Protein AF-A0A7J7VV91-F1 (afdb_monomer)

Mean predicted aligned error: 17.24 Å

Nearest PDB structures (foldseek):
  7aaz-assembly1_A  TM=9.131E-01  e=9.593E-48  Homo sapiens
  9bhj-assembly1_A  TM=9.329E-01  e=1.240E-46  Homo sapiens
  9bhk-assembly1_A  TM=9.293E-01  e=1.078E-43  Homo sapiens
  7dhl-assembly1_A  TM=9.199E-01  e=5.207E-30  Homo sapiens
  5flf-assembly4_D  TM=9.251E-01  e=6.731E-29  Homo sapiens

InterPro domains:
  IPR000719 Protein kinase domain [PS50011] (7-278)
  IPR001245 Serine-threonine/tyrosine-protein kinase, catalytic domain [PF07714] (7-273)
  IPR001245 Serine-threonine/tyrosine-protein kinase, catalytic domain [PR00109] (91-104)
  IPR001245 Serine-threonine/tyrosine-protein kinase, catalytic domain [PR00109] (133-151)
  IPR001245 Serine-threonine/tyrosine-protein kinase, catalytic domain [PR00109] (182-192)
  IPR001245 Serine-threonine/tyrosine-protein kinase, catalytic domain [PR00109] (201-223)
  IPR001245 Serine-threonine/tyrosine-protein kinase, catalytic domain [PR00109] (245-267)
  IPR008266 Tyrosine-protein kinase, active site [PS00109] (139-151)
  IPR011009 Protein kinase-like domain superfamily [SSF56112] (7-290)
  IPR017441 Protein kinase, ATP binding site [PS00107] (13-39)
  IPR020635 Tyrosine-protein kinase, catalytic domain [SM00219] (7-274)
  IPR050122 Receptor Tyrosine Kinase [PTHR24416] (12-280)

Structure (mmCIF, N/CA/C/O backbone):
data_AF-A0A7J7VV91-F1
#
_entry.id   AF-A0A7J7VV91-F1
#
loop_
_atom_site.group_PDB
_atom_site.id
_atom_site.type_symbol
_atom_site.label_atom_id
_atom_site.label_alt_id
_atom_site.label_comp_id
_atom_site.label_asym_id
_atom_site.label_entity_id
_atom_site.label_seq_id
_atom_site.pdbx_PDB_ins_code
_atom_site.Cartn_x
_atom_site.Cartn_y
_atom_site.Cartn_z
_atom_site.occupancy
_atom_site.B_iso_or_equiv
_atom_site.auth_seq_id
_atom_site.auth_comp_id
_atom_site.auth_asym_id
_atom_site.auth_atom_id
_atom_site.pdbx_PDB_model_num
ATOM 1 N N . MET A 1 1 ? -17.999 10.765 14.235 1.00 89.25 1 MET A N 1
ATOM 2 C CA . MET A 1 1 ? -17.481 10.542 15.598 1.00 89.25 1 MET A CA 1
ATOM 3 C C . MET A 1 1 ? -18.195 9.342 16.170 1.00 89.25 1 MET A C 1
ATOM 5 O O . MET A 1 1 ? -19.404 9.260 15.996 1.00 89.25 1 MET A O 1
ATOM 9 N N . ILE A 1 2 ? -17.455 8.427 16.784 1.00 91.44 2 ILE A N 1
ATOM 10 C CA . ILE A 1 2 ? -17.979 7.270 17.514 1.00 91.44 2 ILE A CA 1
ATOM 11 C C . ILE A 1 2 ? -17.861 7.574 19.009 1.00 91.44 2 ILE A C 1
ATOM 13 O O . ILE A 1 2 ? -16.840 8.102 19.458 1.00 91.44 2 ILE A O 1
ATOM 17 N N . ASP A 1 3 ? -18.918 7.272 19.762 1.00 92.25 3 ASP A N 1
ATOM 18 C CA . ASP A 1 3 ? -18.943 7.432 21.214 1.00 92.25 3 ASP A CA 1
ATOM 19 C C . ASP A 1 3 ? -17.988 6.426 21.875 1.00 92.25 3 ASP A C 1
ATOM 21 O O . ASP A 1 3 ? -17.979 5.238 21.544 1.00 92.25 3 ASP A O 1
ATOM 25 N N . ARG A 1 4 ? -17.178 6.905 22.823 1.00 93.62 4 ARG A N 1
ATOM 26 C CA . ARG A 1 4 ? -16.186 6.102 23.543 1.00 93.62 4 ARG A CA 1
ATOM 27 C C . ARG A 1 4 ? -16.799 4.932 24.315 1.00 93.62 4 ARG A C 1
ATOM 29 O O . ARG A 1 4 ? -16.137 3.905 24.454 1.00 93.62 4 ARG A O 1
ATOM 36 N N . SER A 1 5 ? -18.036 5.073 24.787 1.00 92.94 5 SER A N 1
ATOM 37 C CA . SER A 1 5 ? -18.776 4.029 25.509 1.00 92.94 5 SER A CA 1
ATOM 38 C C . SER A 1 5 ? -19.170 2.836 24.631 1.00 92.94 5 SER A C 1
ATOM 40 O O . SER A 1 5 ? -19.377 1.743 25.153 1.00 92.94 5 SER A O 1
ATOM 42 N N . LEU A 1 6 ? -19.225 3.016 23.306 1.00 94.88 6 LEU A N 1
ATOM 43 C CA . LEU A 1 6 ? -19.535 1.948 22.351 1.00 94.88 6 LEU A CA 1
ATOM 44 C C . LEU A 1 6 ? -18.303 1.127 21.951 1.00 94.88 6 LEU A C 1
ATOM 46 O O . LEU A 1 6 ? -18.460 0.089 21.318 1.00 94.88 6 LEU A O 1
ATOM 50 N N . LEU A 1 7 ? -17.090 1.574 22.293 1.00 96.06 7 LEU A N 1
ATOM 51 C CA . LEU A 1 7 ? -15.840 0.923 21.905 1.00 96.06 7 LEU A CA 1
ATOM 52 C C . LEU A 1 7 ? -15.187 0.226 23.102 1.00 96.06 7 LEU A C 1
ATOM 54 O O . LEU A 1 7 ? -14.799 0.871 24.074 1.00 96.06 7 LEU A O 1
ATOM 58 N N . THR A 1 8 ? -14.978 -1.082 23.002 1.00 95.44 8 THR A N 1
ATOM 59 C CA . THR A 1 8 ? -14.132 -1.844 23.928 1.00 95.44 8 THR A CA 1
ATOM 60 C C . THR A 1 8 ? -12.815 -2.188 23.242 1.00 95.44 8 THR A C 1
ATOM 62 O O . THR A 1 8 ? -12.810 -2.649 22.103 1.00 95.44 8 THR A O 1
ATOM 65 N N . LEU A 1 9 ? -11.697 -1.942 23.926 1.00 94.81 9 LEU A N 1
ATOM 66 C CA . LEU A 1 9 ? -10.347 -2.220 23.432 1.00 94.81 9 LEU A CA 1
ATOM 67 C C . LEU A 1 9 ? -9.888 -3.596 23.933 1.00 94.81 9 LEU A C 1
ATOM 69 O O . LEU A 1 9 ? -10.154 -3.960 25.078 1.00 94.81 9 LEU A O 1
ATOM 73 N N . GLY A 1 10 ? -9.224 -4.352 23.065 1.00 93.75 10 GLY A N 1
ATOM 74 C CA . GLY A 1 10 ? -8.684 -5.681 23.331 1.00 93.75 10 GLY A CA 1
ATOM 75 C C . GLY A 1 10 ? -7.156 -5.712 23.271 1.00 93.75 10 GLY A C 1
ATOM 76 O O . GLY A 1 10 ? -6.477 -4.747 23.610 1.00 93.75 10 GLY A O 1
ATOM 77 N N . LYS A 1 11 ? -6.607 -6.852 22.839 1.00 93.25 11 LYS A N 1
ATOM 78 C CA . LYS A 1 11 ? -5.157 -7.062 22.701 1.00 93.25 11 LYS A CA 1
ATOM 79 C C . LYS A 1 11 ? -4.529 -6.167 21.627 1.00 93.25 11 LYS A C 1
ATOM 81 O O . LYS A 1 11 ? -5.179 -5.816 20.643 1.00 93.25 11 LYS A O 1
ATOM 86 N N . ILE A 1 12 ? -3.234 -5.889 21.760 1.00 92.00 12 ILE A N 1
ATOM 87 C CA . ILE A 1 12 ? -2.428 -5.304 20.680 1.00 92.00 12 ILE A CA 1
ATOM 88 C C . ILE A 1 12 ? -2.311 -6.334 19.541 1.00 92.00 12 ILE A C 1
ATOM 90 O O . ILE A 1 12 ? -2.068 -7.516 19.781 1.00 92.00 12 ILE A O 1
ATOM 94 N N . LEU A 1 13 ? -2.533 -5.882 18.306 1.00 88.00 13 LEU A N 1
ATOM 95 C CA . LEU A 1 13 ? -2.387 -6.655 17.066 1.00 88.00 13 LEU A CA 1
ATOM 96 C C . LEU A 1 13 ? -1.038 -6.395 16.391 1.00 88.00 13 LEU A C 1
ATOM 98 O O . LEU A 1 13 ? -0.493 -7.285 15.748 1.00 88.00 13 LEU A O 1
ATOM 102 N N . GLY A 1 14 ? -0.506 -5.182 16.537 1.00 83.12 14 GLY A N 1
ATOM 103 C CA . GLY A 1 14 ? 0.790 -4.799 15.996 1.00 83.12 14 GLY A CA 1
ATOM 104 C C . GLY A 1 14 ? 1.228 -3.424 16.480 1.00 83.12 14 GLY A C 1
ATOM 105 O O . GLY A 1 14 ? 0.418 -2.608 16.923 1.00 83.12 14 GLY A O 1
ATOM 106 N N . GLU A 1 15 ? 2.523 -3.160 16.378 1.00 81.19 15 GLU A N 1
ATOM 107 C CA . GLU A 1 15 ? 3.142 -1.911 16.802 1.00 81.19 15 GLU A CA 1
ATOM 108 C C . GLU A 1 15 ? 3.929 -1.281 15.654 1.00 81.19 15 GLU A C 1
ATOM 110 O O . GLU A 1 15 ? 4.833 -1.900 15.098 1.00 81.19 15 GLU A O 1
ATOM 115 N N . GLY A 1 16 ? 3.607 -0.033 15.320 1.00 66.62 16 GLY A N 1
ATOM 116 C CA . GLY A 1 16 ? 4.271 0.736 14.272 1.00 66.62 16 GLY A CA 1
ATOM 117 C C . GLY A 1 16 ? 5.062 1.927 14.813 1.00 66.62 16 GLY A C 1
ATOM 118 O O . GLY A 1 16 ? 5.210 2.121 16.024 1.00 66.62 16 GLY A O 1
ATOM 119 N N . GLU A 1 17 ? 5.552 2.745 13.882 1.00 62.66 17 GLU A N 1
ATOM 120 C CA . GLU A 1 17 ? 6.233 4.018 14.164 1.00 62.66 17 GLU A CA 1
ATOM 121 C C . GLU A 1 17 ? 5.240 5.098 14.631 1.00 62.66 17 GLU A C 1
ATOM 123 O O . GLU A 1 17 ? 5.533 5.858 15.548 1.00 62.66 17 GLU A O 1
ATOM 128 N N . PHE A 1 18 ? 4.031 5.104 14.061 1.00 61.88 18 PHE A N 1
ATOM 129 C CA . PHE A 1 18 ? 2.988 6.108 14.315 1.00 61.88 18 PHE A CA 1
ATOM 130 C C . PHE A 1 18 ? 2.052 5.778 15.492 1.00 61.88 18 PHE A C 1
ATOM 132 O O . PHE A 1 18 ? 1.183 6.578 15.835 1.00 61.88 18 PHE A O 1
ATOM 139 N N . GLY A 1 19 ? 2.177 4.593 16.094 1.00 78.44 19 GLY A N 1
ATOM 140 C CA . GLY A 1 19 ? 1.213 4.114 17.080 1.00 78.44 19 GLY A CA 1
ATOM 141 C C . GLY A 1 19 ? 1.215 2.599 17.265 1.00 78.44 19 GLY A C 1
ATOM 142 O O . GLY A 1 19 ? 2.077 1.896 16.739 1.00 78.44 19 GLY A O 1
ATOM 143 N N . SER A 1 20 ? 0.215 2.107 17.986 1.00 87.62 20 SER A N 1
ATOM 144 C CA . SER A 1 20 ? -0.110 0.685 18.100 1.00 87.62 20 SER A CA 1
ATOM 145 C C . SER A 1 20 ? -1.492 0.443 17.486 1.00 87.62 20 SER A C 1
ATOM 147 O O . SER A 1 20 ? -2.368 1.307 17.528 1.00 87.62 20 SER A O 1
ATOM 149 N N . VAL A 1 21 ? -1.684 -0.721 16.871 1.00 91.06 21 VAL A N 1
ATOM 150 C CA . VAL A 1 21 ? -2.982 -1.178 16.367 1.00 91.06 21 VAL A CA 1
ATOM 151 C C . VAL A 1 21 ? -3.490 -2.234 17.331 1.00 91.06 21 VAL A C 1
ATOM 153 O O . VAL A 1 21 ? -2.793 -3.208 17.608 1.00 91.06 21 VAL A O 1
ATOM 156 N N . MET A 1 22 ? -4.698 -2.047 17.847 1.00 93.69 22 MET A N 1
ATOM 157 C CA . MET A 1 22 ? -5.338 -2.951 18.797 1.00 93.69 22 MET A CA 1
ATOM 158 C C . MET A 1 22 ? -6.581 -3.596 18.196 1.00 93.69 22 MET A C 1
ATOM 160 O O . MET A 1 22 ? -7.224 -3.054 17.298 1.00 93.69 22 MET A O 1
ATOM 164 N N . GLU A 1 23 ? -6.928 -4.764 18.716 1.00 95.25 23 GLU A N 1
ATOM 165 C CA . GLU A 1 23 ? -8.236 -5.365 18.526 1.00 95.25 23 GLU A CA 1
ATOM 166 C C . GLU A 1 23 ? -9.280 -4.507 19.247 1.00 95.25 23 GLU A C 1
ATOM 168 O O . GLU A 1 23 ? -9.019 -3.981 20.329 1.00 95.25 23 GLU A O 1
ATOM 173 N N . GLY A 1 24 ? -10.466 -4.371 18.667 1.00 96.06 24 GLY A N 1
AT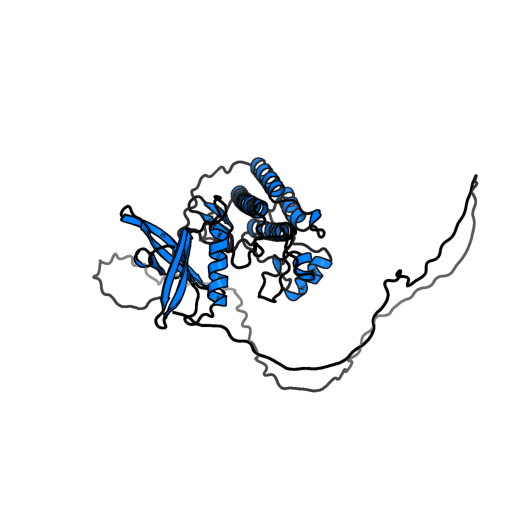OM 174 C CA . GLY A 1 24 ? -11.587 -3.704 19.308 1.00 96.06 24 GLY A CA 1
ATOM 175 C C . GLY A 1 24 ? -12.911 -4.402 19.034 1.00 96.06 24 GLY A C 1
ATOM 176 O O . GLY A 1 24 ? -13.056 -5.185 18.095 1.00 96.06 24 GLY A O 1
ATOM 177 N N . SER A 1 25 ? -13.885 -4.082 19.871 1.00 96.56 25 SER A N 1
ATOM 178 C CA . SER A 1 25 ? -15.278 -4.505 19.781 1.00 96.56 25 SER A CA 1
ATOM 179 C C . SER A 1 25 ? -16.131 -3.239 19.815 1.00 96.56 25 SER A C 1
ATOM 181 O O . SER A 1 25 ? -16.059 -2.459 20.765 1.00 96.56 25 SER A O 1
ATOM 183 N N . LEU A 1 26 ? -16.867 -2.996 18.732 1.00 96.31 26 LEU A N 1
ATOM 184 C CA . LEU A 1 26 ? -17.737 -1.841 18.553 1.00 96.31 26 LEU A CA 1
ATOM 185 C C . LEU A 1 26 ? -19.193 -2.288 18.704 1.00 96.31 26 LEU A C 1
ATOM 187 O O . LEU A 1 26 ? -19.670 -3.133 17.951 1.00 96.31 26 LEU A O 1
ATOM 191 N N . SER A 1 27 ? -19.897 -1.744 19.690 1.00 94.75 27 SER A N 1
ATOM 192 C CA . SER A 1 27 ? -21.316 -2.016 19.929 1.00 94.75 27 SER A CA 1
ATOM 193 C C . SER A 1 27 ? -22.188 -1.307 18.892 1.00 94.75 27 SER A C 1
ATOM 195 O O . SER A 1 27 ? -22.100 -0.086 18.734 1.00 94.75 27 SER A O 1
ATOM 197 N N . GLN A 1 28 ? -23.048 -2.060 18.208 1.00 89.31 28 GLN A N 1
ATOM 198 C CA . GLN A 1 28 ? -24.013 -1.530 17.245 1.00 89.31 28 GLN A CA 1
ATOM 199 C C . GLN A 1 28 ? -25.383 -1.250 17.894 1.00 89.31 28 GLN A C 1
ATOM 201 O O . GLN A 1 28 ? -25.683 -1.689 19.005 1.00 89.31 28 GLN A O 1
ATOM 206 N N . GLN A 1 29 ? -26.233 -0.485 17.198 1.00 83.75 29 GLN A N 1
ATOM 207 C CA . GLN A 1 29 ? -27.543 -0.047 17.713 1.00 83.75 29 GLN A CA 1
ATOM 208 C C . GLN A 1 29 ? -28.565 -1.185 17.866 1.00 83.75 29 GLN A C 1
ATOM 210 O O . GLN A 1 29 ? -29.523 -1.045 18.622 1.00 83.75 29 GLN A O 1
ATOM 215 N N . ASP A 1 30 ? -28.369 -2.301 17.164 1.00 88.00 30 ASP A N 1
ATOM 216 C CA . ASP A 1 30 ? -29.195 -3.509 17.254 1.00 88.00 30 ASP A CA 1
ATOM 217 C C . ASP A 1 30 ? -28.792 -4.437 18.420 1.00 88.00 30 ASP A C 1
ATOM 219 O O . ASP A 1 30 ? -29.414 -5.479 18.628 1.00 88.00 30 ASP A O 1
ATOM 223 N N . GLY A 1 31 ? -27.769 -4.058 19.195 1.00 85.38 31 GLY A N 1
ATOM 224 C CA . GLY A 1 31 ? -27.211 -4.857 20.286 1.00 85.38 31 GLY A CA 1
ATOM 225 C C . GLY A 1 31 ? -26.182 -5.900 19.842 1.00 85.38 31 GLY A C 1
ATOM 226 O O . GLY A 1 31 ? -25.656 -6.618 20.693 1.00 85.38 31 GLY A O 1
ATOM 227 N N . SER A 1 32 ? -25.867 -5.989 18.546 1.00 91.56 32 SER A N 1
ATOM 228 C CA . SER A 1 32 ? -24.730 -6.772 18.062 1.00 91.56 32 SER A CA 1
ATOM 229 C C . SER A 1 32 ? -23.401 -6.064 18.358 1.00 91.56 32 SER A C 1
ATOM 231 O O . SER A 1 32 ? -23.358 -4.889 18.738 1.00 91.56 32 SER A O 1
ATOM 233 N N . SER A 1 33 ? -22.289 -6.784 18.195 1.00 91.44 33 SER A N 1
ATOM 234 C CA . SER A 1 33 ? -20.954 -6.193 18.264 1.00 91.44 33 SER A CA 1
ATOM 235 C C . SER A 1 33 ? -20.126 -6.578 17.048 1.00 91.44 33 SER A C 1
ATOM 237 O O . SER A 1 33 ? -20.037 -7.750 16.682 1.00 91.44 33 SER A O 1
ATOM 239 N N . GLU A 1 34 ? -19.504 -5.573 16.446 1.00 94.31 34 GLU A N 1
ATOM 240 C CA . GLU A 1 34 ? -18.598 -5.710 15.319 1.00 94.31 34 GLU A CA 1
ATOM 241 C C . GLU A 1 34 ? -17.148 -5.724 15.804 1.00 94.31 34 GLU A C 1
ATOM 243 O O . GLU A 1 34 ? -16.731 -4.896 16.620 1.00 94.31 34 GLU A O 1
ATOM 248 N N . LYS A 1 35 ? -16.356 -6.662 15.284 1.00 95.31 35 LYS A N 1
ATOM 249 C CA . LYS A 1 35 ? -14.921 -6.717 15.550 1.00 95.31 35 LYS A CA 1
ATOM 250 C C . LYS A 1 35 ? -14.195 -5.715 14.650 1.00 95.31 35 LYS A C 1
ATOM 252 O O . LYS A 1 35 ? -14.314 -5.770 13.430 1.00 95.31 35 LYS A O 1
ATOM 257 N N . VAL A 1 36 ? -13.420 -4.824 15.260 1.00 96.19 36 VAL A N 1
ATOM 258 C CA . VAL A 1 36 ? -12.734 -3.707 14.593 1.00 96.19 36 VAL A CA 1
ATOM 259 C C . VAL A 1 36 ? -11.233 -3.717 14.887 1.00 96.19 36 VAL A C 1
ATOM 261 O O . VAL A 1 36 ? -10.770 -4.352 15.836 1.00 96.19 36 VAL A O 1
ATOM 264 N N . ALA A 1 37 ? -10.463 -3.008 14.068 1.00 95.38 37 ALA A N 1
ATOM 265 C CA . ALA A 1 37 ? -9.087 -2.630 14.366 1.00 95.38 37 ALA A CA 1
ATOM 266 C C . ALA A 1 37 ? -9.057 -1.162 14.820 1.00 95.38 37 ALA A C 1
ATOM 268 O O . ALA A 1 37 ? -9.711 -0.307 14.222 1.00 95.38 37 ALA A O 1
ATOM 269 N N . VAL A 1 38 ? -8.303 -0.862 15.875 1.00 94.56 38 VAL A N 1
ATOM 270 C CA . VAL A 1 38 ? -8.209 0.479 16.464 1.00 94.56 38 VAL A CA 1
ATOM 271 C C . VAL A 1 38 ? -6.756 0.941 16.418 1.00 94.56 38 VAL A C 1
ATOM 273 O O . VAL A 1 38 ? -5.922 0.432 17.164 1.00 94.56 38 VAL A O 1
ATOM 276 N N . LYS A 1 39 ? -6.436 1.901 15.542 1.00 91.75 39 LYS A N 1
ATOM 277 C CA . LYS A 1 39 ? -5.128 2.577 15.522 1.00 91.75 39 LYS A CA 1
ATOM 278 C C . LYS A 1 39 ? -5.130 3.614 16.646 1.00 91.75 39 LYS A C 1
ATOM 280 O O . LYS A 1 39 ? -6.036 4.451 16.707 1.00 91.75 39 LYS A O 1
ATOM 285 N N . THR A 1 40 ? -4.133 3.569 17.523 1.00 89.50 40 THR A N 1
ATOM 286 C CA . THR A 1 40 ? -3.952 4.503 18.643 1.00 89.50 40 THR A CA 1
ATOM 287 C C . THR A 1 40 ? -2.523 5.020 18.676 1.00 89.50 40 THR A C 1
ATOM 289 O O . THR A 1 40 ? -1.582 4.289 18.375 1.00 89.50 40 THR A O 1
ATOM 292 N N . MET A 1 41 ? -2.332 6.273 19.073 1.00 83.56 41 MET A N 1
ATOM 293 C CA . MET A 1 41 ? -0.996 6.854 19.219 1.00 83.56 41 MET A CA 1
ATOM 294 C C . MET A 1 41 ? -0.275 6.286 20.467 1.00 83.56 41 MET A C 1
ATOM 296 O O . MET A 1 41 ? -0.926 5.841 21.410 1.00 83.56 41 MET A O 1
ATOM 300 N N . LYS A 1 42 ? 1.068 6.283 20.475 1.00 71.31 42 LYS A N 1
ATOM 301 C CA . LYS A 1 42 ? 1.899 5.514 21.437 1.00 71.31 42 LYS A CA 1
ATOM 302 C C . LYS A 1 42 ? 2.271 6.192 22.766 1.00 71.31 42 LYS A C 1
ATOM 304 O O . LYS A 1 42 ? 2.737 5.509 23.671 1.00 71.31 42 LYS A O 1
ATOM 309 N N . LEU A 1 43 ? 2.145 7.513 22.872 1.00 68.75 43 LEU A N 1
ATOM 310 C CA . LEU A 1 43 ? 2.578 8.301 24.038 1.00 68.75 43 LEU A CA 1
ATOM 311 C C . LEU A 1 43 ? 1.372 8.851 24.827 1.00 68.75 43 LEU A C 1
ATOM 313 O O . LEU A 1 43 ? 0.228 8.728 24.404 1.00 68.75 43 LEU A O 1
ATOM 317 N N . ASP A 1 44 ? 1.620 9.482 25.975 1.00 66.50 44 ASP A N 1
ATOM 318 C CA . ASP A 1 44 ? 0.581 10.208 26.732 1.00 66.50 44 ASP A CA 1
ATOM 319 C C . ASP A 1 44 ? 0.610 11.731 26.500 1.00 66.50 44 ASP A C 1
ATOM 321 O O . ASP A 1 44 ? -0.389 12.420 26.721 1.00 66.50 44 ASP A O 1
ATOM 325 N N . ASN A 1 45 ? 1.743 12.249 26.012 1.00 67.88 45 ASN A N 1
ATOM 326 C CA . ASN A 1 45 ? 2.010 13.671 25.804 1.00 67.88 45 ASN A CA 1
ATOM 327 C C . ASN A 1 45 ? 2.252 13.954 24.315 1.00 67.88 45 ASN A C 1
ATOM 329 O O . ASN A 1 45 ? 3.394 13.931 23.860 1.00 67.88 45 ASN A O 1
ATOM 333 N N . PHE A 1 46 ? 1.185 14.232 23.567 1.00 73.75 46 PHE A N 1
ATOM 334 C CA . PHE A 1 46 ? 1.275 14.660 22.169 1.00 73.75 46 PHE A CA 1
ATOM 335 C C . PHE A 1 46 ? 1.244 16.178 22.048 1.00 73.75 46 PHE A C 1
ATOM 337 O O . PHE A 1 46 ? 0.489 16.859 22.745 1.00 73.75 46 PHE A O 1
ATOM 344 N N . SER A 1 47 ? 2.000 16.711 21.094 1.00 80.38 47 SER A N 1
ATOM 345 C CA . SER A 1 47 ? 1.736 18.043 20.569 1.00 80.38 47 SER A CA 1
ATOM 346 C C . SER A 1 47 ? 0.430 18.048 19.769 1.00 80.38 47 SER A C 1
ATOM 348 O O . SER A 1 47 ? 0.040 17.054 19.152 1.00 80.38 47 SER A O 1
ATOM 350 N N . GLN A 1 48 ? -0.224 19.209 19.709 1.00 81.12 48 GLN A N 1
ATOM 351 C CA . GLN A 1 48 ? -1.417 19.399 18.880 1.00 81.12 48 GLN A CA 1
ATOM 352 C C . GLN A 1 48 ? -1.167 19.019 17.406 1.00 81.12 48 GLN A C 1
ATOM 354 O O . GLN A 1 48 ? -2.053 18.473 16.758 1.00 81.12 48 GLN A O 1
ATOM 359 N N . ARG A 1 49 ? 0.057 19.232 16.899 1.00 81.56 49 ARG A N 1
ATOM 360 C CA . ARG A 1 49 ? 0.440 18.891 15.520 1.00 81.56 49 ARG A CA 1
ATOM 361 C C . ARG A 1 49 ? 0.433 17.388 15.256 1.00 81.56 49 ARG A C 1
ATOM 363 O O . ARG A 1 49 ? -0.028 16.978 14.203 1.00 81.56 49 ARG A O 1
ATOM 370 N N . GLU A 1 50 ? 0.900 16.569 16.197 1.00 81.38 50 GLU A N 1
ATOM 371 C CA . GLU A 1 50 ? 0.885 15.105 16.040 1.00 81.38 50 GLU A CA 1
ATOM 372 C C . GLU A 1 50 ? -0.551 14.561 16.053 1.00 81.38 50 GLU A C 1
ATOM 374 O O . GLU A 1 50 ? -0.879 13.662 15.282 1.00 81.38 50 GLU A O 1
ATOM 379 N N . ILE A 1 51 ? -1.432 15.150 16.872 1.00 84.19 51 ILE A N 1
ATOM 380 C CA . ILE A 1 51 ? -2.872 14.843 16.878 1.00 84.19 51 ILE A CA 1
ATOM 381 C C . ILE A 1 51 ? -3.521 15.252 15.546 1.00 84.19 51 ILE A C 1
ATOM 383 O O . ILE A 1 51 ? -4.302 14.486 14.983 1.00 84.19 51 ILE A O 1
ATOM 387 N N . GLU A 1 52 ? -3.195 16.435 15.019 1.00 84.50 52 GLU A N 1
ATOM 388 C CA . GLU A 1 52 ? -3.681 16.917 13.720 1.00 84.50 52 GLU A CA 1
ATOM 389 C C . GLU A 1 52 ? -3.183 16.048 12.555 1.00 84.50 52 GLU A C 1
ATOM 391 O O . GLU A 1 52 ? -3.975 15.705 11.680 1.00 84.50 52 GLU A O 1
ATOM 396 N N . GLU A 1 53 ? -1.910 15.640 12.550 1.00 81.00 53 GLU A N 1
ATOM 397 C CA . GLU A 1 53 ? -1.337 14.737 11.543 1.00 81.00 53 GLU A CA 1
ATOM 398 C C . GLU A 1 53 ? -1.999 13.347 11.592 1.00 81.00 53 GLU A C 1
ATOM 400 O O . GLU A 1 53 ? -2.419 12.835 10.552 1.00 81.00 53 GLU A O 1
ATOM 405 N N . PHE A 1 54 ? -2.204 12.785 12.787 1.00 84.38 54 PHE A N 1
ATOM 406 C CA . PHE A 1 54 ? -2.895 11.506 12.989 1.00 84.38 54 PHE A CA 1
ATOM 407 C C . PHE A 1 54 ? -4.375 11.551 12.565 1.00 84.38 54 PHE A C 1
ATOM 409 O O . PHE A 1 54 ? -4.874 10.648 11.893 1.00 84.38 54 PHE A O 1
ATOM 416 N N . LEU A 1 55 ? -5.092 12.630 12.894 1.00 87.25 55 LEU A N 1
ATOM 417 C CA . LEU A 1 55 ? -6.473 12.832 12.444 1.00 87.25 55 LEU A CA 1
ATOM 418 C C . LEU A 1 55 ? -6.569 13.158 10.946 1.00 87.25 55 LEU A C 1
ATOM 420 O O . LEU A 1 55 ? -7.604 12.886 10.335 1.00 87.25 55 LEU A O 1
ATOM 424 N N . SER A 1 56 ? -5.508 13.695 10.334 1.00 82.31 56 SER A N 1
ATOM 425 C CA . SER A 1 56 ? -5.434 13.944 8.889 1.00 82.31 56 SER A CA 1
ATOM 426 C C . SER A 1 56 ? -5.488 12.645 8.080 1.00 82.31 56 SER A C 1
ATOM 428 O O . SER A 1 56 ? -6.162 12.605 7.049 1.00 82.31 56 SER A O 1
ATOM 430 N N . GLU A 1 57 ? -4.858 11.569 8.569 1.00 81.50 57 GLU A N 1
ATOM 431 C CA . GLU A 1 57 ? -4.958 10.225 7.982 1.00 81.50 57 GLU A CA 1
ATOM 432 C C . GLU A 1 57 ? -6.426 9.769 7.914 1.00 81.50 57 GLU A C 1
ATOM 434 O O . GLU A 1 57 ? -6.949 9.493 6.833 1.00 81.50 57 GLU A O 1
ATOM 439 N N . ALA A 1 58 ? -7.136 9.798 9.046 1.00 86.62 58 ALA A N 1
ATOM 440 C CA . ALA A 1 58 ? -8.552 9.435 9.099 1.00 86.62 58 ALA A CA 1
ATOM 441 C C . ALA A 1 58 ? -9.430 10.364 8.239 1.00 86.62 58 ALA A C 1
ATOM 443 O O . ALA A 1 58 ? -10.335 9.903 7.543 1.00 86.62 58 ALA A O 1
ATOM 444 N N . ALA A 1 59 ? -9.155 11.671 8.233 1.00 85.94 59 ALA A N 1
ATOM 445 C CA . ALA A 1 59 ? -9.876 12.627 7.397 1.00 85.94 59 ALA A CA 1
ATOM 446 C C . ALA A 1 59 ? -9.721 12.330 5.894 1.00 85.94 59 ALA A C 1
ATOM 448 O O . ALA A 1 59 ? -10.695 12.473 5.155 1.00 85.94 59 ALA A O 1
ATOM 449 N N . CYS A 1 60 ? -8.549 11.863 5.445 1.00 82.00 60 CYS A N 1
ATOM 450 C CA . CYS A 1 60 ? -8.344 11.425 4.061 1.00 82.00 60 CYS A CA 1
ATOM 451 C C . CYS A 1 60 ? -9.207 10.208 3.695 1.00 82.00 60 CYS A C 1
ATOM 453 O O . CYS A 1 60 ? -9.727 10.142 2.584 1.00 82.00 60 CYS A O 1
ATOM 455 N N . MET A 1 61 ? -9.393 9.279 4.636 1.00 85.56 61 MET A N 1
ATOM 456 C CA . MET A 1 61 ? -10.136 8.030 4.429 1.00 85.56 61 MET A CA 1
ATOM 457 C C . MET A 1 61 ? -11.658 8.185 4.431 1.00 85.56 61 MET A C 1
ATOM 459 O O . MET A 1 61 ? -12.368 7.295 3.964 1.00 85.56 61 MET A O 1
ATOM 463 N N . LYS A 1 62 ? -12.173 9.287 4.986 1.00 85.00 62 LYS A N 1
ATOM 464 C CA . LYS A 1 62 ? -13.602 9.489 5.268 1.00 85.00 62 LYS A CA 1
ATOM 465 C C . LYS A 1 62 ? -14.514 9.273 4.052 1.00 85.00 62 LYS A C 1
ATOM 467 O O . LYS A 1 62 ? -15.603 8.728 4.201 1.00 85.00 62 LYS A O 1
ATOM 472 N N . ASP A 1 63 ? -14.067 9.698 2.872 1.00 86.31 63 ASP A N 1
ATOM 473 C CA . ASP A 1 63 ? -14.860 9.660 1.637 1.00 86.31 63 ASP A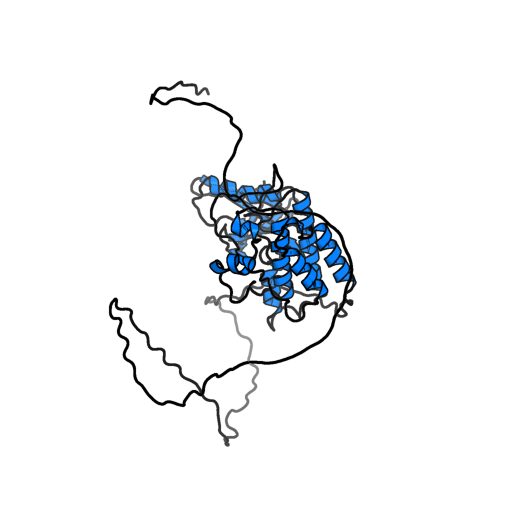 CA 1
ATOM 474 C C . ASP A 1 63 ? -14.483 8.469 0.724 1.00 86.31 63 ASP A C 1
ATOM 476 O O . ASP A 1 63 ? -14.870 8.441 -0.453 1.00 86.31 63 ASP A O 1
ATOM 480 N N . PHE A 1 64 ? -13.702 7.502 1.229 1.00 93.25 64 PHE A N 1
ATOM 481 C CA . PHE A 1 64 ? -13.332 6.286 0.504 1.00 93.25 64 PHE A CA 1
ATOM 482 C C . PHE A 1 64 ? -14.425 5.219 0.614 1.00 93.25 64 PHE A C 1
ATOM 484 O O . PHE A 1 64 ? -14.877 4.846 1.692 1.00 93.25 64 PHE A O 1
ATOM 491 N N . SER A 1 65 ? -14.836 4.713 -0.543 1.00 94.56 65 SER A N 1
ATOM 492 C CA . SER A 1 65 ? -15.843 3.672 -0.715 1.00 94.56 65 SER A CA 1
ATOM 493 C C . SER A 1 65 ? -15.481 2.874 -1.965 1.00 94.56 65 SER A C 1
ATOM 495 O O . SER A 1 65 ? -15.775 3.285 -3.090 1.00 94.56 65 SER A O 1
ATOM 497 N N . HIS A 1 66 ? -14.725 1.798 -1.750 1.00 96.81 66 HIS A N 1
ATOM 498 C CA . HIS A 1 66 ? -14.248 0.863 -2.767 1.00 96.81 66 HIS A CA 1
ATOM 499 C C . HIS A 1 66 ? -13.853 -0.459 -2.079 1.00 96.81 66 HIS A C 1
ATOM 501 O O . HIS A 1 66 ? -13.241 -0.395 -1.013 1.00 96.81 66 HIS A O 1
ATOM 507 N N . PRO A 1 67 ? -14.146 -1.654 -2.632 1.00 96.44 67 PRO A N 1
ATOM 508 C CA . PRO A 1 67 ? -13.779 -2.923 -1.991 1.00 96.44 67 PRO A CA 1
ATOM 509 C C . PRO A 1 67 ? -12.268 -3.035 -1.734 1.00 96.44 67 PRO A C 1
ATOM 511 O O . PRO A 1 67 ? -11.855 -3.374 -0.624 1.00 96.44 67 PRO A O 1
ATOM 514 N N . ASN A 1 68 ? -11.439 -2.649 -2.704 1.00 98.12 68 ASN A N 1
ATOM 515 C CA . ASN A 1 68 ? -9.977 -2.733 -2.610 1.00 98.12 68 ASN A CA 1
ATOM 516 C C . ASN A 1 68 ? -9.295 -1.503 -1.976 1.00 98.12 68 ASN A C 1
ATOM 518 O O . ASN A 1 68 ? -8.097 -1.298 -2.160 1.00 98.12 68 ASN A O 1
ATOM 522 N N . VAL A 1 69 ? -10.026 -0.676 -1.225 1.00 97.19 69 VAL A N 1
ATOM 523 C CA . VAL A 1 69 ? -9.459 0.413 -0.408 1.00 97.19 69 VAL A CA 1
ATOM 524 C C . VAL A 1 69 ? -10.043 0.293 0.996 1.00 97.19 69 VAL A C 1
ATOM 526 O O . VAL A 1 69 ? -11.250 0.095 1.147 1.00 97.19 69 VAL A O 1
ATOM 529 N N . ILE A 1 70 ? -9.216 0.363 2.040 1.00 94.00 70 ILE A N 1
ATOM 530 C CA . ILE A 1 70 ? -9.735 0.306 3.410 1.00 94.00 70 ILE A CA 1
ATOM 531 C C . ILE A 1 70 ? -10.523 1.590 3.725 1.00 94.00 70 ILE A C 1
ATOM 533 O O . ILE A 1 70 ? -10.029 2.707 3.569 1.00 94.00 70 ILE A O 1
ATOM 537 N N . GLY A 1 71 ? -11.783 1.424 4.129 1.00 91.94 71 GLY A N 1
ATOM 538 C CA . GLY A 1 71 ? -12.666 2.520 4.524 1.00 91.94 71 GLY A CA 1
ATOM 539 C C . GLY A 1 71 ? -12.563 2.815 6.019 1.00 91.94 71 GLY A C 1
ATOM 540 O O . GLY A 1 71 ? -12.308 1.917 6.820 1.00 91.94 71 GLY A O 1
ATOM 541 N N . LEU A 1 72 ? -12.784 4.071 6.401 1.00 94.38 72 LEU A N 1
ATOM 542 C CA . LEU A 1 72 ? -12.896 4.480 7.801 1.00 94.38 72 LEU A CA 1
ATOM 543 C C . LEU A 1 72 ? -14.270 4.078 8.366 1.00 94.38 72 LEU A C 1
ATOM 545 O O . LEU A 1 72 ? -15.286 4.486 7.810 1.00 94.38 72 LEU A O 1
ATOM 549 N N . LEU A 1 73 ? -14.316 3.372 9.503 1.00 93.62 73 LEU A N 1
ATOM 550 C CA . LEU A 1 73 ? -15.571 3.181 10.251 1.00 93.62 73 LEU A CA 1
ATOM 551 C C . LEU A 1 73 ? -15.877 4.409 11.117 1.00 93.62 73 LEU A C 1
ATOM 553 O O . LEU A 1 73 ? -17.008 4.892 11.171 1.00 93.62 73 LEU A O 1
ATOM 557 N N . GLY A 1 74 ? -14.854 4.972 11.762 1.00 93.88 74 GLY A N 1
ATOM 558 C CA . GLY A 1 74 ? -14.975 6.267 12.418 1.00 93.88 74 GLY A CA 1
ATOM 559 C C . GLY A 1 74 ? -13.760 6.667 13.243 1.00 93.88 74 GLY A C 1
ATOM 560 O O . GLY A 1 74 ? -12.728 6.007 13.250 1.00 93.88 74 GLY A O 1
ATOM 561 N N . VAL A 1 75 ? -13.911 7.777 13.960 1.00 94.62 75 VAL A N 1
ATOM 562 C CA . VAL A 1 75 ? -12.927 8.283 14.922 1.00 94.62 75 VAL A CA 1
ATOM 563 C C . VAL A 1 75 ? -13.602 8.409 16.279 1.00 94.62 75 VAL A C 1
ATOM 565 O O . VAL A 1 75 ? -14.709 8.952 16.369 1.00 94.62 75 VAL A O 1
ATOM 568 N N . CYS A 1 76 ? -12.925 7.931 17.316 1.00 94.38 76 CYS A N 1
ATOM 569 C CA . CYS A 1 76 ? -13.256 8.157 18.718 1.00 94.38 76 CYS A CA 1
ATOM 570 C C . CYS A 1 76 ? -12.181 9.059 19.348 1.00 94.38 76 CYS A C 1
ATOM 572 O O . CYS A 1 76 ? -11.039 9.076 18.891 1.00 94.38 76 CYS A O 1
ATOM 574 N N . ILE A 1 77 ? -12.541 9.829 20.375 1.00 91.38 77 ILE A N 1
ATOM 575 C CA . ILE A 1 77 ? -11.596 10.603 21.188 1.00 91.38 77 ILE A CA 1
ATOM 576 C C . ILE A 1 77 ? -11.878 10.273 22.652 1.00 91.38 77 ILE A C 1
ATOM 578 O O . ILE A 1 77 ? -13.017 10.369 23.105 1.00 91.38 77 ILE A O 1
ATOM 582 N N . GLU A 1 78 ? -10.838 9.890 23.383 1.00 89.44 78 GLU A N 1
ATOM 583 C CA . GLU A 1 78 ? -10.858 9.716 24.836 1.00 89.44 78 GLU A CA 1
ATOM 584 C C . GLU A 1 78 ? -10.086 10.867 25.491 1.00 89.44 78 GLU A C 1
ATOM 586 O O . GLU A 1 78 ? -9.080 11.323 24.953 1.00 89.44 78 GLU A O 1
ATOM 591 N N . MET A 1 79 ? -10.538 11.363 26.643 1.00 86.19 79 MET A N 1
ATOM 592 C CA . MET A 1 79 ? -9.803 12.393 27.382 1.00 86.19 79 MET A CA 1
ATOM 593 C C . MET A 1 79 ? -8.824 11.718 28.344 1.00 86.19 79 MET A C 1
ATOM 595 O O . MET A 1 79 ? -9.234 10.967 29.227 1.00 86.19 79 MET A O 1
ATOM 599 N N . GLY A 1 80 ? -7.528 11.976 28.165 1.00 78.81 80 GLY A N 1
ATOM 600 C CA . GLY A 1 80 ? -6.467 11.471 29.029 1.00 78.81 80 GLY A CA 1
ATOM 601 C C . GLY A 1 80 ? -6.489 12.086 30.432 1.00 78.81 80 GLY A C 1
ATOM 602 O O . GLY A 1 80 ? -7.157 13.085 30.695 1.00 78.81 80 GLY A O 1
ATOM 603 N N . SER A 1 81 ? -5.691 11.518 31.338 1.00 75.44 81 SER A N 1
ATOM 604 C CA . SER A 1 81 ? -5.599 11.932 32.750 1.00 75.44 81 SER A CA 1
ATOM 605 C C . SER A 1 81 ? -5.155 13.386 32.965 1.00 75.44 81 SER A C 1
ATOM 607 O O . SER A 1 81 ? -5.454 13.958 34.008 1.00 75.44 81 SER A O 1
ATOM 609 N N . GLN A 1 82 ? -4.481 13.991 31.982 1.00 77.25 82 GLN A N 1
ATOM 610 C CA . GLN A 1 82 ? -4.067 15.403 31.973 1.00 77.25 82 GLN A CA 1
ATOM 611 C C . GLN A 1 82 ? -5.004 16.301 31.138 1.00 77.25 82 GLN A C 1
ATOM 613 O O . GLN A 1 82 ? -4.644 17.420 30.785 1.00 77.25 82 GLN A O 1
ATOM 618 N N . GLY A 1 83 ? -6.189 15.809 30.754 1.00 78.25 83 GLY A N 1
ATOM 619 C CA . GLY A 1 83 ? -7.114 16.508 29.853 1.00 78.25 83 GLY A CA 1
ATOM 620 C C . GLY A 1 83 ? -6.681 16.521 28.380 1.00 78.25 83 GLY A C 1
ATOM 621 O O . GLY A 1 83 ? -7.334 17.161 27.559 1.00 78.25 83 GLY A O 1
ATOM 622 N N . THR A 1 84 ? -5.604 15.816 28.024 1.00 81.06 84 THR A N 1
ATOM 623 C CA . THR A 1 84 ? -5.116 15.689 26.645 1.00 81.06 84 THR A CA 1
ATOM 624 C C . THR A 1 84 ? -6.037 14.775 25.821 1.00 81.06 84 THR A C 1
ATOM 626 O O . THR A 1 84 ? -6.327 13.658 26.257 1.00 81.06 84 THR A O 1
ATOM 629 N N . PRO A 1 85 ? -6.522 15.196 24.637 1.00 86.50 85 PRO A N 1
ATOM 630 C CA . PRO A 1 85 ? -7.366 14.346 23.804 1.00 86.50 85 PRO A CA 1
ATOM 631 C C . PRO A 1 85 ? -6.530 13.245 23.139 1.00 86.50 85 PRO A C 1
ATOM 633 O O . PRO A 1 85 ? -5.538 13.518 22.465 1.00 86.50 85 PRO A O 1
ATOM 636 N N . LYS A 1 86 ? -6.964 11.996 23.304 1.00 88.31 86 LYS A N 1
ATOM 637 C CA . LYS A 1 86 ? -6.384 10.795 22.702 1.00 88.31 86 LYS A CA 1
ATOM 638 C C . LYS A 1 86 ? -7.266 10.330 21.539 1.00 88.31 86 LYS A C 1
ATOM 640 O O . LYS A 1 86 ? -8.313 9.720 21.783 1.00 88.31 86 LYS A O 1
ATOM 645 N N . PRO A 1 87 ? -6.909 10.641 20.281 1.00 90.12 87 PRO A N 1
ATOM 646 C CA . PRO A 1 87 ? -7.658 10.176 19.123 1.00 90.12 87 PRO A CA 1
ATOM 647 C C . PRO A 1 87 ? -7.435 8.677 18.879 1.00 90.12 87 PRO A C 1
ATOM 649 O O . PRO A 1 87 ? -6.345 8.143 19.081 1.00 90.12 87 PRO A O 1
ATOM 652 N N . MET A 1 88 ? -8.476 8.011 18.388 1.00 92.94 88 MET A N 1
ATOM 653 C CA . MET A 1 88 ? -8.465 6.607 17.987 1.00 92.94 88 MET A CA 1
ATOM 654 C C . MET A 1 88 ? -9.150 6.464 16.629 1.00 92.94 88 MET A C 1
ATOM 656 O O . MET A 1 88 ? -10.295 6.895 16.466 1.00 92.94 88 MET A O 1
ATOM 660 N N . VAL A 1 89 ? -8.463 5.858 15.661 1.00 93.31 89 VAL A N 1
ATOM 661 C CA . VAL A 1 89 ? -8.996 5.615 14.311 1.00 93.31 89 VAL A CA 1
ATOM 662 C C . VAL A 1 89 ? -9.512 4.185 14.243 1.00 93.31 89 VAL A C 1
ATOM 664 O O . VAL A 1 89 ? -8.772 3.243 14.520 1.00 93.31 89 VAL A O 1
ATOM 667 N N . ILE A 1 90 ? -10.789 4.032 13.902 1.00 94.94 90 ILE A N 1
ATOM 668 C CA . ILE A 1 90 ? -11.512 2.760 13.935 1.00 94.94 90 ILE A CA 1
ATOM 669 C C . ILE A 1 90 ? -11.704 2.278 12.497 1.00 94.94 90 ILE A C 1
ATOM 671 O O . ILE A 1 90 ? -12.289 2.972 11.658 1.00 94.94 90 ILE A O 1
ATOM 675 N N . LEU A 1 91 ? -11.184 1.086 12.230 1.00 94.50 91 LEU A N 1
ATOM 676 C CA . LEU A 1 91 ? -11.056 0.464 10.917 1.00 94.50 91 LEU A CA 1
ATOM 677 C C . LEU A 1 91 ? -11.696 -0.936 10.928 1.00 94.50 91 LEU A C 1
ATOM 679 O O . LEU A 1 91 ? -11.788 -1.551 11.994 1.00 94.50 91 LEU A O 1
ATOM 683 N N . PRO A 1 92 ? -12.102 -1.483 9.768 1.00 94.00 92 PRO A N 1
ATOM 684 C CA . PRO A 1 92 ? -12.545 -2.870 9.678 1.00 94.00 92 PRO A CA 1
ATOM 685 C C . PRO A 1 92 ? -11.440 -3.822 10.148 1.00 94.00 92 PRO A C 1
ATOM 687 O O . PRO A 1 92 ? -10.272 -3.642 9.794 1.00 94.00 92 PRO A O 1
ATOM 690 N N . PHE A 1 93 ? -11.791 -4.840 10.937 1.00 93.62 93 PHE A N 1
ATOM 691 C CA . PHE A 1 93 ? -10.833 -5.870 11.330 1.00 93.62 93 PHE A CA 1
ATOM 692 C C . PHE A 1 93 ? -10.497 -6.777 10.136 1.00 93.62 93 PHE A C 1
ATOM 694 O O . PHE A 1 93 ? -11.389 -7.273 9.455 1.00 93.62 93 PHE A O 1
ATOM 701 N N . MET A 1 94 ? -9.205 -7.014 9.904 1.00 93.19 94 MET A N 1
ATOM 702 C CA . MET A 1 94 ? -8.693 -7.801 8.777 1.00 93.19 94 MET A CA 1
ATOM 703 C C . MET A 1 94 ? -8.068 -9.088 9.320 1.00 93.19 94 MET A C 1
ATOM 705 O O . MET A 1 94 ? -6.922 -9.078 9.772 1.00 93.19 94 MET A O 1
ATOM 709 N N . LYS A 1 95 ? -8.823 -10.197 9.340 1.00 88.62 95 LYS A N 1
ATOM 710 C CA . LYS A 1 95 ? -8.423 -11.412 10.086 1.00 88.62 95 LYS A CA 1
ATOM 711 C C . LYS A 1 95 ? -7.135 -12.076 9.590 1.00 88.62 95 LYS A C 1
ATOM 713 O O . LYS A 1 95 ? -6.461 -12.749 10.368 1.00 88.62 95 LYS A O 1
ATOM 718 N N . TYR A 1 96 ? -6.805 -11.877 8.316 1.00 90.44 96 TYR A N 1
ATOM 719 C CA . TYR A 1 96 ? -5.609 -12.413 7.668 1.00 90.44 96 TYR A CA 1
ATOM 720 C C . TYR A 1 96 ? -4.386 -11.484 7.782 1.00 90.44 96 TYR A C 1
ATOM 722 O O . TYR A 1 96 ? -3.299 -11.870 7.362 1.00 90.44 96 TYR A O 1
ATOM 730 N N . GLY A 1 97 ? -4.541 -10.291 8.371 1.00 92.69 97 GLY A N 1
ATOM 731 C CA . GLY A 1 97 ? -3.463 -9.313 8.514 1.00 92.69 97 GLY A CA 1
ATOM 732 C C . GLY A 1 97 ? -3.075 -8.635 7.198 1.00 92.69 97 GLY A C 1
ATOM 733 O O . GLY A 1 97 ? -3.909 -8.450 6.304 1.00 92.69 97 GLY A O 1
ATOM 734 N N . ASP A 1 98 ? -1.811 -8.224 7.113 1.00 94.56 98 ASP A N 1
ATOM 735 C CA . ASP A 1 98 ? -1.226 -7.639 5.911 1.00 94.56 98 ASP A CA 1
ATOM 736 C C . ASP A 1 98 ? -0.736 -8.709 4.918 1.00 94.56 98 ASP A C 1
ATOM 738 O O . ASP A 1 98 ? -0.396 -9.844 5.271 1.00 94.56 98 ASP A O 1
ATOM 742 N N . LEU A 1 99 ? -0.689 -8.329 3.644 1.00 96.50 99 LEU A N 1
ATOM 743 C CA . LEU A 1 99 ? -0.358 -9.216 2.539 1.00 96.50 99 LEU A CA 1
ATOM 744 C C . LEU A 1 99 ? 1.110 -9.667 2.574 1.00 96.50 99 LEU A C 1
ATOM 746 O O . LEU A 1 99 ? 1.388 -10.804 2.201 1.00 96.50 99 LEU A O 1
ATOM 750 N N . HIS A 1 100 ? 2.049 -8.835 3.037 1.00 95.69 100 HIS A N 1
ATOM 751 C CA . HIS A 1 100 ? 3.461 -9.223 3.134 1.00 95.69 100 HIS A CA 1
ATOM 752 C C . HIS A 1 100 ? 3.649 -10.359 4.151 1.00 95.69 100 HIS A C 1
ATOM 754 O O . HIS A 1 100 ? 4.233 -11.395 3.825 1.00 95.69 100 HIS A O 1
ATOM 760 N N . THR A 1 101 ? 3.076 -10.214 5.346 1.00 93.06 101 THR A N 1
ATOM 761 C CA . THR A 1 101 ? 3.053 -11.249 6.386 1.00 93.06 101 THR A CA 1
ATOM 762 C C . THR A 1 101 ? 2.371 -12.529 5.894 1.00 93.06 101 THR A C 1
ATOM 764 O O . THR A 1 101 ? 2.920 -13.621 6.056 1.00 93.06 101 THR A O 1
ATOM 767 N N . TYR A 1 102 ? 1.216 -12.422 5.227 1.00 93.62 102 TYR A N 1
ATOM 768 C CA . TYR A 1 102 ? 0.511 -13.577 4.656 1.00 93.62 102 TYR A CA 1
ATOM 769 C C . TYR A 1 102 ? 1.353 -14.335 3.609 1.00 93.62 102 TYR A C 1
ATOM 771 O O . TYR A 1 102 ? 1.449 -15.565 3.649 1.00 93.62 102 TYR A O 1
ATOM 779 N N . LEU A 1 103 ? 2.018 -13.609 2.702 1.00 93.88 103 LEU A N 1
ATOM 780 C CA . LEU A 1 103 ? 2.917 -14.191 1.701 1.00 93.88 103 LEU A CA 1
ATOM 781 C C . LEU A 1 103 ? 4.107 -14.907 2.354 1.00 93.88 103 LEU A C 1
ATOM 783 O O . LEU A 1 103 ? 4.422 -16.031 1.958 1.00 93.88 103 LEU A O 1
ATOM 787 N N . LEU A 1 104 ? 4.727 -14.311 3.378 1.00 91.81 104 LEU A N 1
ATOM 788 C CA . LEU A 1 104 ? 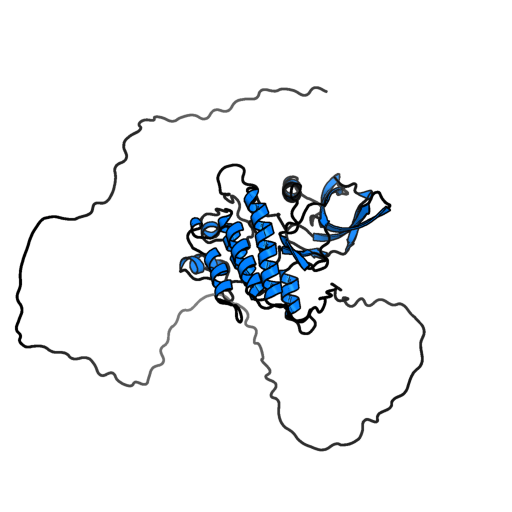5.815 -14.948 4.124 1.00 91.81 104 LEU A CA 1
ATOM 789 C C . LEU A 1 104 ? 5.368 -16.244 4.813 1.00 91.81 104 LEU A C 1
ATOM 791 O O . LEU A 1 104 ? 6.066 -17.252 4.705 1.00 91.81 104 LEU A O 1
ATOM 795 N N . TYR A 1 105 ? 4.197 -16.257 5.460 1.00 87.50 105 TYR A N 1
ATOM 796 C CA . TYR A 1 105 ? 3.663 -17.470 6.088 1.00 87.50 105 TYR A CA 1
ATOM 797 C C . TYR A 1 105 ? 3.440 -18.607 5.083 1.00 87.50 105 TYR A C 1
ATOM 799 O O . TYR A 1 105 ? 3.689 -19.761 5.420 1.00 87.50 105 TYR A O 1
ATOM 807 N N . SER A 1 106 ? 3.052 -18.307 3.838 1.00 85.00 106 SER A N 1
ATOM 808 C CA . SER A 1 106 ? 2.855 -19.325 2.789 1.00 85.00 106 SER A CA 1
ATOM 809 C C . SER A 1 106 ? 4.125 -20.065 2.340 1.00 85.00 106 SER A C 1
ATOM 811 O O . SER A 1 106 ? 4.039 -21.043 1.599 1.00 85.00 106 SER A O 1
ATOM 813 N N . ARG A 1 107 ? 5.306 -19.603 2.773 1.00 83.25 107 ARG A N 1
ATOM 814 C CA . ARG A 1 107 ? 6.608 -20.237 2.501 1.00 83.25 107 ARG A CA 1
ATOM 815 C C . ARG A 1 107 ? 7.025 -21.261 3.561 1.00 83.25 107 ARG A C 1
ATOM 817 O O . ARG A 1 107 ? 8.017 -21.955 3.356 1.00 83.25 107 ARG A O 1
ATOM 824 N N . LEU A 1 108 ? 6.327 -21.326 4.695 1.00 79.50 108 LEU A N 1
ATOM 825 C CA . LEU A 1 108 ? 6.616 -22.269 5.775 1.00 79.50 108 LEU A CA 1
ATOM 826 C C . LEU A 1 108 ? 5.876 -23.591 5.537 1.00 79.50 108 LEU A C 1
ATOM 828 O O . LEU A 1 108 ? 4.731 -23.584 5.096 1.00 79.50 108 LEU A O 1
ATOM 832 N N . GLU A 1 109 ? 6.479 -24.722 5.909 1.00 62.88 109 GLU A N 1
ATOM 833 C CA . GLU A 1 109 ? 5.837 -26.050 5.819 1.00 62.88 109 GLU A CA 1
ATOM 834 C C . GLU A 1 109 ? 4.569 -26.166 6.687 1.00 62.88 109 GLU A C 1
ATOM 836 O O . GLU A 1 109 ? 3.674 -26.954 6.396 1.00 62.88 109 GLU A O 1
ATOM 841 N N . THR A 1 110 ? 4.476 -25.349 7.740 1.00 60.56 110 THR A N 1
ATOM 842 C CA . THR A 1 110 ? 3.305 -25.198 8.620 1.00 60.56 110 THR A CA 1
ATOM 843 C C . THR A 1 110 ? 2.303 -24.144 8.134 1.00 60.56 110 THR A C 1
ATOM 845 O O . THR A 1 110 ? 1.271 -23.933 8.771 1.00 60.56 110 THR A O 1
ATOM 848 N N . GLY A 1 111 ? 2.615 -23.447 7.041 1.00 55.34 111 GLY A N 1
ATOM 849 C CA . GLY A 1 111 ? 1.813 -22.373 6.477 1.00 55.34 111 GLY A CA 1
ATOM 850 C C . GLY A 1 111 ? 0.590 -22.852 5.699 1.00 55.34 111 GLY A C 1
ATOM 851 O O . GLY A 1 111 ? 0.356 -24.041 5.481 1.00 55.34 111 GLY A O 1
ATOM 852 N N . SER A 1 112 ? -0.202 -21.885 5.234 1.00 55.12 112 SER A N 1
ATOM 853 C CA . SER A 1 112 ? -1.260 -22.146 4.254 1.00 55.12 112 SER A CA 1
ATOM 854 C C . SER A 1 112 ? -0.687 -22.820 3.004 1.00 55.12 112 SER A C 1
ATOM 856 O O . SER A 1 112 ? 0.377 -22.425 2.529 1.00 55.12 112 SER A O 1
ATOM 858 N N . LYS A 1 113 ? -1.416 -23.809 2.463 1.00 62.25 113 LYS A N 1
ATOM 859 C CA . LYS A 1 113 ? -1.063 -24.533 1.229 1.00 62.25 113 LYS A CA 1
ATOM 860 C C . LYS A 1 113 ? -0.583 -23.567 0.137 1.00 62.25 113 LYS A C 1
ATOM 862 O O . LYS A 1 113 ? -1.181 -22.506 -0.032 1.00 62.25 113 LYS A O 1
ATOM 867 N N . HIS A 1 114 ? 0.442 -23.984 -0.613 1.00 77.00 114 HIS A N 1
ATOM 868 C CA . HIS A 1 114 ? 1.063 -23.248 -1.724 1.00 77.00 114 HIS A CA 1
ATOM 869 C C . HIS A 1 114 ? 0.074 -22.337 -2.477 1.00 77.00 114 HIS A C 1
ATOM 871 O O . HIS A 1 114 ? -0.842 -22.828 -3.143 1.00 77.00 114 HIS A O 1
ATOM 877 N N . ILE A 1 115 ? 0.290 -21.017 -2.407 1.00 87.75 115 ILE A N 1
ATOM 878 C CA . ILE A 1 115 ? -0.561 -20.028 -3.083 1.00 87.75 115 ILE A CA 1
ATOM 879 C C . ILE A 1 115 ? -0.413 -20.184 -4.611 1.00 87.75 115 ILE A C 1
ATOM 881 O O . ILE A 1 115 ? 0.699 -20.012 -5.122 1.00 87.75 115 ILE A O 1
ATOM 885 N N . PRO A 1 116 ? -1.496 -20.480 -5.360 1.00 90.25 116 PRO A N 1
ATOM 886 C CA . PRO A 1 116 ? -1.456 -20.566 -6.819 1.00 90.25 116 PRO A CA 1
ATOM 887 C C . PRO A 1 116 ? -1.118 -19.222 -7.478 1.00 90.25 116 PRO A C 1
ATOM 889 O O . PRO A 1 116 ? -1.475 -18.158 -6.968 1.00 90.25 116 PRO A O 1
ATOM 892 N N . VAL A 1 117 ? -0.498 -19.261 -8.662 1.00 91.62 117 VAL A N 1
ATOM 893 C CA . VAL A 1 117 ? -0.146 -18.049 -9.428 1.00 91.62 117 VAL A CA 1
ATOM 894 C C . VAL A 1 117 ? -1.374 -17.188 -9.750 1.00 91.62 117 VAL A C 1
ATOM 896 O O . VAL A 1 117 ? -1.304 -15.967 -9.668 1.00 91.62 117 VAL A O 1
ATOM 899 N N . GLN A 1 118 ? -2.530 -17.807 -9.995 1.00 94.25 118 GLN A N 1
ATOM 900 C CA . GLN A 1 118 ? -3.815 -17.138 -10.214 1.00 94.25 118 GLN A CA 1
ATOM 901 C C . GLN A 1 118 ? -4.225 -16.286 -9.002 1.00 94.25 118 GLN A C 1
ATOM 903 O O . GLN A 1 118 ? -4.720 -15.173 -9.159 1.00 94.25 118 GLN A O 1
ATOM 908 N N . THR A 1 119 ? -3.982 -16.774 -7.781 1.00 94.94 119 THR A N 1
ATOM 909 C CA . THR A 1 119 ? -4.259 -16.036 -6.541 1.00 94.94 119 THR A CA 1
ATOM 910 C C . THR A 1 119 ? -3.276 -14.880 -6.352 1.00 94.94 119 THR A C 1
ATOM 912 O O . THR A 1 119 ? -3.698 -13.784 -5.994 1.00 94.94 119 THR A O 1
ATOM 915 N N . LEU A 1 120 ? -1.990 -15.082 -6.667 1.00 96.06 120 LEU A N 1
ATOM 916 C CA . LEU A 1 120 ? -0.988 -14.007 -6.656 1.00 96.06 120 LEU A CA 1
ATOM 917 C C . LEU A 1 120 ? -1.342 -12.892 -7.654 1.00 96.06 120 LEU A C 1
ATOM 919 O O . LEU A 1 120 ? -1.297 -11.717 -7.301 1.00 96.06 120 LEU A O 1
ATOM 923 N N . VAL A 1 121 ? -1.759 -13.243 -8.874 1.00 97.62 121 VAL A N 1
ATOM 924 C CA . VAL A 1 121 ? -2.216 -12.272 -9.881 1.00 97.62 121 VAL A CA 1
ATOM 925 C C . VAL A 1 121 ? -3.512 -11.588 -9.440 1.00 97.62 121 VAL A C 1
ATOM 927 O O . VAL A 1 121 ? -3.611 -10.371 -9.576 1.00 97.62 121 VAL A O 1
ATOM 930 N N . LYS A 1 122 ? -4.470 -12.308 -8.833 1.00 97.88 122 LYS A N 1
ATOM 931 C CA . LYS A 1 122 ? -5.674 -11.686 -8.253 1.00 97.88 122 LYS A CA 1
ATOM 932 C C . LYS A 1 122 ? -5.311 -10.616 -7.215 1.00 97.88 122 LYS A C 1
ATOM 934 O O . LYS A 1 122 ? -5.869 -9.526 -7.274 1.00 97.88 122 LYS A O 1
ATOM 939 N N . PHE A 1 123 ? -4.347 -10.871 -6.326 1.00 98.50 123 PHE A N 1
ATOM 940 C CA . PHE A 1 123 ? -3.879 -9.857 -5.373 1.00 98.50 123 PHE A CA 1
ATOM 941 C C . PHE A 1 123 ? -3.316 -8.606 -6.074 1.00 98.50 123 PHE A C 1
ATOM 943 O O . PHE A 1 123 ? -3.550 -7.488 -5.620 1.00 98.50 123 PHE A O 1
ATOM 950 N N . MET A 1 124 ? -2.619 -8.766 -7.206 1.00 98.69 124 MET A N 1
ATOM 951 C CA . MET A 1 124 ? -2.140 -7.634 -8.012 1.00 98.69 124 MET A CA 1
ATOM 952 C C . MET A 1 124 ? -3.296 -6.869 -8.683 1.00 98.69 124 MET A C 1
ATOM 954 O O . MET A 1 124 ? -3.271 -5.639 -8.692 1.00 98.69 124 MET A O 1
ATOM 958 N N . VAL A 1 125 ? -4.313 -7.570 -9.205 1.00 98.75 125 VAL A N 1
ATOM 959 C CA . VAL A 1 125 ? -5.536 -6.966 -9.778 1.00 98.75 125 VAL A CA 1
ATOM 960 C C . VAL A 1 125 ? -6.294 -6.159 -8.723 1.00 98.75 125 VAL A C 1
ATOM 962 O O . VAL A 1 125 ? -6.627 -5.001 -8.971 1.00 98.75 125 VAL A O 1
ATOM 965 N N . ASP A 1 126 ? -6.505 -6.732 -7.536 1.00 98.81 126 ASP A N 1
ATOM 966 C CA . ASP A 1 126 ? -7.172 -6.081 -6.405 1.00 98.81 126 ASP A CA 1
ATOM 967 C C . ASP A 1 126 ? -6.469 -4.758 -6.031 1.00 98.81 126 ASP A C 1
ATOM 969 O O . ASP A 1 126 ? -7.100 -3.702 -5.935 1.00 98.81 126 ASP A O 1
ATOM 973 N N . ILE A 1 127 ? -5.139 -4.778 -5.880 1.00 98.81 127 ILE A N 1
ATOM 974 C CA . ILE A 1 127 ? -4.354 -3.570 -5.575 1.00 98.81 127 ILE A CA 1
ATOM 975 C C . ILE A 1 127 ? -4.428 -2.557 -6.730 1.00 98.81 127 ILE A C 1
ATOM 977 O O . ILE A 1 127 ? -4.589 -1.362 -6.476 1.00 98.81 127 ILE A O 1
ATOM 981 N N . ALA A 1 128 ? -4.365 -3.004 -7.990 1.00 98.81 128 ALA A N 1
ATOM 982 C CA . ALA A 1 128 ? -4.496 -2.124 -9.153 1.00 98.81 128 ALA A CA 1
ATOM 983 C C . ALA A 1 128 ? -5.871 -1.431 -9.206 1.00 98.81 128 ALA A C 1
ATOM 985 O O . ALA A 1 128 ? -5.931 -0.235 -9.483 1.00 98.81 128 ALA A O 1
ATOM 986 N N . GLN A 1 129 ? -6.955 -2.141 -8.873 1.00 98.81 129 GLN A N 1
ATOM 987 C CA . GLN A 1 129 ? -8.309 -1.585 -8.745 1.00 98.81 129 GLN A CA 1
ATOM 988 C C . GLN A 1 129 ? -8.390 -0.533 -7.625 1.00 98.81 129 GLN A C 1
ATOM 990 O O . GLN A 1 129 ? -8.921 0.562 -7.829 1.00 98.81 129 GLN A O 1
ATOM 995 N N . GLY A 1 130 ? -7.809 -0.818 -6.454 1.00 98.56 130 GLY A N 1
ATOM 996 C CA . GLY A 1 130 ? -7.737 0.140 -5.345 1.00 98.56 130 GLY A CA 1
ATOM 997 C C . GLY A 1 130 ? -6.950 1.406 -5.700 1.00 98.56 130 GLY A C 1
ATOM 998 O O . GLY A 1 130 ? -7.397 2.523 -5.435 1.00 98.56 130 GLY A O 1
ATOM 999 N N . MET A 1 131 ? -5.807 1.250 -6.366 1.00 98.62 131 MET A N 1
ATOM 1000 C CA . MET A 1 131 ? -4.965 2.369 -6.790 1.00 98.62 131 MET A CA 1
ATOM 1001 C C . MET A 1 131 ? -5.543 3.156 -7.974 1.00 98.62 131 MET A C 1
ATOM 1003 O O . MET A 1 131 ? -5.391 4.378 -8.017 1.00 98.62 131 MET A O 1
ATOM 1007 N N . GLU A 1 132 ? -6.272 2.514 -8.893 1.00 98.62 132 GLU A N 1
ATOM 1008 C CA . GLU A 1 132 ? -7.062 3.205 -9.918 1.00 98.62 132 GLU A CA 1
ATOM 1009 C C . GLU A 1 132 ? -8.083 4.141 -9.259 1.00 98.62 132 GLU A C 1
ATOM 1011 O O . GLU A 1 132 ? -8.094 5.340 -9.549 1.00 98.62 132 GLU A O 1
ATOM 1016 N N . TYR A 1 133 ? -8.870 3.628 -8.308 1.00 98.19 133 TYR A N 1
ATOM 1017 C CA . TYR A 1 133 ? -9.846 4.412 -7.550 1.00 98.19 133 TYR A CA 1
ATOM 1018 C C . TYR A 1 133 ? -9.223 5.626 -6.837 1.00 98.19 133 TYR A C 1
ATOM 1020 O O . TYR A 1 133 ? -9.779 6.727 -6.898 1.00 98.19 133 TYR A O 1
ATOM 1028 N N . LEU A 1 134 ? -8.070 5.447 -6.181 1.00 96.25 134 LEU A N 1
ATOM 1029 C CA . LEU A 1 134 ? -7.356 6.532 -5.497 1.00 96.25 134 LEU A CA 1
ATOM 1030 C C . LEU A 1 134 ? -6.808 7.569 -6.492 1.00 96.25 134 LEU A C 1
ATOM 1032 O O . LEU A 1 134 ? -7.005 8.773 -6.305 1.00 96.25 134 LEU A O 1
ATOM 1036 N N . SER A 1 135 ? -6.196 7.117 -7.590 1.00 95.81 135 SER A N 1
ATOM 1037 C CA . SER A 1 135 ? -5.631 8.004 -8.614 1.00 95.81 135 SER A CA 1
ATOM 1038 C C . SER A 1 135 ? -6.700 8.867 -9.298 1.00 95.81 135 SER A C 1
ATOM 1040 O O . SER A 1 135 ? -6.501 10.070 -9.452 1.00 95.81 135 SER A O 1
ATOM 1042 N N . ASN A 1 136 ? -7.886 8.306 -9.569 1.00 95.56 136 ASN A N 1
ATOM 1043 C CA . ASN A 1 136 ? -9.054 9.020 -10.105 1.00 95.56 136 ASN A CA 1
ATOM 1044 C C . ASN A 1 136 ? -9.641 10.071 -9.138 1.00 95.56 136 ASN A C 1
ATOM 1046 O O . ASN A 1 136 ? -10.516 10.850 -9.517 1.00 95.56 136 ASN A O 1
ATOM 1050 N N . ARG A 1 137 ? -9.178 10.105 -7.882 1.00 93.44 137 ARG A N 1
ATOM 1051 C CA . ARG A 1 137 ? -9.544 11.095 -6.856 1.00 93.44 137 ARG A CA 1
ATOM 1052 C C . ARG A 1 137 ? -8.400 12.059 -6.525 1.00 93.44 137 ARG A C 1
ATOM 1054 O O . ARG A 1 137 ? -8.473 12.766 -5.517 1.00 93.44 137 ARG A O 1
ATOM 1061 N N . ASN A 1 138 ? -7.367 12.094 -7.374 1.00 91.44 138 ASN A N 1
ATOM 1062 C CA . ASN A 1 138 ? -6.129 12.855 -7.197 1.00 91.44 138 ASN A CA 1
ATOM 1063 C C . ASN A 1 138 ? -5.462 12.565 -5.842 1.00 91.44 138 ASN A C 1
ATOM 1065 O O . ASN A 1 138 ? -5.005 13.476 -5.147 1.00 91.44 138 ASN A O 1
ATOM 1069 N N . PHE A 1 139 ? -5.456 11.295 -5.433 1.00 92.25 139 PHE A N 1
ATOM 1070 C CA . PHE A 1 139 ? -4.897 10.854 -4.162 1.00 92.25 139 PHE A CA 1
ATOM 1071 C C . PHE A 1 139 ? -3.609 10.060 -4.385 1.00 92.25 139 PHE A C 1
ATOM 1073 O O . PHE A 1 139 ? -3.619 9.045 -5.077 1.00 92.25 139 PHE A O 1
ATOM 1080 N N . LEU A 1 140 ? -2.510 10.532 -3.792 1.00 93.81 140 LEU A N 1
ATOM 1081 C CA . LEU A 1 140 ? -1.209 9.868 -3.826 1.00 93.81 140 LEU A CA 1
ATOM 1082 C C . LEU A 1 140 ? -1.017 9.021 -2.575 1.00 93.81 140 LEU A C 1
ATOM 1084 O O . LEU A 1 140 ? -1.071 9.559 -1.465 1.00 93.81 140 LEU A O 1
ATOM 1088 N N . HIS A 1 141 ? -0.723 7.736 -2.756 1.00 94.81 141 HIS A N 1
ATOM 1089 C CA . HIS A 1 141 ? -0.474 6.803 -1.663 1.00 94.81 141 HIS A CA 1
ATOM 1090 C C . HIS A 1 141 ? 0.875 7.072 -0.996 1.00 94.81 141 HIS A C 1
ATOM 1092 O O . HIS A 1 141 ? 0.941 7.237 0.224 1.00 94.81 141 HIS A O 1
ATOM 1098 N N . ARG A 1 142 ? 1.939 7.184 -1.805 1.00 93.44 142 ARG A N 1
ATOM 1099 C CA . ARG A 1 142 ? 3.332 7.493 -1.427 1.00 93.44 142 ARG A CA 1
ATOM 1100 C C . ARG A 1 142 ? 4.064 6.449 -0.578 1.00 93.44 142 ARG A C 1
ATOM 1102 O O . ARG A 1 142 ? 5.291 6.479 -0.557 1.00 93.44 142 ARG A O 1
ATOM 1109 N N . ASP A 1 143 ? 3.350 5.524 0.061 1.00 93.38 143 ASP A N 1
ATOM 1110 C CA . ASP A 1 143 ? 3.921 4.334 0.711 1.00 93.38 143 ASP A CA 1
ATOM 1111 C C . ASP A 1 143 ? 3.217 3.036 0.280 1.00 93.38 143 ASP A C 1
ATOM 1113 O O . ASP A 1 143 ? 2.666 2.300 1.093 1.00 93.38 143 ASP A O 1
ATOM 1117 N N . LEU A 1 144 ? 3.105 2.802 -1.030 1.00 97.94 144 LEU A N 1
ATOM 1118 C CA . LEU A 1 144 ? 2.491 1.574 -1.543 1.00 97.94 144 LEU A CA 1
ATOM 1119 C C . LEU A 1 144 ? 3.498 0.415 -1.481 1.00 97.94 144 LEU A C 1
ATOM 1121 O O . LEU A 1 144 ? 4.545 0.466 -2.125 1.00 97.94 144 LEU A O 1
ATOM 1125 N N . ALA A 1 145 ? 3.168 -0.614 -0.703 1.00 97.94 145 ALA A N 1
ATOM 1126 C CA . ALA A 1 145 ? 3.960 -1.827 -0.500 1.00 97.94 145 ALA A CA 1
ATOM 1127 C C . ALA A 1 145 ? 3.050 -2.976 -0.037 1.00 97.94 145 ALA A C 1
ATOM 1129 O O . ALA A 1 145 ? 1.959 -2.722 0.483 1.00 97.94 145 ALA A O 1
ATOM 1130 N N . ALA A 1 146 ? 3.502 -4.232 -0.128 1.00 98.00 146 ALA A N 1
ATOM 1131 C CA . ALA A 1 146 ? 2.685 -5.382 0.285 1.00 98.00 146 ALA A CA 1
ATOM 1132 C C . ALA A 1 146 ? 2.304 -5.346 1.782 1.00 98.00 146 ALA A C 1
ATOM 1134 O O . ALA A 1 146 ? 1.201 -5.741 2.146 1.00 98.00 146 ALA A O 1
ATOM 1135 N N . ARG A 1 147 ? 3.170 -4.794 2.645 1.00 95.56 147 ARG A N 1
ATOM 1136 C CA . ARG A 1 147 ? 2.900 -4.598 4.089 1.00 95.56 147 ARG A CA 1
ATOM 1137 C C . ARG A 1 147 ? 1.785 -3.582 4.394 1.00 95.56 147 ARG A C 1
ATOM 1139 O O . ARG A 1 147 ? 1.234 -3.592 5.485 1.00 95.56 147 ARG A O 1
ATOM 1146 N N . ASN A 1 148 ? 1.461 -2.719 3.427 1.00 95.88 148 ASN A N 1
ATOM 1147 C CA . ASN A 1 148 ? 0.409 -1.701 3.514 1.00 95.88 148 ASN A CA 1
ATOM 1148 C C . ASN A 1 148 ? -0.831 -2.117 2.689 1.00 95.88 148 ASN A C 1
ATOM 1150 O O . ASN A 1 148 ? -1.679 -1.300 2.342 1.00 95.88 148 ASN A O 1
ATOM 1154 N N . CYS A 1 149 ? -0.944 -3.403 2.353 1.00 97.88 149 CYS A N 1
ATOM 1155 C CA . CYS A 1 149 ? -2.121 -4.001 1.732 1.00 97.88 149 CYS A CA 1
ATOM 1156 C C . CYS A 1 149 ? -2.697 -5.034 2.704 1.00 97.88 149 CYS A C 1
ATOM 1158 O O . CYS A 1 149 ? -1.966 -5.897 3.176 1.00 97.88 149 CYS A O 1
ATOM 1160 N N . MET A 1 150 ? -3.992 -4.965 3.005 1.00 95.88 150 MET A N 1
ATOM 1161 C CA . MET A 1 150 ? -4.658 -5.848 3.971 1.00 95.88 150 MET A CA 1
ATOM 1162 C C . MET A 1 150 ? -5.525 -6.891 3.268 1.00 95.88 150 MET A C 1
ATOM 1164 O O . MET A 1 150 ? -6.087 -6.617 2.206 1.00 95.88 150 MET A O 1
ATOM 1168 N N . LEU A 1 151 ? -5.677 -8.065 3.883 1.00 95.19 151 LEU A N 1
ATOM 1169 C CA . LEU A 1 151 ? -6.520 -9.151 3.379 1.00 95.19 151 LEU A CA 1
ATOM 1170 C C . LEU A 1 151 ? -7.856 -9.237 4.130 1.00 95.19 151 LEU A C 1
ATOM 1172 O O . LEU A 1 151 ? -7.901 -9.441 5.348 1.00 95.19 151 LEU A O 1
ATOM 1176 N N . ARG A 1 152 ? -8.952 -9.114 3.374 1.00 92.81 152 ARG A N 1
ATOM 1177 C CA . ARG A 1 152 ? -10.333 -9.267 3.852 1.00 92.81 152 ARG A CA 1
ATOM 1178 C C . ARG A 1 152 ? -10.726 -10.732 4.018 1.00 92.81 152 ARG A C 1
ATOM 1180 O O . ARG A 1 152 ? -10.108 -11.632 3.459 1.00 92.81 152 ARG A O 1
ATOM 1187 N N . ASP A 1 153 ? -11.820 -10.956 4.740 1.00 89.81 153 ASP A N 1
ATOM 1188 C CA . ASP A 1 153 ? -12.370 -12.271 5.078 1.00 89.81 153 ASP A CA 1
ATOM 1189 C C . ASP A 1 153 ? -12.621 -13.233 3.902 1.00 89.81 153 ASP A C 1
ATOM 1191 O O . ASP A 1 153 ? -12.571 -14.449 4.105 1.00 89.81 153 ASP A O 1
ATOM 1195 N N . ASP A 1 154 ? -12.854 -12.683 2.710 1.00 91.00 154 ASP A N 1
ATOM 1196 C CA . ASP A 1 154 ? -13.105 -13.331 1.416 1.00 91.00 154 ASP A CA 1
ATOM 1197 C C . ASP A 1 154 ? -11.843 -13.462 0.532 1.00 91.00 154 ASP A C 1
ATOM 1199 O O . ASP A 1 154 ? -11.940 -13.778 -0.655 1.00 91.00 154 ASP A O 1
ATOM 1203 N N . MET A 1 155 ? -10.657 -13.208 1.099 1.00 91.50 155 MET A N 1
ATOM 1204 C CA . MET A 1 155 ? -9.358 -13.131 0.413 1.00 91.50 155 MET A CA 1
ATOM 1205 C C . MET A 1 155 ? -9.224 -11.982 -0.604 1.00 91.50 155 MET A C 1
ATOM 1207 O O . MET A 1 155 ? -8.289 -11.991 -1.405 1.00 91.50 155 MET A O 1
ATOM 1211 N N . THR A 1 156 ? -10.111 -10.984 -0.579 1.00 95.94 156 THR A N 1
ATOM 1212 C CA . THR A 1 156 ? -9.951 -9.756 -1.374 1.00 95.94 156 THR A CA 1
ATOM 1213 C C . THR A 1 156 ? -8.909 -8.840 -0.724 1.00 95.94 156 THR A C 1
ATOM 1215 O O . THR A 1 156 ? -8.979 -8.561 0.477 1.00 95.94 156 THR A O 1
ATOM 1218 N N . VAL A 1 157 ? -7.943 -8.345 -1.501 1.00 98.12 157 VAL A N 1
ATOM 1219 C CA . VAL A 1 157 ? -6.936 -7.388 -1.009 1.00 98.12 157 VAL A CA 1
ATOM 1220 C C . VAL A 1 157 ? -7.482 -5.961 -1.057 1.00 98.12 157 VAL A C 1
ATOM 1222 O O . VAL A 1 157 ? -8.132 -5.558 -2.024 1.00 98.12 157 VAL A O 1
ATOM 1225 N N . CYS A 1 158 ? -7.178 -5.161 -0.033 1.00 96.94 158 CYS A N 1
ATOM 1226 C CA . CYS A 1 158 ? -7.411 -3.721 -0.044 1.00 96.94 158 CYS A CA 1
ATOM 1227 C C . CYS A 1 158 ? -6.187 -2.905 0.392 1.00 96.94 158 CYS A C 1
ATOM 1229 O O . CYS A 1 158 ? -5.513 -3.240 1.364 1.00 96.94 158 CYS A O 1
ATOM 1231 N N . VAL A 1 159 ? -5.946 -1.796 -0.307 1.00 97.50 159 VAL A N 1
ATOM 1232 C CA . VAL A 1 159 ? -4.889 -0.817 -0.013 1.00 97.50 159 VAL A CA 1
ATOM 1233 C C . VAL A 1 159 ? -5.184 -0.084 1.304 1.00 97.50 159 VAL A C 1
ATOM 1235 O O . VAL A 1 159 ? -6.340 0.277 1.554 1.00 97.50 159 VAL A O 1
ATOM 1238 N N . ALA A 1 160 ? -4.158 0.117 2.137 1.00 92.94 160 ALA A N 1
ATOM 1239 C CA . ALA A 1 160 ? -4.244 0.633 3.503 1.00 92.94 160 ALA A CA 1
ATOM 1240 C C . ALA A 1 160 ? -3.006 1.461 3.928 1.00 92.94 160 ALA A C 1
ATOM 1242 O O . ALA A 1 160 ? -2.055 1.613 3.175 1.00 92.94 160 ALA A O 1
ATOM 1243 N N . ASP A 1 161 ? -3.043 1.978 5.163 1.00 84.31 161 ASP A N 1
ATOM 1244 C CA . ASP A 1 161 ? -2.058 2.880 5.794 1.00 84.31 161 ASP A CA 1
ATOM 1245 C C . ASP A 1 161 ? -1.736 4.152 4.990 1.00 84.31 161 ASP A C 1
ATOM 1247 O O . ASP A 1 161 ? -0.741 4.271 4.273 1.00 84.31 161 ASP A O 1
ATOM 1251 N N . PHE A 1 162 ? -2.593 5.160 5.163 1.00 81.31 162 PHE A N 1
ATOM 1252 C CA . PHE A 1 162 ? -2.501 6.430 4.443 1.00 81.31 162 PHE A CA 1
ATOM 1253 C C . PHE A 1 162 ? -1.678 7.499 5.183 1.00 81.31 162 PHE A C 1
ATOM 1255 O O . PHE A 1 162 ? -1.759 8.682 4.844 1.00 81.31 162 PHE A O 1
ATOM 1262 N N . GLY A 1 163 ? -0.875 7.118 6.187 1.00 76.12 163 GLY A N 1
ATOM 1263 C CA . GLY A 1 163 ? -0.128 8.058 7.038 1.00 76.12 163 GLY A CA 1
ATOM 1264 C C . GLY A 1 163 ? 0.836 8.981 6.272 1.00 76.12 163 GLY A C 1
ATOM 1265 O O . GLY A 1 163 ? 1.051 10.131 6.659 1.00 76.12 163 GLY A O 1
ATOM 1266 N N . LEU A 1 164 ? 1.373 8.524 5.132 1.00 72.50 164 LEU A N 1
ATOM 1267 C CA . LEU A 1 164 ? 2.218 9.334 4.240 1.00 72.50 164 LEU A CA 1
ATOM 1268 C C . LEU A 1 164 ? 1.468 9.927 3.035 1.00 72.50 164 LEU A C 1
ATOM 1270 O O . LEU A 1 164 ? 2.040 10.730 2.286 1.00 72.50 164 LEU A O 1
ATOM 1274 N N . SER A 1 165 ? 0.197 9.585 2.846 1.00 78.75 165 SER A N 1
ATOM 1275 C CA . SER A 1 165 ? -0.570 9.944 1.656 1.00 78.75 165 SER A CA 1
ATOM 1276 C C . SER A 1 165 ? -0.942 11.428 1.591 1.00 78.75 165 SER A C 1
ATOM 1278 O O . SER A 1 165 ? -0.960 12.150 2.596 1.00 78.75 165 SER A O 1
ATOM 1280 N N . LYS A 1 166 ? -1.216 11.915 0.373 1.00 79.31 166 LYS A N 1
ATOM 1281 C CA . LYS A 1 166 ? -1.627 13.305 0.118 1.00 79.31 166 LYS A CA 1
ATOM 1282 C C . LYS A 1 166 ? -2.644 13.390 -1.015 1.00 79.31 166 LYS A C 1
ATOM 1284 O O . LYS A 1 166 ? -2.425 12.858 -2.099 1.00 79.31 166 LYS A O 1
ATOM 1289 N N . LYS A 1 167 ? -3.715 14.150 -0.785 1.00 75.69 167 LYS A N 1
ATOM 1290 C CA . LYS A 1 167 ? -4.611 14.629 -1.843 1.00 75.69 167 LYS A CA 1
ATOM 1291 C C . LYS A 1 167 ? -3.960 15.810 -2.564 1.00 75.69 167 LYS A C 1
ATOM 1293 O O . LYS A 1 167 ? -3.487 16.737 -1.906 1.00 75.69 167 LYS A O 1
ATOM 1298 N N . ILE A 1 168 ? -3.939 15.781 -3.893 1.00 79.25 168 ILE A N 1
ATOM 1299 C CA . ILE A 1 168 ? -3.446 16.885 -4.717 1.00 79.25 168 ILE A CA 1
ATOM 1300 C C . ILE A 1 168 ? -4.599 17.865 -4.963 1.00 79.25 168 ILE A C 1
ATOM 1302 O O . ILE A 1 168 ? -5.668 17.476 -5.435 1.00 79.25 168 ILE A O 1
ATOM 1306 N N . TYR A 1 169 ? -4.384 19.137 -4.622 1.00 67.50 169 TYR A N 1
ATOM 1307 C CA . TYR A 1 169 ? -5.377 20.210 -4.779 1.00 67.50 169 TYR A CA 1
ATOM 1308 C C . TYR A 1 169 ? -5.083 21.137 -5.969 1.00 67.50 169 TYR A C 1
ATOM 1310 O O . TYR A 1 169 ? -5.998 21.778 -6.480 1.00 67.50 169 TYR A O 1
ATOM 1318 N N . SER A 1 170 ? -3.826 21.215 -6.410 1.00 55.84 170 SER A N 1
ATOM 1319 C CA . SER A 1 170 ? -3.386 22.024 -7.549 1.00 55.84 170 SER A CA 1
ATOM 1320 C C . SER A 1 170 ? -2.097 21.456 -8.156 1.00 55.84 170 SER A C 1
ATOM 1322 O O . SER A 1 170 ? -1.177 21.077 -7.432 1.00 55.84 170 SER A O 1
ATOM 1324 N N . GLY A 1 171 ? -2.039 21.399 -9.491 1.00 65.88 171 GLY A N 1
ATOM 1325 C CA . GLY A 1 171 ? -0.998 20.674 -10.231 1.00 65.88 171 GLY A CA 1
ATOM 1326 C C . GLY A 1 171 ? -1.158 19.149 -10.162 1.00 65.88 171 GLY A C 1
ATOM 1327 O O . GLY A 1 171 ? -2.094 18.649 -9.546 1.00 65.88 171 GLY A O 1
ATOM 1328 N N . ASP A 1 172 ? -0.216 18.426 -10.774 1.00 75.06 172 ASP A N 1
ATOM 1329 C CA . ASP A 1 172 ? -0.239 16.954 -10.886 1.00 75.06 172 ASP A CA 1
ATOM 1330 C C . ASP A 1 172 ? 0.796 16.261 -9.972 1.00 75.06 172 ASP A C 1
ATOM 1332 O O . ASP A 1 172 ? 1.066 15.065 -10.102 1.00 75.06 172 ASP A O 1
ATOM 1336 N N . TYR A 1 173 ? 1.423 17.016 -9.060 1.00 77.06 173 TYR A N 1
ATOM 1337 C CA . TYR A 1 173 ? 2.527 16.534 -8.231 1.00 77.06 173 TYR A CA 1
ATOM 1338 C C . TYR A 1 173 ? 2.540 17.120 -6.813 1.00 77.06 173 TYR A C 1
ATOM 1340 O O . TYR A 1 173 ? 2.047 18.215 -6.554 1.00 77.06 173 TYR A O 1
ATOM 1348 N N . TYR A 1 174 ? 3.190 16.404 -5.895 1.00 81.12 174 TYR A N 1
ATOM 1349 C CA . TYR A 1 174 ? 3.492 16.847 -4.534 1.00 81.12 174 TYR A CA 1
ATOM 1350 C C . TYR A 1 174 ? 5.010 16.876 -4.299 1.00 81.12 174 TYR A C 1
ATOM 1352 O O . TYR A 1 174 ? 5.710 15.942 -4.684 1.00 81.12 174 TYR A O 1
ATOM 1360 N N . ARG A 1 175 ? 5.532 17.920 -3.639 1.00 76.44 175 ARG A N 1
ATOM 1361 C CA . ARG A 1 175 ? 6.945 18.011 -3.216 1.00 76.44 175 ARG A CA 1
ATOM 1362 C C . ARG A 1 175 ? 7.069 17.892 -1.697 1.00 76.44 175 ARG A C 1
ATOM 1364 O O . ARG A 1 175 ? 6.508 18.696 -0.956 1.00 76.44 175 ARG A O 1
ATOM 1371 N N . GLN A 1 176 ? 7.831 16.903 -1.230 1.00 77.62 176 GLN A N 1
ATOM 1372 C CA . GLN A 1 176 ? 8.023 16.634 0.200 1.00 77.62 176 GLN A CA 1
ATOM 1373 C C . GLN A 1 176 ? 9.061 17.588 0.824 1.00 77.62 176 GLN A C 1
ATOM 1375 O O . GLN A 1 176 ? 10.264 17.452 0.599 1.00 77.62 176 GLN A O 1
ATOM 1380 N N . GLY A 1 177 ? 8.596 18.524 1.659 1.00 61.84 177 GLY A N 1
ATOM 1381 C CA . GLY A 1 177 ? 9.449 19.555 2.271 1.00 61.84 177 GLY A CA 1
ATOM 1382 C C . GLY A 1 177 ? 10.351 19.084 3.423 1.00 61.84 177 GLY A C 1
ATOM 1383 O O . GLY A 1 177 ? 11.441 19.623 3.598 1.00 61.84 177 GLY A O 1
ATOM 1384 N N . ARG A 1 178 ? 9.942 18.074 4.205 1.00 68.38 178 ARG A N 1
ATOM 1385 C CA . ARG A 1 178 ? 10.722 17.557 5.352 1.00 68.38 178 ARG A CA 1
ATOM 1386 C C . ARG A 1 178 ? 11.347 16.199 5.057 1.00 68.38 178 ARG A C 1
ATOM 1388 O O . ARG A 1 178 ? 10.693 15.351 4.453 1.00 68.38 178 ARG A O 1
ATOM 1395 N N . ILE A 1 179 ? 12.574 15.988 5.536 1.00 63.78 179 ILE A N 1
ATOM 1396 C CA . ILE A 1 179 ? 13.191 14.658 5.597 1.00 63.78 179 ILE A CA 1
ATOM 1397 C C . ILE A 1 179 ? 12.450 13.859 6.670 1.00 63.78 179 ILE A C 1
ATOM 1399 O O . ILE A 1 179 ? 12.343 14.306 7.808 1.00 63.78 179 ILE A O 1
ATOM 1403 N N . ALA A 1 180 ? 11.945 12.694 6.291 1.00 66.81 180 ALA A N 1
ATOM 1404 C CA . ALA A 1 180 ? 11.389 11.693 7.188 1.00 66.81 180 ALA A CA 1
ATOM 1405 C C . ALA A 1 180 ? 11.933 10.323 6.763 1.00 66.81 180 ALA A C 1
ATOM 1407 O O . ALA A 1 180 ? 12.501 10.188 5.673 1.00 66.81 180 ALA A O 1
ATOM 1408 N N . LYS A 1 181 ? 11.772 9.311 7.614 1.00 72.44 181 LYS A N 1
ATOM 1409 C CA . LYS A 1 181 ? 12.105 7.931 7.266 1.00 72.44 181 LYS A CA 1
ATOM 1410 C C . LYS A 1 181 ? 11.154 7.470 6.157 1.00 72.44 181 LYS A C 1
ATOM 1412 O O . LYS A 1 181 ? 9.943 7.603 6.283 1.00 72.44 181 LYS A O 1
ATOM 1417 N N . MET A 1 182 ? 11.717 7.007 5.046 1.00 82.62 182 MET A N 1
ATOM 1418 C CA . MET A 1 182 ? 10.977 6.686 3.823 1.00 82.62 182 MET A CA 1
ATOM 1419 C C . MET A 1 182 ? 11.351 5.279 3.330 1.00 82.62 182 MET A C 1
ATOM 1421 O O . MET A 1 182 ? 12.483 4.837 3.556 1.00 82.62 182 MET A O 1
ATOM 1425 N N . PRO A 1 183 ? 10.441 4.570 2.640 1.00 91.06 183 PRO A N 1
ATOM 1426 C CA . PRO A 1 183 ? 10.629 3.196 2.172 1.00 91.06 183 PRO A CA 1
ATOM 1427 C C . PRO A 1 183 ? 11.521 3.150 0.918 1.00 91.06 183 PRO A C 1
ATOM 1429 O O . PRO A 1 183 ? 11.059 2.770 -0.149 1.00 91.06 183 PRO A O 1
ATOM 1432 N N . VAL A 1 184 ? 12.793 3.559 1.023 1.00 94.81 184 VAL A N 1
ATOM 1433 C CA . VAL A 1 184 ? 13.699 3.895 -0.107 1.00 94.81 184 VAL A CA 1
ATOM 1434 C C . VAL A 1 184 ? 13.582 2.976 -1.332 1.00 94.81 184 VAL A C 1
ATOM 1436 O O . VAL A 1 184 ? 13.551 3.459 -2.458 1.00 94.81 184 VAL A O 1
ATOM 1439 N N . LYS A 1 185 ? 13.460 1.662 -1.125 1.00 97.75 185 LYS A N 1
ATOM 1440 C CA . LYS A 1 185 ? 13.387 0.650 -2.191 1.00 97.75 185 LYS A CA 1
ATOM 1441 C C . LYS A 1 185 ? 12.079 0.619 -3.005 1.00 97.75 185 LYS A C 1
ATOM 1443 O O . LYS A 1 185 ? 12.072 0.033 -4.082 1.00 97.75 185 LYS A O 1
ATOM 1448 N N . TRP A 1 186 ? 11.006 1.250 -2.530 1.00 98.25 186 TRP A N 1
ATOM 1449 C CA . TRP A 1 186 ? 9.729 1.413 -3.245 1.00 98.25 186 TRP A CA 1
ATOM 1450 C C . TRP A 1 186 ? 9.607 2.787 -3.923 1.00 98.25 186 TRP A C 1
ATOM 1452 O O . TRP A 1 186 ? 8.710 2.995 -4.735 1.00 98.25 186 TRP A O 1
ATOM 1462 N N . ILE A 1 187 ? 10.500 3.728 -3.605 1.00 96.94 187 ILE A N 1
ATOM 1463 C CA . ILE A 1 187 ? 10.445 5.106 -4.100 1.00 96.94 187 ILE A CA 1
ATOM 1464 C C . ILE A 1 187 ? 10.918 5.153 -5.559 1.00 96.94 187 ILE A C 1
ATOM 1466 O O . ILE A 1 187 ? 11.922 4.539 -5.921 1.00 96.94 187 ILE A O 1
ATOM 1470 N N . ALA A 1 188 ? 10.195 5.901 -6.393 1.00 98.00 188 ALA A N 1
ATOM 1471 C CA . ALA A 1 188 ? 10.550 6.112 -7.791 1.00 98.00 188 ALA A CA 1
ATOM 1472 C C . ALA A 1 188 ? 11.828 6.954 -7.944 1.00 98.00 188 ALA A C 1
ATOM 1474 O O . ALA A 1 188 ? 12.148 7.776 -7.084 1.00 98.00 188 ALA A O 1
ATOM 1475 N N . ILE A 1 189 ? 12.557 6.778 -9.049 1.00 97.44 189 ILE A N 1
ATOM 1476 C CA . ILE A 1 189 ? 13.860 7.434 -9.258 1.00 97.44 189 ILE A CA 1
ATOM 1477 C C . ILE A 1 189 ? 13.778 8.975 -9.205 1.00 97.44 189 ILE A C 1
ATOM 1479 O O . ILE A 1 189 ? 14.617 9.611 -8.569 1.00 97.44 189 ILE A O 1
ATOM 1483 N N . GLU A 1 190 ? 12.726 9.577 -9.763 1.00 96.50 190 GLU A N 1
ATOM 1484 C CA . GLU A 1 190 ? 12.456 11.021 -9.690 1.00 96.50 190 GLU A CA 1
ATOM 1485 C C . GLU A 1 190 ? 12.071 11.482 -8.274 1.00 96.50 190 GLU A C 1
ATOM 1487 O O . GLU A 1 190 ? 12.382 12.596 -7.852 1.00 96.50 190 GLU A O 1
ATOM 1492 N N . SER A 1 191 ? 11.428 10.605 -7.501 1.00 95.44 191 SER A N 1
ATOM 1493 C CA . SER A 1 191 ? 11.061 10.864 -6.109 1.00 95.44 191 SER A CA 1
ATOM 1494 C C . SER A 1 191 ? 12.267 10.756 -5.166 1.00 95.44 191 SER A C 1
ATOM 1496 O O . SER A 1 191 ? 12.290 11.443 -4.144 1.00 95.44 191 SER A O 1
ATOM 1498 N N . LEU A 1 192 ? 13.280 9.949 -5.513 1.00 94.12 192 LEU A N 1
ATOM 1499 C CA . LEU A 1 192 ? 14.580 9.913 -4.832 1.00 94.12 192 LEU A CA 1
ATOM 1500 C C . LEU A 1 192 ? 15.410 11.171 -5.128 1.00 94.12 192 LEU A C 1
ATOM 1502 O O . LEU A 1 192 ? 15.964 11.749 -4.194 1.00 94.12 192 LEU A O 1
ATOM 1506 N N . ALA A 1 193 ? 15.460 11.611 -6.391 1.00 93.06 193 ALA A N 1
ATOM 1507 C CA . ALA A 1 193 ? 16.199 12.805 -6.809 1.00 93.06 193 ALA A CA 1
ATOM 1508 C C . ALA A 1 193 ? 15.573 14.107 -6.272 1.00 93.06 193 ALA A C 1
ATOM 1510 O O . ALA A 1 193 ? 16.172 14.820 -5.467 1.00 93.06 193 ALA A O 1
ATOM 1511 N N . ASP A 1 194 ? 14.337 14.396 -6.689 1.00 91.00 194 ASP A N 1
ATOM 1512 C CA . ASP A 1 194 ? 13.726 15.727 -6.572 1.00 91.00 194 ASP A CA 1
ATOM 1513 C C . ASP A 1 194 ? 12.629 15.805 -5.501 1.00 91.00 194 ASP A C 1
ATOM 1515 O O . ASP A 1 194 ? 12.006 16.853 -5.300 1.00 91.00 194 ASP A O 1
ATOM 1519 N N . ARG A 1 195 ? 12.353 14.688 -4.810 1.00 90.62 195 ARG A N 1
ATOM 1520 C CA . ARG A 1 195 ? 11.253 14.544 -3.834 1.00 90.62 195 ARG A CA 1
A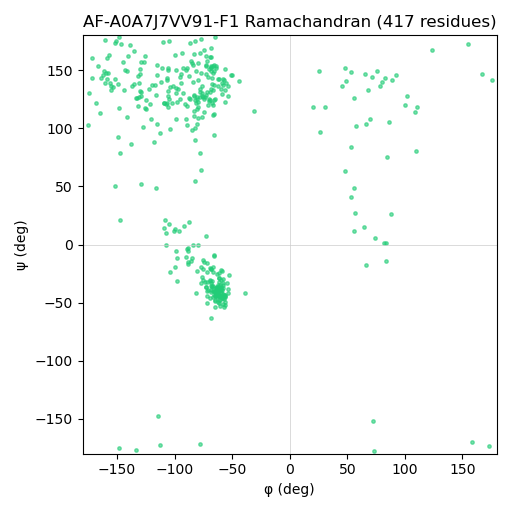TOM 1521 C C . ARG A 1 195 ? 9.872 14.860 -4.419 1.00 90.62 195 ARG A C 1
ATOM 1523 O O . ARG A 1 195 ? 8.969 15.272 -3.682 1.00 90.62 195 ARG A O 1
ATOM 1530 N N . VAL A 1 196 ? 9.721 14.670 -5.731 1.00 91.69 196 VAL A N 1
ATOM 1531 C CA . VAL A 1 196 ? 8.474 14.831 -6.484 1.00 91.69 196 VAL A CA 1
ATOM 1532 C C . VAL A 1 196 ? 7.699 13.517 -6.456 1.00 91.69 196 VAL A C 1
ATOM 1534 O O . VAL A 1 196 ? 8.230 12.479 -6.831 1.00 91.69 196 VAL A O 1
ATOM 1537 N N . TYR A 1 197 ? 6.442 13.565 -6.026 1.00 94.38 197 TYR A N 1
ATOM 1538 C CA . TYR A 1 197 ? 5.517 12.432 -5.985 1.00 94.38 197 TYR A CA 1
ATOM 1539 C C . TYR A 1 197 ? 4.339 12.706 -6.922 1.00 94.38 197 TYR A C 1
ATOM 1541 O O . TYR A 1 197 ? 3.810 13.817 -6.934 1.00 94.38 197 TYR A O 1
ATOM 1549 N N . THR A 1 198 ? 3.925 11.700 -7.688 1.00 96.19 198 THR A N 1
ATOM 1550 C CA . THR A 1 198 ? 2.823 11.747 -8.665 1.00 96.19 198 THR A CA 1
ATOM 1551 C C . THR A 1 198 ? 2.121 10.388 -8.717 1.00 96.19 198 THR A C 1
ATOM 1553 O O . THR A 1 198 ? 2.637 9.396 -8.199 1.00 96.19 198 THR A O 1
ATOM 1556 N N . SER A 1 199 ? 0.999 10.270 -9.431 1.00 97.31 199 SER A N 1
ATOM 1557 C CA . SER A 1 199 ? 0.378 8.956 -9.671 1.00 97.31 199 SER A CA 1
ATOM 1558 C C . SER A 1 199 ? 1.332 7.986 -10.396 1.00 97.31 199 SER A C 1
ATOM 1560 O O . SER A 1 199 ? 1.190 6.773 -10.280 1.00 97.31 199 SER A O 1
ATOM 1562 N N . LYS A 1 200 ? 2.347 8.501 -11.111 1.00 98.38 200 LYS A N 1
ATOM 1563 C CA . LYS A 1 200 ? 3.391 7.710 -11.782 1.00 98.38 200 LYS A CA 1
ATOM 1564 C C . LYS A 1 200 ? 4.508 7.241 -10.842 1.00 98.38 200 LYS A C 1
ATOM 1566 O O . LYS A 1 200 ? 5.153 6.237 -11.152 1.00 98.38 200 LYS A O 1
ATOM 1571 N N . SER A 1 201 ? 4.726 7.903 -9.701 1.00 98.25 201 SER A N 1
ATOM 1572 C CA . SER A 1 201 ? 5.603 7.373 -8.644 1.00 98.25 201 SER A CA 1
ATOM 1573 C C . SER A 1 201 ? 4.902 6.271 -7.844 1.00 98.25 201 SER A C 1
ATOM 1575 O O . SER A 1 201 ? 5.540 5.291 -7.471 1.00 98.25 201 SER A O 1
ATOM 1577 N N . ASP A 1 202 ? 3.581 6.365 -7.658 1.00 98.56 202 ASP A N 1
ATOM 1578 C CA . ASP A 1 202 ? 2.796 5.265 -7.081 1.00 98.56 202 ASP A CA 1
ATOM 1579 C C . ASP A 1 202 ? 2.748 4.041 -8.021 1.00 98.56 202 ASP A C 1
ATOM 1581 O O . ASP A 1 202 ? 2.833 2.910 -7.550 1.00 98.56 202 ASP A O 1
ATOM 1585 N N . VAL A 1 203 ? 2.698 4.234 -9.349 1.00 98.88 203 VAL A N 1
ATOM 1586 C CA . VAL A 1 203 ? 2.838 3.135 -10.335 1.00 98.88 203 VAL A CA 1
ATOM 1587 C C . VAL A 1 203 ? 4.182 2.406 -10.193 1.00 98.88 203 VAL A C 1
ATOM 1589 O O . VAL A 1 203 ? 4.217 1.177 -10.236 1.00 98.88 203 VAL A O 1
ATOM 1592 N N . TRP A 1 204 ? 5.285 3.124 -9.965 1.00 98.88 204 TRP A N 1
ATOM 1593 C CA . TRP A 1 204 ? 6.592 2.504 -9.703 1.00 98.88 204 TRP A CA 1
ATOM 1594 C C . TRP A 1 204 ? 6.560 1.629 -8.440 1.00 98.88 204 TRP A C 1
ATOM 1596 O O . TRP A 1 204 ? 6.991 0.471 -8.473 1.00 98.88 204 TRP A O 1
ATOM 1606 N N . ALA A 1 205 ? 6.009 2.161 -7.344 1.00 98.75 205 ALA A N 1
ATOM 1607 C CA . ALA A 1 205 ? 5.849 1.446 -6.078 1.00 98.75 205 ALA A CA 1
ATOM 1608 C C . ALA A 1 205 ? 4.925 0.219 -6.214 1.00 98.75 205 ALA A C 1
ATOM 1610 O O . ALA A 1 205 ? 5.196 -0.835 -5.633 1.00 98.75 205 ALA A O 1
ATOM 1611 N N . PHE A 1 206 ? 3.890 0.303 -7.057 1.00 98.88 206 PHE A N 1
ATOM 1612 C CA . PHE A 1 206 ? 3.050 -0.839 -7.418 1.00 98.88 206 PHE A CA 1
ATOM 1613 C C . PHE A 1 206 ? 3.839 -1.926 -8.154 1.00 98.88 206 PHE A C 1
ATOM 1615 O O . PHE A 1 206 ? 3.721 -3.090 -7.791 1.00 98.88 206 PHE A O 1
ATOM 1622 N N . GLY A 1 207 ? 4.707 -1.570 -9.107 1.00 98.81 207 GLY A N 1
ATOM 1623 C CA . GLY A 1 207 ? 5.610 -2.539 -9.740 1.00 98.81 207 GLY A CA 1
ATOM 1624 C C . GLY A 1 207 ? 6.477 -3.280 -8.714 1.00 98.81 207 GLY A C 1
ATOM 1625 O O . GLY A 1 207 ? 6.580 -4.505 -8.759 1.00 98.81 207 GLY A O 1
ATOM 1626 N N . VAL A 1 208 ? 7.041 -2.564 -7.730 1.00 98.88 208 VAL A N 1
ATOM 1627 C CA . VAL A 1 208 ? 7.797 -3.189 -6.622 1.00 98.88 208 VAL A CA 1
ATOM 1628 C C . VAL A 1 208 ? 6.894 -4.099 -5.777 1.00 98.88 208 VAL A C 1
ATOM 1630 O O . VAL A 1 208 ? 7.298 -5.206 -5.435 1.00 98.88 208 VAL A O 1
ATOM 1633 N N . THR A 1 209 ? 5.651 -3.689 -5.516 1.00 98.81 209 THR A N 1
ATOM 1634 C CA . THR A 1 209 ? 4.650 -4.490 -4.786 1.00 98.81 209 THR A CA 1
ATOM 1635 C C . THR A 1 209 ? 4.267 -5.769 -5.544 1.00 98.81 209 THR A C 1
ATOM 1637 O O . THR A 1 209 ? 4.173 -6.836 -4.943 1.00 98.81 209 THR A O 1
ATOM 1640 N N . MET A 1 210 ? 4.115 -5.716 -6.872 1.00 98.81 210 MET A N 1
ATOM 1641 C CA . MET A 1 210 ? 3.922 -6.912 -7.702 1.00 98.81 210 MET A CA 1
ATOM 1642 C C . MET A 1 210 ? 5.111 -7.873 -7.576 1.00 98.81 210 MET A C 1
ATOM 1644 O O . MET A 1 210 ? 4.916 -9.082 -7.455 1.00 98.81 210 MET A O 1
ATOM 1648 N N . TRP A 1 211 ? 6.340 -7.349 -7.563 1.00 98.69 211 TRP A N 1
ATOM 1649 C CA . TRP A 1 211 ? 7.546 -8.157 -7.374 1.00 98.69 211 TRP A CA 1
ATOM 1650 C C . TRP A 1 211 ? 7.603 -8.798 -5.976 1.00 98.69 211 TRP A C 1
ATOM 1652 O O . TRP A 1 211 ? 7.946 -9.976 -5.870 1.00 98.69 211 TRP A O 1
ATOM 1662 N N . GLU A 1 212 ? 7.199 -8.088 -4.912 1.00 98.50 212 GLU A N 1
ATOM 1663 C CA . GLU A 1 212 ? 7.016 -8.684 -3.575 1.00 98.50 212 GLU A CA 1
ATOM 1664 C C . GLU A 1 212 ? 6.012 -9.846 -3.613 1.00 98.50 212 GLU A C 1
ATOM 1666 O O . GLU A 1 212 ? 6.271 -10.905 -3.046 1.00 98.50 212 GLU A O 1
ATOM 1671 N N . ILE A 1 213 ? 4.879 -9.680 -4.302 1.00 98.12 213 ILE A N 1
ATOM 1672 C CA . ILE A 1 213 ? 3.840 -10.714 -4.405 1.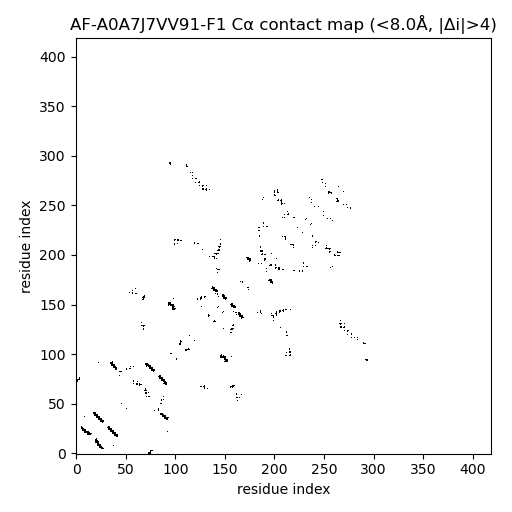00 98.12 213 ILE A CA 1
ATOM 1673 C C . ILE A 1 213 ? 4.361 -11.941 -5.168 1.00 98.12 213 ILE A C 1
ATOM 1675 O O . ILE A 1 213 ? 4.234 -13.063 -4.679 1.00 98.12 213 ILE A O 1
ATOM 1679 N N . ALA A 1 214 ? 5.009 -11.747 -6.321 1.00 97.00 214 ALA A N 1
ATOM 1680 C CA . ALA A 1 214 ? 5.574 -12.837 -7.120 1.00 97.00 214 ALA A CA 1
ATOM 1681 C C . ALA A 1 214 ? 6.682 -13.610 -6.373 1.00 97.00 214 ALA A C 1
ATOM 1683 O O . ALA A 1 214 ? 6.717 -14.840 -6.405 1.00 97.00 214 ALA A O 1
ATOM 1684 N N . THR A 1 215 ? 7.538 -12.903 -5.628 1.00 96.00 215 THR A N 1
ATOM 1685 C CA . THR A 1 215 ? 8.586 -13.502 -4.777 1.00 96.00 215 THR A CA 1
ATOM 1686 C C . THR A 1 215 ? 8.084 -14.023 -3.426 1.00 96.00 215 THR A C 1
ATOM 1688 O O . THR A 1 215 ? 8.875 -14.547 -2.641 1.00 96.00 215 THR A O 1
ATOM 1691 N N . ARG A 1 216 ? 6.783 -13.895 -3.131 1.00 95.00 216 ARG A N 1
ATOM 1692 C CA . ARG A 1 216 ? 6.163 -14.285 -1.852 1.00 95.00 216 ARG A CA 1
ATOM 1693 C C . ARG A 1 216 ? 6.837 -13.609 -0.640 1.00 95.00 216 ARG A C 1
ATOM 1695 O O . ARG A 1 216 ? 7.166 -14.248 0.359 1.00 95.00 216 ARG A O 1
ATOM 1702 N N . GLY A 1 217 ? 7.032 -12.294 -0.736 1.00 95.06 217 GLY A N 1
ATOM 1703 C CA . GLY A 1 217 ? 7.504 -11.430 0.349 1.00 95.06 217 GLY A CA 1
ATOM 1704 C C . GLY A 1 217 ? 9.025 -11.300 0.468 1.00 95.06 217 GLY A C 1
ATOM 1705 O O . GLY A 1 217 ? 9.524 -11.050 1.563 1.00 95.06 217 GLY A O 1
ATOM 1706 N N . MET A 1 218 ? 9.803 -11.480 -0.607 1.00 95.75 218 MET A N 1
ATOM 1707 C CA . MET A 1 218 ? 11.237 -11.163 -0.538 1.00 95.75 218 MET A CA 1
ATOM 1708 C C . MET A 1 218 ? 11.471 -9.654 -0.399 1.00 95.75 218 MET A C 1
ATOM 1710 O O . MET A 1 218 ? 10.738 -8.835 -0.949 1.00 95.75 218 MET A O 1
ATOM 1714 N N . THR A 1 219 ? 12.554 -9.279 0.283 1.00 96.31 219 THR A N 1
ATOM 1715 C CA . THR A 1 219 ? 13.023 -7.890 0.332 1.00 96.31 219 THR A CA 1
ATOM 1716 C C . THR A 1 219 ? 13.465 -7.429 -1.064 1.00 96.31 219 THR A C 1
ATOM 1718 O O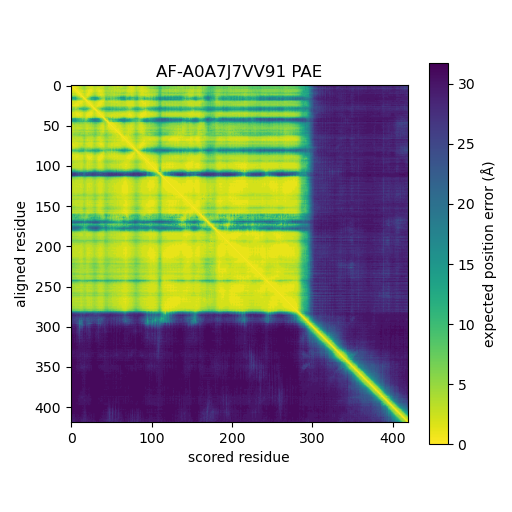 . THR A 1 219 ? 14.360 -8.059 -1.640 1.00 96.31 219 THR A O 1
ATOM 1721 N N . PRO A 1 220 ? 12.926 -6.316 -1.602 1.00 98.25 220 PRO A N 1
ATOM 1722 C CA . PRO A 1 220 ? 13.368 -5.763 -2.879 1.00 98.25 220 PRO A CA 1
ATOM 1723 C C . PRO A 1 220 ? 14.873 -5.466 -2.916 1.00 98.25 220 PRO A C 1
ATOM 1725 O O . PRO A 1 220 ? 15.492 -5.139 -1.899 1.00 98.25 220 PRO A O 1
ATOM 1728 N N . TYR A 1 221 ? 15.461 -5.543 -4.111 1.00 98.00 221 TYR A N 1
ATOM 1729 C CA . TYR A 1 221 ? 16.879 -5.275 -4.382 1.00 98.00 221 TYR A CA 1
ATOM 1730 C C . TYR A 1 221 ? 17.804 -6.000 -3.379 1.00 98.00 221 TYR A C 1
ATOM 1732 O O . TYR A 1 221 ? 18.467 -5.346 -2.563 1.00 98.00 221 TYR A O 1
ATOM 1740 N N . PRO A 1 222 ? 17.804 -7.349 -3.359 1.00 96.31 222 PRO A N 1
ATOM 1741 C CA . PRO A 1 222 ? 18.627 -8.122 -2.434 1.00 96.31 222 PRO A CA 1
ATOM 1742 C C . PRO A 1 222 ? 20.114 -7.807 -2.648 1.00 96.31 222 PRO A C 1
ATOM 1744 O O . PRO A 1 222 ? 20.590 -7.751 -3.780 1.00 96.31 222 PRO A O 1
ATOM 1747 N N . GLY A 1 223 ? 20.836 -7.570 -1.551 1.00 96.00 223 GLY A N 1
ATOM 1748 C CA . GLY A 1 223 ? 22.250 -7.174 -1.564 1.00 96.00 223 GLY A CA 1
ATOM 1749 C C . GLY A 1 223 ? 22.527 -5.678 -1.776 1.00 96.00 223 GLY A C 1
ATOM 1750 O O . GLY A 1 223 ? 23.633 -5.252 -1.471 1.00 96.00 223 GLY A O 1
ATOM 1751 N N . VAL A 1 224 ? 21.553 -4.873 -2.219 1.00 97.44 224 VAL A N 1
ATOM 1752 C CA . VAL A 1 224 ? 21.716 -3.413 -2.399 1.00 97.44 224 VAL A CA 1
ATOM 1753 C C . VAL A 1 224 ? 21.267 -2.672 -1.138 1.00 97.44 224 VAL A C 1
ATOM 1755 O O . VAL A 1 224 ? 20.164 -2.921 -0.630 1.00 97.44 224 VAL A O 1
ATOM 1758 N N . GLN A 1 225 ? 22.088 -1.756 -0.624 1.00 96.12 225 GLN A N 1
ATOM 1759 C CA . GLN A 1 225 ? 21.770 -0.938 0.546 1.00 96.12 225 GLN A CA 1
ATOM 1760 C C . GLN A 1 225 ? 20.969 0.314 0.168 1.00 96.12 225 GLN A C 1
ATOM 1762 O O . GLN A 1 225 ? 21.045 0.825 -0.946 1.00 96.12 225 GLN A O 1
ATOM 1767 N N . ASN A 1 226 ? 20.214 0.865 1.124 1.00 94.62 226 ASN A N 1
ATOM 1768 C CA . ASN A 1 226 ? 19.350 2.026 0.873 1.00 94.62 226 ASN A CA 1
ATOM 1769 C C . ASN A 1 226 ? 20.112 3.258 0.352 1.00 94.62 226 ASN A C 1
ATOM 1771 O O . ASN A 1 226 ? 19.554 4.012 -0.435 1.00 94.62 226 ASN A O 1
ATOM 1775 N N . HIS A 1 227 ? 21.364 3.471 0.768 1.00 94.31 227 HIS A N 1
ATOM 1776 C CA . HIS A 1 227 ? 22.149 4.625 0.319 1.00 94.31 227 HIS A CA 1
ATOM 1777 C C . HIS A 1 227 ? 22.667 4.484 -1.125 1.00 94.31 227 HIS A C 1
ATOM 1779 O O . HIS A 1 227 ? 22.938 5.492 -1.764 1.00 94.31 227 HIS A O 1
ATOM 1785 N N . GLU A 1 228 ? 22.746 3.259 -1.652 1.00 96.62 228 GLU A N 1
ATOM 1786 C CA . GLU A 1 228 ? 23.202 2.950 -3.017 1.00 96.62 228 GLU A CA 1
ATOM 1787 C C . GLU A 1 228 ? 22.049 2.979 -4.038 1.00 96.62 228 GLU A C 1
ATOM 1789 O O . GLU A 1 228 ? 22.277 3.004 -5.246 1.00 96.62 228 GLU A O 1
ATOM 1794 N N . MET A 1 229 ? 20.793 2.963 -3.568 1.00 97.12 229 MET A N 1
ATOM 1795 C CA . MET A 1 229 ? 19.605 2.776 -4.411 1.00 97.12 229 MET A CA 1
ATOM 1796 C C . MET A 1 229 ? 19.464 3.813 -5.528 1.00 97.12 229 MET A C 1
ATOM 1798 O O . MET A 1 229 ? 19.031 3.456 -6.621 1.00 97.12 229 MET A O 1
ATOM 1802 N N . TYR A 1 230 ? 19.808 5.078 -5.274 1.00 96.81 230 TYR A N 1
ATOM 1803 C CA . TYR A 1 230 ? 19.703 6.122 -6.294 1.00 96.81 230 TYR A CA 1
ATOM 1804 C C . TYR A 1 230 ? 20.665 5.859 -7.459 1.00 96.81 230 TYR A C 1
ATOM 1806 O O . TYR A 1 230 ? 20.222 5.737 -8.601 1.00 96.81 230 TYR A O 1
ATOM 1814 N N . ASP A 1 231 ? 21.954 5.673 -7.163 1.00 97.62 231 ASP A N 1
ATOM 1815 C CA . ASP A 1 231 ? 22.971 5.394 -8.178 1.00 97.62 231 ASP A CA 1
ATOM 1816 C C . ASP A 1 231 ? 22.693 4.066 -8.895 1.00 97.62 231 ASP A C 1
ATOM 1818 O O . ASP A 1 231 ? 22.807 3.987 -10.118 1.00 97.62 231 ASP A O 1
ATOM 1822 N N . TYR A 1 232 ? 22.249 3.034 -8.170 1.00 98.19 232 TYR A N 1
ATOM 1823 C CA . TYR A 1 232 ? 21.877 1.742 -8.751 1.00 98.19 232 TYR A CA 1
ATOM 1824 C C . TYR A 1 232 ? 20.769 1.881 -9.811 1.00 98.19 232 TYR A C 1
ATOM 1826 O O . TYR A 1 232 ? 20.884 1.349 -10.918 1.00 98.19 232 TYR A O 1
ATOM 1834 N N . LEU A 1 233 ? 19.713 2.644 -9.507 1.00 98.25 233 LEU A N 1
ATOM 1835 C CA . LEU A 1 233 ? 18.610 2.903 -10.437 1.00 98.25 233 LEU A CA 1
ATOM 1836 C C . LEU A 1 233 ? 19.011 3.834 -11.592 1.00 98.25 233 LEU A C 1
ATOM 1838 O O . LEU A 1 233 ? 18.496 3.666 -12.705 1.00 98.25 233 LEU A O 1
ATOM 1842 N N . LEU A 1 234 ? 19.921 4.781 -11.344 1.00 97.12 234 LEU A N 1
ATOM 1843 C CA . LEU A 1 234 ? 20.447 5.728 -12.333 1.00 97.12 234 LEU A CA 1
ATOM 1844 C C . LEU A 1 234 ? 21.283 5.029 -13.416 1.00 97.12 234 LEU A C 1
ATOM 1846 O O . LEU A 1 234 ? 21.165 5.371 -14.590 1.00 97.12 234 LEU A O 1
ATOM 1850 N N . HIS A 1 235 ? 22.027 3.977 -13.058 1.00 97.81 235 HIS A N 1
ATOM 1851 C CA . HIS A 1 235 ? 22.716 3.090 -14.009 1.00 97.81 235 HIS A CA 1
ATOM 1852 C C . HIS A 1 235 ? 21.765 2.153 -14.788 1.00 97.81 235 HIS A C 1
ATOM 1854 O O . HIS A 1 235 ? 22.211 1.271 -15.521 1.00 97.81 235 HIS A O 1
ATOM 1860 N N . GLY A 1 236 ? 20.446 2.326 -14.650 1.00 97.19 236 GLY A N 1
ATOM 1861 C CA . GLY A 1 236 ? 19.435 1.562 -15.382 1.00 97.19 236 GLY A CA 1
ATOM 1862 C C . GLY A 1 236 ? 19.118 0.187 -14.791 1.00 97.19 236 GLY A C 1
ATOM 1863 O O . GLY A 1 236 ? 18.269 -0.514 -15.337 1.00 97.19 236 GLY A O 1
ATOM 1864 N N . HIS A 1 237 ? 19.731 -0.208 -13.670 1.00 98.25 237 HIS A N 1
ATOM 1865 C CA . HIS A 1 237 ? 19.398 -1.472 -13.017 1.00 98.25 237 HIS A CA 1
ATOM 1866 C C . HIS A 1 237 ? 17.975 -1.449 -12.445 1.00 98.25 237 HIS A C 1
ATOM 1868 O O . HIS A 1 237 ? 17.476 -0.409 -12.011 1.00 98.25 237 HIS A O 1
ATOM 1874 N N . ARG A 1 238 ? 17.315 -2.609 -12.440 1.00 98.44 238 ARG A N 1
ATOM 1875 C CA . ARG A 1 238 ? 15.945 -2.829 -11.949 1.00 98.44 238 ARG A CA 1
ATOM 1876 C C . ARG A 1 238 ? 15.876 -4.141 -11.168 1.00 98.44 238 ARG A C 1
ATOM 1878 O O . ARG A 1 238 ? 16.844 -4.904 -11.151 1.00 98.44 238 ARG A O 1
ATOM 1885 N N . LEU A 1 239 ? 14.748 -4.397 -10.507 1.00 98.50 239 LEU A N 1
ATOM 1886 C CA . LEU A 1 239 ? 14.483 -5.701 -9.896 1.00 98.50 239 LEU A CA 1
ATOM 1887 C C . LEU A 1 239 ? 14.533 -6.785 -10.972 1.00 98.50 239 LEU A C 1
ATOM 1889 O O . LEU A 1 239 ? 13.892 -6.646 -12.006 1.00 98.50 239 LEU A O 1
ATOM 1893 N N . LYS A 1 240 ? 15.297 -7.851 -10.725 1.00 98.06 240 LYS A N 1
ATOM 1894 C CA . LYS A 1 240 ? 15.383 -9.005 -11.629 1.00 98.06 240 LYS A CA 1
ATOM 1895 C C . LYS A 1 240 ? 14.055 -9.762 -11.650 1.00 98.06 240 LYS A C 1
ATOM 1897 O O . LYS A 1 240 ? 13.357 -9.791 -10.635 1.00 98.06 240 LYS A O 1
ATOM 1902 N N . GLN A 1 241 ? 13.755 -10.423 -12.763 1.00 98.25 241 GLN A N 1
ATOM 1903 C CA . GLN A 1 241 ? 12.636 -11.359 -12.867 1.00 98.25 241 GLN A CA 1
ATOM 1904 C C . GLN A 1 241 ? 12.721 -12.420 -11.751 1.00 98.25 241 GLN A C 1
ATOM 1906 O O . GLN A 1 241 ? 13.792 -13.006 -11.572 1.00 98.25 241 GLN A O 1
ATOM 1911 N N . PRO A 1 242 ? 11.647 -12.636 -10.967 1.00 96.19 242 PRO A N 1
ATOM 1912 C CA . PRO A 1 242 ? 11.603 -13.710 -9.980 1.00 96.19 242 PRO A CA 1
ATOM 1913 C C . PRO A 1 242 ? 11.682 -15.094 -10.629 1.00 96.19 242 PRO A C 1
ATOM 1915 O O . PRO A 1 242 ? 11.235 -15.280 -11.762 1.00 96.19 242 PRO A O 1
ATOM 1918 N N . GLU A 1 243 ? 12.177 -16.073 -9.875 1.00 89.31 243 GLU A N 1
ATOM 1919 C CA . GLU A 1 243 ? 12.047 -17.490 -10.228 1.00 89.31 243 GLU A CA 1
ATOM 1920 C C . GLU A 1 243 ? 10.557 -17.856 -10.384 1.00 89.31 243 GLU A C 1
ATOM 1922 O O . GLU A 1 243 ? 9.696 -17.319 -9.681 1.00 89.31 243 GLU A O 1
ATOM 1927 N N . ASP A 1 244 ? 10.251 -18.705 -11.368 1.00 85.44 244 ASP A N 1
ATOM 1928 C CA . ASP A 1 244 ? 8.898 -19.112 -11.788 1.00 85.44 244 ASP A CA 1
ATOM 1929 C C . ASP A 1 244 ? 7.924 -17.974 -12.186 1.00 85.44 244 ASP A C 1
ATOM 1931 O O . ASP A 1 244 ? 6.730 -18.212 -12.388 1.00 85.44 244 ASP A O 1
ATOM 1935 N N . CYS A 1 245 ? 8.400 -16.733 -12.354 1.00 93.69 245 CYS A N 1
ATOM 1936 C CA . CYS A 1 245 ? 7.585 -15.632 -12.869 1.00 93.69 245 CYS A CA 1
ATOM 1937 C C . CYS A 1 245 ? 7.514 -15.665 -14.402 1.00 93.69 245 CYS A C 1
ATOM 1939 O O . CYS A 1 245 ? 8.541 -15.616 -15.077 1.00 93.69 245 CYS A O 1
ATOM 1941 N N . LEU A 1 246 ? 6.297 -15.691 -14.948 1.00 94.94 246 LEU A N 1
ATOM 1942 C CA . LEU A 1 246 ? 6.045 -15.668 -16.391 1.00 94.94 246 LEU A CA 1
ATOM 1943 C C . LEU A 1 246 ? 6.475 -14.330 -17.020 1.00 94.94 246 LEU A C 1
ATOM 1945 O O . LEU A 1 246 ? 6.169 -13.264 -16.484 1.00 94.94 246 LEU A O 1
ATOM 1949 N N . ASP A 1 247 ? 7.118 -14.390 -18.190 1.00 97.25 247 ASP A N 1
ATOM 1950 C CA . ASP A 1 247 ? 7.683 -13.221 -18.887 1.00 97.25 247 ASP A CA 1
ATOM 1951 C C . ASP A 1 247 ? 6.656 -12.097 -19.109 1.00 97.25 247 ASP A C 1
ATOM 1953 O O . ASP A 1 247 ? 6.953 -10.931 -18.867 1.00 97.25 247 ASP A O 1
ATOM 1957 N N . GLU A 1 248 ? 5.420 -12.437 -19.500 1.00 97.38 248 GLU A N 1
ATOM 1958 C CA . GLU A 1 248 ? 4.336 -11.461 -19.706 1.00 97.38 248 GLU A CA 1
ATOM 1959 C C . GLU A 1 248 ? 4.002 -10.685 -18.419 1.00 97.38 248 GLU A C 1
ATOM 1961 O O . GLU A 1 248 ? 3.799 -9.471 -18.462 1.00 97.38 248 GLU A O 1
ATOM 1966 N N . LEU A 1 249 ? 4.026 -11.349 -17.258 1.00 98.06 249 LEU A N 1
ATOM 1967 C CA . LEU A 1 249 ? 3.808 -10.699 -15.966 1.00 98.06 249 LEU A CA 1
ATOM 1968 C C . LEU A 1 249 ? 4.995 -9.809 -15.577 1.00 98.06 249 LEU A C 1
ATOM 1970 O O . LEU A 1 249 ? 4.800 -8.710 -15.052 1.00 98.06 249 LEU A O 1
ATOM 1974 N N . TYR A 1 250 ? 6.221 -10.258 -15.849 1.00 98.62 250 TYR A N 1
ATOM 1975 C CA . TYR A 1 250 ? 7.417 -9.465 -15.581 1.00 98.62 250 TYR A CA 1
ATOM 1976 C C . TYR A 1 250 ? 7.524 -8.236 -16.497 1.00 98.62 250 TYR A C 1
ATOM 1978 O O . TYR A 1 250 ? 7.909 -7.174 -16.017 1.00 98.62 250 TYR A O 1
ATOM 1986 N N . GLU A 1 251 ? 7.103 -8.306 -17.762 1.00 98.56 251 GLU A N 1
ATOM 1987 C CA . GLU A 1 251 ? 7.018 -7.126 -18.638 1.00 98.56 251 GLU A CA 1
ATOM 1988 C C . GLU A 1 251 ? 6.013 -6.085 -18.114 1.00 98.56 251 GLU A C 1
ATOM 1990 O O . GLU A 1 251 ? 6.292 -4.882 -18.164 1.00 98.56 251 GLU A O 1
ATOM 1995 N N . ILE A 1 252 ? 4.890 -6.514 -17.518 1.00 98.69 252 ILE A N 1
ATOM 1996 C CA . ILE A 1 252 ? 3.972 -5.599 -16.815 1.00 98.69 252 ILE A CA 1
ATOM 1997 C C . ILE A 1 252 ? 4.702 -4.921 -15.642 1.00 98.69 252 ILE A C 1
ATOM 1999 O O . ILE A 1 252 ? 4.707 -3.689 -15.576 1.00 98.69 252 ILE A O 1
ATOM 2003 N N . MET A 1 253 ? 5.387 -5.678 -14.770 1.00 98.56 253 MET A N 1
ATOM 2004 C CA . MET A 1 253 ? 6.182 -5.112 -13.660 1.00 98.56 253 MET A CA 1
ATOM 2005 C C . MET A 1 253 ? 7.253 -4.131 -14.157 1.00 98.56 253 MET A C 1
ATOM 2007 O O . MET A 1 253 ? 7.390 -3.025 -13.639 1.00 98.56 253 MET A O 1
ATOM 2011 N N . HIS A 1 254 ? 7.998 -4.518 -15.191 1.00 98.62 254 HIS A N 1
ATOM 2012 C CA . HIS A 1 254 ? 9.104 -3.747 -15.741 1.00 98.62 254 HIS A CA 1
ATOM 2013 C C . HIS A 1 254 ? 8.627 -2.451 -16.418 1.00 98.62 254 HIS A C 1
ATOM 2015 O O . HIS A 1 254 ? 9.301 -1.420 -16.332 1.00 98.62 254 HIS A O 1
ATOM 2021 N N . SER A 1 255 ? 7.422 -2.448 -17.001 1.00 98.75 255 SER A N 1
ATOM 2022 C CA . SER A 1 255 ? 6.785 -1.234 -17.530 1.00 98.75 255 SER A CA 1
ATOM 2023 C C . SER A 1 255 ? 6.526 -0.164 -16.456 1.00 98.75 255 SER A C 1
ATOM 2025 O O . SER A 1 255 ? 6.602 1.030 -16.751 1.00 98.75 255 SER A O 1
ATOM 2027 N N . CYS A 1 256 ? 6.323 -0.558 -15.193 1.00 98.88 256 CYS A N 1
ATOM 2028 C CA . CYS A 1 256 ? 6.186 0.370 -14.067 1.00 98.88 256 CYS A CA 1
ATOM 2029 C C . CYS A 1 256 ? 7.493 1.099 -13.716 1.00 98.88 256 CYS A C 1
ATOM 2031 O O . CYS A 1 256 ? 7.442 2.151 -13.079 1.00 98.88 256 CYS A O 1
ATOM 2033 N N . TRP A 1 257 ? 8.657 0.581 -14.129 1.00 98.69 257 TRP A N 1
ATOM 2034 C CA . TRP A 1 257 ? 9.972 1.131 -13.772 1.00 98.69 257 TRP A CA 1
ATOM 2035 C C . TRP A 1 257 ? 10.703 1.837 -14.925 1.00 98.69 257 TRP A C 1
ATOM 2037 O O . TRP A 1 257 ? 11.929 2.029 -14.877 1.00 98.69 257 TRP A O 1
ATOM 2047 N N . ARG A 1 258 ? 9.969 2.265 -15.963 1.00 98.56 258 ARG A N 1
ATOM 2048 C CA . ARG A 1 258 ? 10.494 3.190 -16.983 1.00 98.56 258 ARG A CA 1
ATOM 2049 C C . ARG A 1 258 ? 11.062 4.435 -16.293 1.00 98.56 258 ARG A C 1
ATOM 2051 O O . ARG A 1 258 ? 10.478 4.934 -15.330 1.00 98.56 258 ARG A O 1
ATOM 2058 N N . ALA A 1 259 ? 12.232 4.891 -16.745 1.00 96.56 259 ALA A N 1
ATOM 2059 C CA . ALA A 1 259 ? 12.918 6.028 -16.131 1.00 96.56 259 ALA A CA 1
ATOM 2060 C C . ALA A 1 259 ? 12.041 7.287 -16.201 1.00 96.56 259 ALA A C 1
ATOM 2062 O O . ALA A 1 259 ? 11.720 7.858 -15.162 1.00 96.56 259 ALA A O 1
ATOM 2063 N N . GLU A 1 260 ? 11.566 7.619 -17.401 1.00 97.75 260 GLU A N 1
ATOM 2064 C CA . GLU A 1 260 ? 10.597 8.685 -17.640 1.00 97.75 260 GLU A CA 1
ATOM 2065 C C . GLU A 1 260 ? 9.220 8.320 -17.038 1.00 97.75 260 GLU A C 1
ATOM 2067 O O . GLU A 1 260 ? 8.651 7.284 -17.403 1.00 97.75 260 GLU A O 1
ATOM 2072 N N . PRO A 1 261 ? 8.651 9.129 -16.120 1.00 98.00 261 PRO A N 1
ATOM 2073 C CA . PRO A 1 261 ? 7.352 8.839 -15.510 1.00 98.00 261 PRO A CA 1
ATOM 2074 C C . PRO A 1 261 ? 6.187 8.769 -16.503 1.00 98.00 261 PRO A C 1
ATOM 2076 O O . PRO A 1 261 ? 5.223 8.039 -16.260 1.00 98.00 261 PRO A O 1
ATOM 2079 N N . LEU A 1 262 ? 6.258 9.503 -17.619 1.00 97.38 262 LEU A N 1
ATOM 2080 C CA . LEU A 1 262 ? 5.208 9.512 -18.642 1.00 97.38 262 LEU A CA 1
ATOM 2081 C C . LEU A 1 262 ? 5.109 8.185 -19.415 1.00 97.38 262 LEU A C 1
ATOM 2083 O O . LEU A 1 262 ? 3.996 7.780 -19.751 1.00 97.38 262 LEU A O 1
ATOM 2087 N N . ASP A 1 263 ? 6.230 7.477 -19.600 1.00 98.44 263 ASP A N 1
ATOM 2088 C CA . ASP A 1 263 ? 6.304 6.181 -20.299 1.00 98.44 263 ASP A CA 1
ATOM 2089 C C . ASP A 1 263 ? 5.748 5.005 -19.476 1.00 98.44 263 ASP A C 1
ATOM 2091 O O . ASP A 1 263 ? 5.504 3.919 -20.007 1.00 98.44 263 ASP A O 1
ATOM 2095 N N . ARG A 1 264 ? 5.560 5.191 -18.164 1.00 98.75 264 ARG A N 1
ATOM 2096 C CA . ARG A 1 264 ? 4.930 4.190 -17.289 1.00 98.75 264 ARG A CA 1
ATOM 2097 C C . ARG A 1 264 ? 3.433 4.097 -17.621 1.00 98.75 264 ARG A C 1
ATOM 2099 O O . ARG A 1 264 ? 2.839 5.113 -17.988 1.00 98.75 264 ARG A O 1
ATOM 2106 N N . PRO A 1 265 ? 2.763 2.948 -17.439 1.00 98.75 265 PRO A N 1
ATOM 2107 C CA . PRO A 1 265 ? 1.315 2.840 -17.641 1.00 98.75 265 PRO A CA 1
ATOM 2108 C C . PRO A 1 265 ? 0.499 3.681 -16.632 1.00 98.75 265 PRO A C 1
ATOM 2110 O O . PRO A 1 265 ? 1.032 4.400 -15.782 1.00 98.75 265 PRO A O 1
ATOM 2113 N N . THR A 1 266 ? -0.828 3.659 -16.756 1.00 98.75 266 THR A N 1
ATOM 2114 C CA . THR A 1 266 ? -1.763 4.122 -15.711 1.00 98.75 266 THR A CA 1
ATOM 2115 C C . THR A 1 266 ? -2.300 2.921 -14.933 1.00 98.75 266 THR A C 1
ATOM 2117 O O . THR A 1 266 ? -2.246 1.798 -15.432 1.00 98.75 266 THR A O 1
ATOM 2120 N N . PHE A 1 267 ? -2.871 3.136 -13.744 1.00 98.75 267 PHE A N 1
ATOM 2121 C CA . PHE A 1 267 ? -3.508 2.048 -12.991 1.00 98.75 267 PHE A CA 1
ATOM 2122 C C . PHE A 1 267 ? -4.657 1.380 -13.762 1.00 98.75 267 PHE A C 1
ATOM 2124 O O . PHE A 1 267 ? -4.744 0.157 -13.754 1.00 98.75 267 PHE A O 1
ATOM 2131 N N . SER A 1 268 ? -5.444 2.140 -14.533 1.00 98.62 268 SER A N 1
ATOM 2132 C CA . SER A 1 268 ? -6.455 1.592 -15.452 1.00 98.62 268 SER A CA 1
ATOM 2133 C C . SER A 1 268 ? -5.865 0.634 -16.492 1.00 98.62 268 SER A C 1
ATOM 2135 O O . SER A 1 268 ? -6.441 -0.416 -16.763 1.00 98.62 268 SER A O 1
ATOM 2137 N N . MET A 1 269 ? -4.710 0.981 -17.074 1.00 98.69 269 MET A N 1
ATOM 2138 C CA . MET A 1 269 ? -4.022 0.128 -18.048 1.00 98.69 269 MET A CA 1
ATOM 2139 C C . MET A 1 269 ? -3.457 -1.129 -17.375 1.00 98.69 269 MET A C 1
ATOM 2141 O O . MET A 1 269 ? -3.675 -2.231 -17.869 1.00 98.69 269 MET A O 1
ATOM 2145 N N . LEU A 1 270 ? -2.801 -0.970 -16.221 1.00 98.81 270 LEU A N 1
ATOM 2146 C CA . LEU A 1 270 ? -2.252 -2.076 -15.433 1.00 98.81 270 LEU A CA 1
ATOM 2147 C C . LEU A 1 270 ? -3.331 -3.072 -15.013 1.00 98.81 270 LEU A C 1
ATOM 2149 O O . LEU A 1 270 ? -3.148 -4.272 -15.188 1.00 98.81 270 LEU A O 1
ATOM 2153 N N . ARG A 1 271 ? -4.472 -2.581 -14.516 1.00 98.69 271 ARG A N 1
ATOM 2154 C CA . ARG A 1 271 ? -5.624 -3.414 -14.167 1.00 98.69 271 ARG A CA 1
ATOM 2155 C C . ARG A 1 271 ? -6.081 -4.245 -15.366 1.00 98.69 271 ARG A C 1
ATOM 2157 O O . ARG A 1 271 ? -6.170 -5.459 -15.245 1.00 98.69 271 ARG A O 1
ATOM 2164 N N . LEU A 1 272 ? -6.310 -3.617 -16.523 1.00 98.56 272 LEU A N 1
ATOM 2165 C CA . LEU A 1 272 ? -6.751 -4.317 -17.737 1.00 98.56 272 LEU A CA 1
ATOM 2166 C C . LEU A 1 272 ? -5.719 -5.336 -18.247 1.00 98.56 272 LEU A C 1
ATOM 2168 O O . LEU A 1 272 ? -6.096 -6.405 -18.722 1.00 98.56 272 LEU A O 1
ATOM 2172 N N . GLN A 1 273 ? -4.421 -5.031 -18.144 1.00 98.62 273 GLN A N 1
ATOM 2173 C CA . GLN A 1 273 ? -3.353 -5.976 -18.484 1.00 98.62 273 GLN A CA 1
ATOM 2174 C C . GLN A 1 273 ? -3.343 -7.182 -17.535 1.00 98.62 273 GLN A C 1
ATOM 2176 O O . GLN A 1 273 ? -3.228 -8.313 -17.999 1.00 98.62 273 GLN A O 1
ATOM 2181 N N . LEU A 1 274 ? -3.505 -6.955 -16.229 1.00 98.62 274 LEU A N 1
ATOM 2182 C CA . LEU A 1 274 ? -3.506 -8.008 -15.212 1.00 98.62 274 LEU A CA 1
ATOM 2183 C C . LEU A 1 274 ? -4.780 -8.860 -15.227 1.00 98.62 274 LEU A C 1
ATOM 2185 O O . LEU A 1 274 ? -4.688 -10.067 -15.038 1.00 98.62 274 LEU A O 1
ATOM 2189 N N . GLU A 1 275 ? -5.945 -8.271 -15.498 1.00 98.31 275 GLU A N 1
ATOM 2190 C CA . GLU A 1 275 ? -7.200 -9.006 -15.709 1.00 98.31 275 GLU A CA 1
ATOM 2191 C C . GLU A 1 275 ? -7.091 -9.918 -16.937 1.00 98.31 275 GLU A C 1
ATOM 2193 O O . GLU A 1 275 ? -7.322 -11.119 -16.830 1.00 98.31 275 GLU A O 1
ATOM 2198 N N . LYS A 1 276 ? -6.622 -9.389 -18.076 1.00 98.06 276 LYS A N 1
ATOM 2199 C CA . LYS A 1 276 ? -6.393 -10.186 -19.291 1.00 98.06 276 LYS A CA 1
ATOM 2200 C C . LYS A 1 276 ? -5.351 -11.295 -19.080 1.00 98.06 276 LYS A C 1
ATOM 2202 O O . LYS A 1 276 ? -5.487 -12.381 -19.636 1.00 98.06 276 LYS A O 1
ATOM 2207 N N . PHE A 1 277 ? -4.306 -11.026 -18.297 1.00 97.38 277 PHE A N 1
ATOM 2208 C CA . PHE A 1 277 ? -3.313 -12.033 -17.929 1.00 97.38 277 PHE A CA 1
ATOM 2209 C C . PHE A 1 277 ? -3.906 -13.104 -17.002 1.00 97.38 277 PHE A C 1
ATOM 2211 O O . PHE A 1 277 ? -3.638 -14.285 -17.175 1.00 97.38 277 PHE A O 1
ATOM 2218 N N . LEU A 1 278 ? -4.771 -12.728 -16.055 1.00 96.56 278 LEU A N 1
ATOM 2219 C CA . LEU A 1 278 ? -5.485 -13.682 -15.205 1.00 96.56 278 LEU A CA 1
ATOM 2220 C C . LEU A 1 278 ? -6.429 -14.583 -16.020 1.00 96.56 278 LEU A C 1
ATOM 2222 O O . LEU A 1 278 ? -6.502 -15.777 -15.748 1.00 96.56 278 LEU A O 1
ATOM 2226 N N . GLU A 1 279 ? -7.099 -14.031 -17.035 1.00 95.62 279 GLU A N 1
ATOM 2227 C CA . GLU A 1 279 ? -7.959 -14.768 -17.976 1.00 95.62 279 GLU A CA 1
ATOM 2228 C C . GLU A 1 279 ? -7.193 -15.749 -18.884 1.00 95.62 279 GLU A C 1
ATOM 2230 O O . GLU A 1 279 ? -7.792 -16.703 -19.381 1.00 95.62 279 GLU A O 1
ATOM 2235 N N . SER A 1 280 ? -5.890 -15.542 -19.123 1.00 95.00 280 SER A N 1
ATOM 2236 C CA . SER A 1 280 ? -5.072 -16.450 -19.945 1.00 95.00 280 SER A CA 1
ATOM 2237 C C . SER A 1 280 ? -4.487 -17.633 -19.160 1.00 95.00 280 SER A C 1
ATOM 2239 O O . SER A 1 280 ? -4.026 -18.605 -19.766 1.00 95.00 280 SER A O 1
ATOM 2241 N N . LEU A 1 281 ? -4.522 -17.583 -17.823 1.00 93.06 281 LEU A N 1
ATOM 2242 C CA . LEU A 1 281 ? -4.048 -18.658 -16.953 1.00 93.06 281 LEU A CA 1
ATOM 2243 C C . LEU A 1 281 ? -5.058 -19.822 -16.881 1.00 93.06 281 LEU A C 1
ATOM 2245 O O . LEU A 1 281 ? -6.269 -19.604 -16.908 1.00 93.06 281 LEU A O 1
ATOM 2249 N N . PRO A 1 282 ? -4.593 -21.078 -16.734 1.00 88.50 282 PRO A N 1
ATOM 2250 C CA . PRO A 1 282 ? -5.483 -22.226 -16.574 1.00 88.50 282 PRO A CA 1
ATOM 2251 C C . PRO A 1 282 ? -6.268 -22.151 -15.255 1.00 88.50 282 PRO A C 1
ATOM 2253 O O . PRO A 1 282 ? -5.755 -21.660 -14.246 1.00 88.50 282 PRO A O 1
ATOM 2256 N N . GLU A 1 283 ? -7.488 -22.693 -15.231 1.00 79.38 283 GLU A N 1
ATOM 2257 C CA . GLU A 1 283 ? -8.296 -22.764 -14.007 1.00 79.38 283 GLU A CA 1
ATOM 2258 C C . GLU A 1 283 ? -7.631 -23.627 -12.918 1.00 79.38 283 GLU A C 1
ATOM 2260 O O . GLU A 1 283 ? -7.040 -24.677 -13.188 1.00 79.38 283 GLU A O 1
ATOM 2265 N N . VAL A 1 284 ? -7.761 -23.201 -11.657 1.00 70.12 284 VAL A N 1
ATOM 2266 C CA . VAL A 1 284 ? -7.249 -23.942 -10.495 1.00 70.12 284 VAL A CA 1
ATOM 2267 C C . VAL A 1 284 ? -8.150 -25.150 -10.222 1.00 70.12 284 VAL A C 1
ATOM 2269 O O . VAL A 1 284 ? -9.307 -24.993 -9.836 1.00 70.12 284 VAL A O 1
ATOM 2272 N N . GLN A 1 285 ? -7.609 -26.358 -10.393 1.00 54.41 285 GLN A N 1
ATOM 2273 C CA . GLN A 1 285 ? -8.371 -27.609 -10.262 1.00 54.41 285 GLN A CA 1
ATOM 2274 C C . GLN A 1 285 ? -8.697 -28.014 -8.811 1.00 54.41 285 GLN A C 1
ATOM 2276 O O . GLN A 1 285 ? -9.569 -28.856 -8.612 1.00 54.41 285 GLN A O 1
ATOM 2281 N N . ASP A 1 286 ? -8.069 -27.393 -7.806 1.00 53.12 286 ASP A N 1
ATOM 2282 C CA . ASP A 1 286 ? -8.306 -27.673 -6.382 1.00 53.12 286 ASP A CA 1
ATOM 2283 C C . ASP A 1 286 ? -8.911 -26.466 -5.643 1.00 53.12 286 ASP A C 1
ATOM 2285 O O . ASP A 1 286 ? -8.217 -25.522 -5.260 1.00 53.12 286 ASP A O 1
ATOM 2289 N N . LYS A 1 287 ? -10.222 -26.522 -5.368 1.00 48.56 287 LYS A N 1
ATOM 2290 C CA . LYS A 1 287 ? -10.923 -25.584 -4.467 1.00 48.56 287 LYS A CA 1
ATOM 2291 C C . LYS A 1 287 ? -10.764 -25.988 -2.996 1.00 48.56 287 LYS A C 1
ATOM 2293 O O . LYS A 1 287 ? -11.748 -26.168 -2.282 1.00 48.56 287 LYS A O 1
ATOM 2298 N N . ALA A 1 288 ? -9.528 -26.150 -2.532 1.00 49.56 288 ALA A N 1
ATOM 2299 C CA . ALA A 1 288 ? -9.271 -26.298 -1.104 1.00 49.56 288 ALA A CA 1
ATOM 2300 C C . ALA A 1 288 ? -9.381 -24.923 -0.425 1.00 49.56 288 ALA A C 1
ATOM 2302 O O . ALA A 1 288 ? -8.521 -24.069 -0.631 1.00 49.56 288 ALA A O 1
ATOM 2303 N N . GLU A 1 289 ? -10.427 -24.707 0.379 1.00 45.56 289 GLU A N 1
ATOM 2304 C CA . GLU A 1 289 ? -10.589 -23.471 1.155 1.00 45.56 289 GLU A CA 1
ATOM 2305 C C . GLU A 1 289 ? -9.363 -23.229 2.049 1.00 45.56 289 GLU A C 1
ATOM 2307 O O . GLU A 1 289 ? -8.986 -24.069 2.872 1.00 45.56 289 GLU A O 1
ATOM 2312 N N . VAL A 1 290 ? -8.718 -22.073 1.874 1.00 51.28 290 VAL A N 1
ATOM 2313 C CA . VAL A 1 290 ? -7.547 -21.680 2.663 1.00 51.28 290 VAL A CA 1
ATOM 2314 C C . VAL A 1 290 ? -8.025 -21.082 3.983 1.00 51.28 290 VAL A C 1
ATOM 2316 O O . VAL A 1 290 ? -8.261 -19.883 4.100 1.00 51.28 290 VAL A O 1
ATOM 2319 N N . ILE A 1 291 ? -8.189 -21.941 4.988 1.00 47.78 291 ILE A N 1
ATOM 2320 C CA . ILE A 1 291 ? -8.518 -21.524 6.353 1.00 47.78 291 ILE A CA 1
ATOM 2321 C C . ILE A 1 291 ? -7.223 -21.106 7.061 1.00 47.78 291 ILE A C 1
ATOM 2323 O O . ILE A 1 291 ? -6.470 -21.949 7.545 1.00 47.78 291 ILE A O 1
ATOM 2327 N N . TYR A 1 292 ? -6.974 -19.799 7.141 1.00 45.62 292 TYR A N 1
ATOM 2328 C CA . TYR A 1 292 ? -5.940 -19.222 8.005 1.00 45.62 292 TYR A CA 1
ATOM 2329 C C . TYR A 1 292 ? -6.578 -18.700 9.298 1.00 45.62 292 TYR A C 1
ATOM 2331 O O . TYR A 1 292 ? -7.560 -17.956 9.269 1.00 45.62 292 TYR A O 1
ATOM 2339 N N . ILE A 1 293 ? -5.999 -19.075 10.440 1.00 46.47 293 ILE A N 1
ATOM 2340 C CA . ILE A 1 293 ? -6.374 -18.577 11.766 1.00 46.47 293 ILE A CA 1
ATOM 2341 C C . ILE A 1 293 ? -5.112 -18.010 12.409 1.00 46.47 293 ILE A C 1
ATOM 2343 O O . ILE A 1 293 ? -4.164 -18.746 12.672 1.00 46.47 293 ILE A O 1
ATOM 2347 N N . ASN A 1 294 ? -5.106 -16.705 12.685 1.00 40.62 294 ASN A N 1
ATOM 2348 C CA . ASN A 1 294 ? -3.987 -16.045 13.353 1.00 40.62 294 ASN A CA 1
ATOM 2349 C C . ASN A 1 294 ? -4.016 -16.319 14.868 1.00 40.62 294 ASN A C 1
ATOM 2351 O O . ASN A 1 294 ? -4.494 -15.498 15.659 1.00 40.62 294 ASN A O 1
ATOM 2355 N N . THR A 1 295 ? -3.557 -17.500 15.285 1.00 38.50 295 THR A N 1
ATOM 2356 C CA . THR A 1 295 ? -3.255 -17.770 16.697 1.00 38.50 295 THR A CA 1
ATOM 2357 C C . THR A 1 295 ? -1.857 -17.245 17.022 1.00 38.50 295 THR A C 1
ATOM 2359 O O . THR A 1 295 ? -0.889 -17.792 16.487 1.00 38.50 295 THR A O 1
ATOM 2362 N N . PRO A 1 296 ? -1.706 -16.236 17.904 1.00 37.75 296 PRO A N 1
ATOM 2363 C CA . PRO A 1 296 ? -0.388 -15.894 18.421 1.00 37.75 296 PRO A CA 1
ATOM 2364 C C . PRO A 1 296 ? 0.183 -17.096 19.181 1.00 37.75 296 PRO A C 1
ATOM 2366 O O . PRO A 1 296 ? -0.553 -17.801 19.877 1.00 37.75 296 PRO A O 1
ATOM 2369 N N . PHE A 1 297 ? 1.492 -17.318 19.055 1.00 29.73 297 PHE A N 1
ATOM 2370 C CA . PHE A 1 297 ? 2.201 -18.277 19.899 1.00 29.73 297 PHE A CA 1
ATOM 2371 C C . PHE A 1 297 ? 1.978 -17.911 21.376 1.00 29.73 297 PHE A C 1
ATOM 2373 O O . PHE A 1 297 ? 2.145 -16.741 21.728 1.00 29.73 297 PHE A O 1
ATOM 2380 N N . PRO A 1 298 ? 1.631 -18.869 22.254 1.00 35.97 298 PRO A N 1
ATOM 2381 C CA . PRO A 1 298 ? 1.674 -18.627 23.684 1.00 35.97 298 PRO A CA 1
ATOM 2382 C C . PRO A 1 298 ? 3.135 -18.436 24.096 1.00 35.97 298 PRO A C 1
ATOM 2384 O O . PRO A 1 298 ? 3.919 -19.386 24.075 1.00 35.97 298 PRO A O 1
ATOM 2387 N N . GLU A 1 299 ? 3.500 -17.217 24.488 1.00 36.44 299 GLU A N 1
ATOM 2388 C CA . GLU A 1 299 ? 4.668 -17.036 25.345 1.00 36.44 299 GLU A CA 1
ATOM 2389 C C . GLU A 1 299 ? 4.440 -17.831 26.637 1.00 36.44 299 GLU A C 1
ATOM 2391 O O . GLU A 1 299 ? 3.326 -17.891 27.169 1.00 36.44 299 GLU A O 1
ATOM 2396 N N . SER A 1 300 ? 5.488 -18.499 27.112 1.00 31.67 300 SER A N 1
ATOM 2397 C CA . SER A 1 300 ? 5.429 -19.420 28.244 1.00 31.67 300 SER A CA 1
ATOM 2398 C C . SER A 1 300 ? 5.097 -18.684 29.543 1.00 31.67 300 SER A C 1
ATOM 2400 O O . SER A 1 300 ? 5.986 -18.181 30.230 1.00 31.67 300 SER A O 1
ATOM 2402 N N . CYS A 1 301 ? 3.814 -18.641 29.893 1.00 29.73 301 CYS A N 1
ATOM 2403 C CA . CYS A 1 301 ? 3.354 -18.132 31.175 1.00 29.73 301 CYS A CA 1
ATOM 2404 C C . CYS A 1 301 ? 3.432 -19.249 32.226 1.00 29.73 301 CYS A C 1
ATOM 2406 O O . CYS A 1 301 ? 2.552 -20.107 32.304 1.00 29.73 301 CYS A O 1
ATOM 2408 N N . GLU A 1 302 ? 4.494 -19.250 33.034 1.00 37.19 302 GLU A N 1
ATOM 2409 C CA . GLU A 1 302 ? 4.516 -20.024 34.277 1.00 37.19 302 GLU A CA 1
ATOM 2410 C C . GLU A 1 302 ? 3.467 -19.445 35.242 1.00 37.19 302 GLU A C 1
ATOM 2412 O O . GLU A 1 302 ? 3.598 -18.321 35.725 1.00 37.19 302 GLU A O 1
ATOM 2417 N N . GLY A 1 303 ? 2.405 -20.204 35.521 1.00 31.28 303 GLY A N 1
ATOM 2418 C CA . GLY A 1 303 ? 1.310 -19.758 36.384 1.00 31.28 303 GLY A CA 1
ATOM 2419 C C . GLY A 1 303 ? 0.427 -20.918 36.838 1.00 31.28 303 GLY A C 1
ATOM 2420 O O . GLY A 1 303 ? -0.251 -21.544 36.030 1.00 31.28 303 GLY A O 1
ATOM 2421 N N . LEU A 1 304 ? 0.454 -21.215 38.140 1.00 40.47 304 LEU A N 1
ATOM 2422 C CA . LEU A 1 304 ? -0.226 -22.363 38.747 1.00 40.47 304 LEU A CA 1
ATOM 2423 C C . LEU A 1 304 ? -1.759 -22.337 38.595 1.00 40.47 304 LEU A C 1
ATOM 2425 O O . LEU A 1 304 ? -2.396 -21.347 38.951 1.00 40.47 304 LEU A O 1
ATOM 2429 N N . ALA A 1 305 ? -2.345 -23.492 38.263 1.00 33.38 305 ALA A N 1
ATOM 2430 C CA . ALA A 1 305 ? -3.675 -23.904 38.726 1.00 33.38 305 ALA A CA 1
ATOM 2431 C C . ALA A 1 305 ? -3.803 -25.443 38.705 1.00 33.38 305 ALA A C 1
ATOM 2433 O O . ALA A 1 305 ? -3.426 -26.086 37.728 1.00 33.38 305 ALA A O 1
ATOM 2434 N N . GLU A 1 306 ? -4.323 -26.036 39.783 1.00 37.00 306 GLU A N 1
ATOM 2435 C CA . GLU A 1 306 ? -4.494 -27.491 39.927 1.00 37.00 306 GLU A CA 1
ATOM 2436 C C . GLU A 1 306 ? -5.766 -28.020 39.232 1.00 37.00 306 GLU A C 1
ATOM 2438 O O . GLU A 1 306 ? -6.800 -27.352 39.202 1.00 37.00 306 GLU A O 1
ATOM 2443 N N . GLY A 1 307 ? -5.720 -29.268 38.749 1.00 30.75 307 GLY A N 1
ATOM 2444 C CA . GLY A 1 307 ? -6.871 -30.022 38.232 1.00 30.75 307 GLY A CA 1
ATOM 2445 C C . GLY A 1 307 ? -6.606 -31.542 38.259 1.00 30.75 307 GLY A C 1
ATOM 2446 O O . GLY A 1 307 ? -5.460 -31.944 38.061 1.00 30.75 307 GLY A O 1
ATOM 2447 N N . PRO A 1 308 ? -7.604 -32.399 38.566 1.00 37.03 308 PRO A N 1
ATOM 2448 C CA . PRO A 1 308 ? -7.370 -33.768 39.052 1.00 37.03 308 PRO A CA 1
ATOM 2449 C C . PRO A 1 308 ? -7.109 -34.830 37.954 1.00 37.03 308 PRO A C 1
ATOM 2451 O O . PRO A 1 308 ? -7.395 -34.594 36.780 1.00 37.03 308 PRO A O 1
ATOM 2454 N N . PRO A 1 309 ? -6.571 -36.016 38.319 1.00 38.62 309 PRO A N 1
ATOM 2455 C CA . PRO A 1 309 ? -5.920 -36.928 37.375 1.00 38.62 309 PRO A CA 1
ATOM 2456 C C . PRO A 1 309 ? -6.859 -37.947 36.712 1.00 38.62 309 PRO A C 1
ATOM 2458 O O . PRO A 1 309 ? -7.808 -38.434 37.326 1.00 38.62 309 PRO A O 1
ATOM 2461 N N . LEU A 1 310 ? -6.496 -38.380 35.498 1.00 30.23 310 LEU A N 1
ATOM 2462 C CA . LEU A 1 310 ? -7.058 -39.565 34.841 1.00 30.23 310 LEU A CA 1
ATOM 2463 C C . LEU A 1 310 ? -5.956 -40.531 34.374 1.00 30.23 310 LEU A C 1
ATOM 2465 O O . LEU A 1 310 ? -5.304 -40.329 33.356 1.00 30.23 310 LEU A O 1
ATOM 2469 N N . THR A 1 311 ? -5.781 -41.581 35.177 1.00 29.30 311 THR A N 1
ATOM 2470 C CA . THR A 1 311 ? -5.429 -42.967 34.806 1.00 29.30 311 THR A CA 1
ATOM 2471 C C . THR A 1 311 ? -4.644 -43.211 33.507 1.00 29.30 311 THR A C 1
ATOM 2473 O O . THR A 1 311 ? -5.220 -43.404 32.439 1.00 29.30 311 THR A O 1
ATOM 2476 N N . GLN A 1 312 ? -3.326 -43.338 33.673 1.00 29.61 312 GLN A N 1
ATOM 2477 C CA . GLN A 1 312 ? -2.529 -44.523 33.314 1.00 29.61 312 GLN A CA 1
ATOM 2478 C C . GLN A 1 312 ? -3.134 -45.511 32.291 1.00 29.61 312 GLN A C 1
ATOM 2480 O O . GLN A 1 312 ? -4.099 -46.217 32.588 1.00 29.61 312 GLN A O 1
ATOM 2485 N N . LEU A 1 313 ? -2.451 -45.669 31.153 1.00 31.41 313 LEU A N 1
ATOM 2486 C CA . LEU A 1 313 ? -2.483 -46.898 30.360 1.00 31.41 313 LEU A CA 1
ATOM 2487 C C . LEU A 1 313 ? -1.042 -47.293 30.009 1.00 31.41 313 LEU A C 1
ATOM 2489 O O . LEU A 1 313 ? -0.315 -46.516 29.390 1.00 31.41 313 LEU A O 1
ATOM 2493 N N . ASP A 1 314 ? -0.622 -48.475 30.454 1.00 31.50 314 ASP A N 1
ATO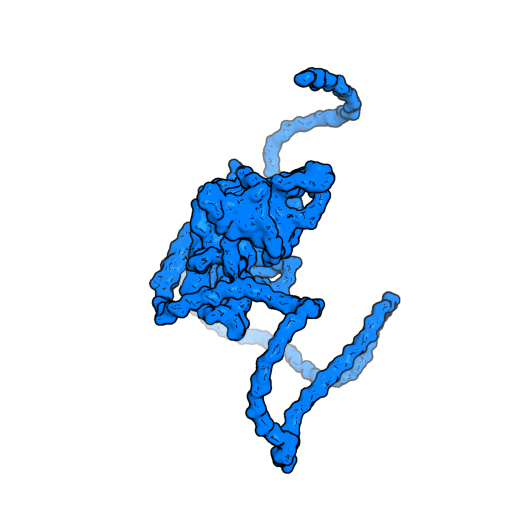M 2494 C CA . ASP A 1 314 ? 0.762 -48.930 30.333 1.00 31.50 314 ASP A CA 1
ATOM 2495 C C . ASP A 1 314 ? 1.085 -49.419 28.911 1.00 31.50 314 ASP A C 1
ATOM 2497 O O . ASP A 1 314 ? 0.377 -50.257 28.353 1.00 31.50 314 ASP A O 1
ATOM 2501 N N . MET A 1 315 ? 2.229 -48.991 28.370 1.00 36.69 315 MET A N 1
ATOM 2502 C CA . MET A 1 315 ? 2.966 -49.743 27.348 1.00 36.69 315 MET A CA 1
ATOM 2503 C C . MET A 1 315 ? 4.462 -49.687 27.655 1.00 36.69 315 MET A C 1
ATOM 2505 O O . MET A 1 315 ? 5.194 -48.834 27.159 1.00 36.69 315 MET A O 1
ATOM 2509 N N . ALA A 1 316 ? 4.913 -50.618 28.495 1.00 34.00 316 ALA A N 1
ATOM 2510 C CA . ALA A 1 316 ? 6.332 -50.864 28.695 1.00 34.00 316 ALA A CA 1
ATOM 2511 C C . ALA A 1 316 ? 6.933 -51.505 27.434 1.00 34.00 316 ALA A C 1
ATOM 2513 O O . ALA A 1 316 ? 6.487 -52.570 27.003 1.00 34.00 316 ALA A O 1
ATOM 2514 N N . ILE A 1 317 ? 7.968 -50.880 26.876 1.00 36.91 317 ILE A N 1
ATOM 2515 C CA . ILE A 1 317 ? 8.918 -51.536 25.975 1.00 36.91 317 ILE A CA 1
ATOM 2516 C C . ILE A 1 317 ? 10.293 -51.379 26.615 1.00 36.91 317 ILE A C 1
ATOM 2518 O O . ILE A 1 317 ? 10.723 -50.270 26.924 1.00 36.91 317 ILE A O 1
ATOM 2522 N N . ASP A 1 318 ? 10.915 -52.523 26.877 1.00 33.84 318 ASP A N 1
ATOM 2523 C CA . ASP A 1 318 ? 12.175 -52.649 27.600 1.00 33.84 318 ASP A CA 1
ATOM 2524 C C . ASP A 1 318 ? 13.360 -52.131 26.769 1.00 33.84 318 ASP A C 1
ATOM 2526 O O . ASP A 1 318 ? 13.394 -52.275 25.544 1.00 33.84 318 ASP A O 1
ATOM 2530 N N . ALA A 1 319 ? 14.329 -51.520 27.445 1.00 35.38 319 ALA A N 1
ATOM 2531 C CA . ALA A 1 319 ? 15.389 -50.721 26.839 1.00 35.38 319 ALA A CA 1
ATOM 2532 C C . ALA A 1 319 ? 16.779 -51.337 27.061 1.00 35.38 319 ALA A C 1
ATOM 2534 O O . ALA A 1 319 ? 17.701 -50.633 27.459 1.00 35.38 319 ALA A O 1
ATOM 2535 N N . ASP A 1 320 ? 16.934 -52.641 26.799 1.00 39.06 320 ASP A N 1
ATOM 2536 C CA . ASP A 1 320 ? 18.236 -53.318 26.921 1.00 39.06 320 ASP A CA 1
ATOM 2537 C C . ASP A 1 320 ? 18.401 -54.538 25.981 1.00 39.06 320 ASP A C 1
ATOM 2539 O O . ASP A 1 320 ? 18.798 -55.636 26.376 1.00 39.06 320 ASP A O 1
ATOM 2543 N N . SER A 1 321 ? 18.116 -54.365 24.680 1.00 35.09 321 SER A N 1
ATOM 2544 C CA . SER A 1 321 ? 18.484 -55.373 23.671 1.00 35.09 321 SER A CA 1
ATOM 2545 C C . SER A 1 321 ? 19.203 -54.785 22.450 1.00 35.09 321 SER A C 1
ATOM 2547 O O . SER A 1 321 ? 18.671 -53.927 21.751 1.00 35.09 321 SER A O 1
ATOM 2549 N N . ILE A 1 322 ? 20.373 -55.371 22.161 1.00 35.91 322 ILE A N 1
ATOM 2550 C CA . ILE A 1 322 ? 21.213 -55.222 20.956 1.00 35.91 322 ILE A CA 1
ATOM 2551 C C . ILE A 1 322 ? 22.173 -54.015 20.959 1.00 35.91 322 ILE A C 1
ATOM 2553 O O . ILE A 1 322 ? 22.064 -53.054 20.201 1.00 35.91 322 ILE A O 1
ATOM 2557 N N . ILE A 1 323 ? 23.248 -54.180 21.735 1.00 33.09 323 ILE A N 1
ATOM 2558 C CA . ILE A 1 323 ? 24.575 -53.646 21.401 1.00 33.09 323 ILE A CA 1
ATOM 2559 C C . ILE A 1 323 ? 25.134 -54.452 20.213 1.00 33.09 323 ILE A C 1
ATOM 2561 O O . ILE A 1 323 ? 25.349 -55.651 20.379 1.00 33.09 323 ILE A O 1
ATOM 2565 N N . ALA A 1 324 ? 25.436 -53.812 19.072 1.00 30.38 324 ALA A N 1
ATOM 2566 C CA . ALA A 1 324 ? 26.553 -54.188 18.179 1.00 30.38 324 ALA A CA 1
ATOM 2567 C C . ALA A 1 324 ? 26.754 -53.216 16.988 1.00 30.38 324 ALA A C 1
ATOM 2569 O O . ALA A 1 324 ? 26.094 -53.319 15.962 1.00 30.38 324 ALA A O 1
ATOM 2570 N N . THR A 1 325 ? 27.774 -52.361 17.110 1.00 30.20 325 THR A N 1
ATOM 2571 C CA . THR A 1 325 ? 28.784 -52.092 16.062 1.00 30.20 325 THR A CA 1
ATOM 2572 C C . THR A 1 325 ? 28.345 -51.584 14.672 1.00 30.20 325 THR A C 1
ATOM 2574 O O . THR A 1 325 ? 28.073 -52.372 13.772 1.00 30.20 325 THR A O 1
ATOM 2577 N N . CYS A 1 326 ? 28.505 -50.273 14.431 1.00 29.33 326 CYS A N 1
ATOM 2578 C CA . CYS A 1 326 ? 29.538 -49.746 13.511 1.00 29.33 326 CYS A CA 1
ATOM 2579 C C . CYS A 1 326 ? 29.590 -48.201 13.514 1.00 29.33 326 CYS A C 1
ATOM 2581 O O . CYS A 1 326 ? 28.575 -47.535 13.343 1.00 29.33 326 CYS A O 1
ATOM 2583 N N . ALA A 1 327 ? 30.792 -47.637 13.665 1.00 30.75 327 ALA A N 1
ATOM 2584 C CA . ALA A 1 327 ? 31.105 -46.235 13.341 1.00 30.75 327 ALA A CA 1
ATOM 2585 C C . ALA A 1 327 ? 31.499 -46.136 11.839 1.00 30.75 327 ALA A C 1
ATOM 2587 O O . ALA A 1 327 ? 31.630 -47.171 11.195 1.00 30.75 327 ALA A O 1
ATOM 2588 N N . THR A 1 328 ? 31.733 -45.005 11.164 1.00 32.81 328 THR A N 1
ATOM 2589 C CA . THR A 1 328 ? 31.783 -43.557 11.484 1.00 32.81 328 THR A CA 1
ATOM 2590 C C . THR A 1 328 ? 30.971 -42.809 10.381 1.00 32.81 328 THR A C 1
ATOM 2592 O O . THR A 1 328 ? 30.409 -43.473 9.516 1.00 32.81 328 THR A O 1
ATOM 2595 N N . SER A 1 329 ? 30.821 -41.480 10.279 1.00 32.31 329 SER A N 1
ATOM 2596 C CA . SER A 1 329 ? 31.390 -40.323 10.992 1.00 32.31 329 SER A CA 1
ATOM 2597 C C . SER A 1 329 ? 30.483 -39.089 10.822 1.00 32.31 329 SER A C 1
ATOM 2599 O O . SER A 1 329 ? 29.748 -39.009 9.841 1.00 32.31 329 SER A O 1
ATOM 2601 N N . ALA A 1 330 ? 30.612 -38.083 11.694 1.00 31.70 330 ALA A N 1
ATOM 2602 C CA . ALA A 1 330 ? 30.133 -36.718 11.451 1.00 31.70 330 ALA A CA 1
ATOM 2603 C C . ALA A 1 330 ? 31.057 -35.718 12.170 1.00 31.70 330 ALA A C 1
ATOM 2605 O O . ALA A 1 330 ? 31.196 -35.761 13.392 1.00 31.70 330 ALA A O 1
ATOM 2606 N N . ALA A 1 331 ? 31.731 -34.848 11.414 1.00 31.69 331 ALA A N 1
ATOM 2607 C CA . ALA A 1 331 ? 32.689 -33.895 11.968 1.00 31.69 331 ALA A CA 1
ATOM 2608 C C . ALA A 1 331 ? 31.976 -32.658 12.539 1.00 31.69 331 ALA A C 1
ATOM 2610 O O . ALA A 1 331 ? 31.286 -31.944 11.814 1.00 31.69 331 ALA A O 1
ATOM 2611 N N . VAL A 1 332 ? 32.183 -32.384 13.829 1.00 32.75 332 VAL A N 1
ATOM 2612 C CA . VAL A 1 332 ? 31.740 -31.144 14.480 1.00 32.75 332 VAL A CA 1
ATOM 2613 C C . VAL A 1 332 ? 32.854 -30.104 14.365 1.00 32.75 332 VAL A C 1
ATOM 2615 O O . VAL A 1 332 ? 33.882 -30.209 15.033 1.00 32.75 332 VAL A O 1
ATOM 2618 N N . SER A 1 333 ? 32.648 -29.089 13.527 1.00 29.28 333 SER A N 1
ATOM 2619 C CA . SER A 1 333 ? 33.566 -27.951 13.405 1.00 29.28 333 SER A CA 1
ATOM 2620 C C . SER A 1 333 ? 33.323 -26.942 14.527 1.00 29.28 333 SER A C 1
ATOM 2622 O O . SER A 1 333 ? 32.376 -26.160 14.476 1.00 29.28 333 SER A O 1
ATOM 2624 N N . VAL A 1 334 ? 34.196 -26.934 15.535 1.00 35.03 334 VAL A N 1
ATOM 2625 C CA . VAL A 1 334 ? 34.213 -25.897 16.578 1.00 35.03 334 VAL A CA 1
ATOM 2626 C C . VAL A 1 334 ? 34.944 -24.664 16.044 1.00 35.03 334 VAL A C 1
ATOM 2628 O O . VAL A 1 334 ? 36.138 -24.725 15.762 1.00 35.03 334 VAL A O 1
ATOM 2631 N N . VAL A 1 335 ? 34.240 -23.536 15.929 1.00 32.41 335 VAL A N 1
ATOM 2632 C CA . VAL A 1 335 ? 34.832 -22.240 15.562 1.00 32.41 335 VAL A CA 1
ATOM 2633 C C . VAL A 1 335 ? 35.074 -21.424 16.829 1.00 32.41 335 VAL A C 1
ATOM 2635 O O . VAL A 1 335 ? 34.137 -20.929 17.451 1.00 32.41 335 VAL A O 1
ATOM 2638 N N . THR A 1 336 ? 36.337 -21.264 17.217 1.00 33.62 336 THR A N 1
ATOM 2639 C CA . THR A 1 336 ? 36.735 -20.367 18.310 1.00 33.62 336 THR A CA 1
ATOM 2640 C C . THR A 1 336 ? 36.860 -18.933 17.801 1.00 33.62 336 THR A C 1
ATOM 2642 O O . THR A 1 336 ? 37.791 -18.620 17.059 1.00 33.62 336 THR A O 1
ATOM 2645 N N . ALA A 1 337 ? 35.955 -18.049 18.219 1.00 30.86 337 ALA A N 1
ATOM 2646 C CA . ALA A 1 337 ? 36.066 -16.617 17.958 1.00 30.86 337 ALA A CA 1
ATOM 2647 C C . ALA A 1 337 ? 37.053 -15.962 18.942 1.00 30.86 337 ALA A C 1
ATOM 2649 O O . ALA A 1 337 ? 36.855 -16.029 20.155 1.00 30.86 337 ALA A O 1
ATOM 2650 N N . GLN A 1 338 ? 38.097 -15.302 18.431 1.00 31.95 338 GLN A N 1
ATOM 2651 C CA . GLN A 1 338 ? 38.932 -14.402 19.232 1.00 31.95 338 GLN A CA 1
ATOM 2652 C C . GLN A 1 338 ? 38.379 -12.978 19.162 1.00 31.95 338 GLN A C 1
ATOM 2654 O O . GLN A 1 338 ? 38.299 -12.381 18.090 1.00 31.95 338 GLN A O 1
ATOM 2659 N N . VAL A 1 339 ? 38.033 -12.429 20.324 1.00 34.22 339 VAL A N 1
ATOM 2660 C CA . VAL A 1 339 ? 37.680 -11.015 20.489 1.00 34.22 339 VAL A CA 1
ATOM 2661 C C . VAL A 1 339 ? 38.966 -10.187 20.443 1.00 34.22 339 VAL A C 1
ATOM 2663 O O . VAL A 1 339 ? 39.900 -10.472 21.189 1.00 34.22 339 VAL A O 1
ATOM 2666 N N . HIS A 1 340 ? 39.015 -9.170 19.582 1.00 32.94 340 HIS A N 1
ATOM 2667 C CA . HIS A 1 340 ? 40.054 -8.136 19.603 1.00 32.94 340 HIS A CA 1
ATOM 2668 C C . HIS A 1 340 ? 39.468 -6.838 20.164 1.00 32.94 340 HIS A C 1
ATOM 2670 O O . HIS A 1 340 ? 38.438 -6.362 19.686 1.00 32.94 340 HIS A O 1
ATOM 2676 N N . GLU A 1 341 ? 40.131 -6.263 21.166 1.00 34.00 341 GLU A N 1
ATOM 2677 C CA . GLU A 1 341 ? 39.818 -4.925 21.672 1.00 34.00 341 GLU A CA 1
ATOM 2678 C C . GLU A 1 341 ? 40.434 -3.848 20.764 1.00 34.00 341 GLU A C 1
ATOM 2680 O O . GLU A 1 341 ? 41.554 -3.993 20.272 1.00 34.00 341 GLU A O 1
ATOM 2685 N N . ASN A 1 342 ? 39.707 -2.749 20.550 1.00 32.00 342 ASN A N 1
ATOM 2686 C CA . ASN A 1 342 ? 40.194 -1.607 19.773 1.00 32.00 342 ASN A CA 1
ATOM 2687 C C . ASN A 1 342 ? 41.110 -0.706 20.619 1.00 32.00 342 ASN A C 1
ATOM 2689 O O . ASN A 1 342 ? 40.688 -0.189 21.653 1.00 32.00 342 ASN A O 1
ATOM 2693 N N . GLY A 1 343 ? 42.314 -0.429 20.112 1.00 35.16 343 GLY A N 1
ATOM 2694 C CA . GLY A 1 343 ? 43.237 0.602 20.605 1.00 35.16 343 GLY A CA 1
ATOM 2695 C C . GLY A 1 343 ? 43.725 1.494 19.446 1.00 35.16 343 GLY A C 1
ATOM 2696 O O . GLY A 1 343 ? 43.818 0.998 18.323 1.00 35.16 343 GLY A O 1
ATOM 2697 N N . PRO A 1 344 ? 43.979 2.804 19.650 1.00 38.44 344 PRO A N 1
ATOM 2698 C CA . PRO A 1 344 ? 44.032 3.754 18.537 1.00 38.44 344 PRO A CA 1
ATOM 2699 C C . PRO A 1 344 ? 45.444 4.110 18.024 1.00 38.44 344 PRO A C 1
ATOM 2701 O O . PRO A 1 344 ? 46.382 4.262 18.799 1.00 38.44 344 PRO A O 1
ATOM 2704 N N . HIS A 1 345 ? 45.487 4.426 16.723 1.00 30.83 345 HIS A N 1
ATOM 2705 C CA . HIS A 1 345 ? 46.518 5.165 15.970 1.00 30.83 345 HIS A CA 1
ATOM 2706 C C . HIS A 1 345 ? 47.864 4.499 15.588 1.00 30.83 345 HIS A C 1
ATOM 2708 O O . HIS A 1 345 ? 48.459 3.717 16.315 1.00 30.83 345 HIS A O 1
ATOM 2714 N N . GLU A 1 346 ? 48.346 4.990 14.433 1.00 32.12 346 GLU A N 1
ATOM 2715 C CA . GLU A 1 346 ? 49.702 4.957 13.848 1.00 32.12 346 GLU A CA 1
ATOM 2716 C C . GLU A 1 346 ? 50.153 3.784 12.952 1.00 32.12 346 GLU A C 1
ATOM 2718 O O . GLU A 1 346 ? 49.902 2.613 13.203 1.00 32.12 346 GLU A O 1
ATOM 2723 N N . GLY A 1 347 ? 50.920 4.152 11.910 1.00 28.70 347 GLY A N 1
ATOM 2724 C CA . GLY A 1 347 ? 51.959 3.289 11.330 1.00 28.70 347 GLY A CA 1
ATOM 2725 C C . GLY A 1 347 ? 51.712 2.705 9.934 1.00 28.70 347 GLY A C 1
ATOM 2726 O O . GLY A 1 347 ? 51.434 1.520 9.799 1.00 28.70 347 GLY A O 1
ATOM 2727 N N . ARG A 1 348 ? 51.948 3.483 8.863 1.00 31.02 348 ARG A N 1
ATOM 2728 C CA . ARG A 1 348 ? 52.244 2.887 7.540 1.00 31.02 348 ARG A CA 1
ATOM 2729 C C . ARG A 1 348 ? 53.622 2.227 7.605 1.00 31.02 348 ARG A C 1
ATOM 2731 O O . ARG A 1 348 ? 54.554 2.964 7.899 1.00 31.02 348 ARG A O 1
ATOM 2738 N N . TYR A 1 349 ? 53.780 0.978 7.162 1.00 33.56 349 TYR A N 1
ATOM 2739 C CA . TYR A 1 349 ? 55.002 0.515 6.479 1.00 33.56 349 TYR A CA 1
ATOM 2740 C C . TYR A 1 349 ? 54.664 -0.579 5.458 1.00 33.56 349 TYR A C 1
ATOM 2742 O O . TYR A 1 349 ? 53.865 -1.468 5.732 1.00 33.56 349 TYR A O 1
ATOM 2750 N N . ILE A 1 350 ? 55.291 -0.499 4.283 1.00 34.62 350 ILE A N 1
ATOM 2751 C CA . ILE A 1 350 ? 55.379 -1.590 3.306 1.00 34.62 350 ILE A CA 1
ATOM 2752 C C . ILE A 1 350 ? 56.751 -2.231 3.505 1.00 34.62 350 ILE A C 1
ATOM 2754 O O . ILE A 1 350 ? 57.744 -1.504 3.556 1.00 34.62 350 ILE A O 1
ATOM 2758 N N . LEU A 1 351 ? 56.819 -3.562 3.548 1.00 29.31 351 LEU A N 1
ATOM 2759 C CA . LEU A 1 351 ? 58.045 -4.297 3.248 1.00 29.31 351 LEU A CA 1
ATOM 2760 C C . LEU A 1 351 ? 57.733 -5.440 2.281 1.00 29.31 351 LEU A C 1
ATOM 2762 O O . LEU A 1 351 ? 56.829 -6.240 2.508 1.00 29.31 351 LEU A O 1
ATOM 2766 N N . ASP A 1 352 ? 58.484 -5.434 1.185 1.00 27.70 352 ASP A N 1
ATOM 2767 C CA . ASP A 1 352 ? 58.465 -6.404 0.094 1.00 27.70 352 ASP A CA 1
ATOM 2768 C C . ASP A 1 352 ? 59.256 -7.672 0.476 1.00 27.70 352 ASP A C 1
ATOM 2770 O O . ASP A 1 352 ? 60.124 -7.638 1.353 1.00 27.70 352 ASP A O 1
ATOM 2774 N N . GLY A 1 353 ? 58.935 -8.790 -0.174 1.00 27.88 353 GLY A N 1
ATOM 2775 C CA . GLY A 1 353 ? 59.384 -10.141 0.164 1.00 27.88 353 GLY A CA 1
ATOM 2776 C C . GLY A 1 353 ? 59.569 -11.094 -1.023 1.00 27.88 353 GLY A C 1
ATOM 2777 O O . GLY A 1 353 ? 59.547 -12.294 -0.795 1.00 27.88 353 GLY A O 1
ATOM 2778 N N . GLY A 1 354 ? 59.731 -10.568 -2.245 1.00 24.92 354 GLY A N 1
ATOM 2779 C CA . GLY A 1 354 ? 60.570 -11.083 -3.347 1.00 24.92 354 GLY A CA 1
ATOM 2780 C C . GLY A 1 354 ? 60.610 -12.575 -3.765 1.00 24.92 354 GLY A C 1
ATOM 2781 O O . GLY A 1 354 ? 60.927 -13.462 -2.980 1.00 24.92 354 GLY A O 1
ATOM 2782 N N . SER A 1 355 ? 60.583 -12.769 -5.097 1.00 28.34 355 SER A N 1
ATOM 2783 C CA . SER A 1 355 ? 60.991 -13.977 -5.858 1.00 28.34 355 SER A CA 1
ATOM 2784 C C . SER A 1 355 ? 59.970 -15.139 -5.864 1.00 28.34 355 SER A C 1
ATOM 2786 O O . SER A 1 355 ? 59.387 -15.461 -4.840 1.00 28.34 355 SER A O 1
ATOM 2788 N N . GLU A 1 356 ? 59.677 -15.816 -6.982 1.00 32.28 356 GLU A N 1
ATOM 2789 C CA . GLU A 1 356 ? 60.488 -16.045 -8.195 1.00 32.28 356 GLU A CA 1
ATOM 2790 C C . GLU A 1 356 ? 59.778 -15.701 -9.527 1.00 32.28 356 GLU A C 1
ATOM 2792 O O . GLU A 1 356 ? 58.553 -15.673 -9.627 1.00 32.28 356 GLU A O 1
ATOM 2797 N N . ASN A 1 357 ? 60.589 -15.438 -10.560 1.00 30.50 357 ASN A N 1
ATOM 2798 C CA . ASN A 1 357 ? 60.175 -15.094 -11.928 1.00 30.50 357 ASN A CA 1
ATOM 2799 C C . ASN A 1 357 ? 59.513 -16.266 -12.679 1.00 30.50 357 ASN A C 1
ATOM 2801 O O . ASN A 1 357 ? 59.838 -17.418 -12.412 1.00 30.50 357 ASN A O 1
ATOM 2805 N N . TRP A 1 358 ? 58.781 -15.951 -13.755 1.00 29.41 358 TRP A N 1
ATOM 2806 C CA . TRP A 1 358 ? 59.018 -16.508 -15.103 1.00 29.41 358 TRP A CA 1
ATOM 2807 C C . TRP A 1 358 ? 58.756 -15.406 -16.149 1.00 29.41 358 TRP A C 1
ATOM 2809 O O . TRP A 1 358 ? 58.023 -14.457 -15.878 1.00 29.41 358 TRP A O 1
ATOM 2819 N N . GLU A 1 359 ? 59.452 -15.471 -17.285 1.00 30.77 359 GLU A N 1
ATOM 2820 C CA . GLU A 1 359 ? 59.793 -14.298 -18.109 1.00 30.77 359 GLU A CA 1
ATOM 2821 C C . GLU A 1 359 ? 58.791 -13.962 -19.233 1.00 30.77 359 GLU A C 1
ATOM 2823 O O . GLU A 1 359 ? 58.152 -14.839 -19.817 1.00 30.77 359 GLU A O 1
ATOM 2828 N N . ASP A 1 360 ? 58.729 -12.672 -19.585 1.00 30.86 360 ASP A N 1
ATOM 2829 C CA . ASP A 1 360 ? 58.102 -12.146 -20.805 1.00 30.86 360 ASP A CA 1
ATOM 2830 C C . ASP A 1 360 ? 58.840 -12.582 -22.087 1.00 30.86 360 ASP A C 1
ATOM 2832 O O . ASP A 1 360 ? 60.068 -12.665 -22.119 1.00 30.86 360 ASP A O 1
ATOM 2836 N N . MET A 1 361 ? 58.116 -12.648 -23.213 1.00 28.92 361 MET A N 1
ATOM 2837 C CA . MET A 1 361 ? 58.692 -12.288 -24.517 1.00 28.92 361 MET A CA 1
ATOM 2838 C C . MET A 1 361 ? 57.737 -11.412 -25.336 1.00 28.92 361 MET A C 1
ATOM 2840 O O . MET A 1 361 ? 56.527 -11.623 -25.373 1.00 28.92 361 MET A O 1
ATOM 2844 N N . ALA A 1 362 ? 58.317 -10.393 -25.973 1.00 29.97 362 ALA A N 1
ATOM 2845 C CA . ALA A 1 362 ? 57.624 -9.167 -26.354 1.00 29.97 362 ALA A CA 1
ATOM 2846 C C . ALA A 1 362 ? 57.279 -9.029 -27.853 1.00 29.97 362 ALA A C 1
ATOM 2848 O O . ALA A 1 362 ? 57.668 -9.820 -28.711 1.00 29.97 362 ALA A O 1
ATOM 2849 N N . LEU A 1 363 ? 56.558 -7.941 -28.138 1.00 30.73 363 LEU A N 1
ATOM 2850 C CA . LEU A 1 363 ? 56.185 -7.406 -29.452 1.00 30.73 363 LEU A CA 1
ATOM 2851 C C . LEU A 1 363 ? 57.359 -7.233 -30.435 1.00 30.73 363 LEU A C 1
ATOM 2853 O O . LEU A 1 363 ? 58.413 -6.724 -30.059 1.00 30.73 363 LEU A O 1
ATOM 2857 N N . ALA A 1 364 ? 57.088 -7.438 -31.730 1.00 26.31 364 ALA A N 1
ATOM 2858 C CA . ALA A 1 364 ? 57.749 -6.702 -32.814 1.00 26.31 364 ALA A CA 1
ATOM 2859 C C . ALA A 1 364 ? 56.877 -6.624 -34.087 1.00 26.31 364 ALA A C 1
ATOM 2861 O O . ALA A 1 364 ? 56.327 -7.622 -34.544 1.00 26.31 364 ALA A O 1
ATOM 2862 N N . VAL A 1 365 ? 56.809 -5.434 -34.692 1.00 30.52 365 VAL A N 1
ATOM 2863 C CA . VAL A 1 365 ? 56.407 -5.194 -36.097 1.00 30.52 365 VAL A CA 1
ATOM 2864 C C . VAL A 1 365 ? 57.701 -4.853 -36.863 1.00 30.52 365 VAL A C 1
ATOM 2866 O O . VAL A 1 365 ? 58.610 -4.302 -36.234 1.00 30.52 365 VAL A O 1
ATOM 2869 N N . PRO A 1 366 ? 57.834 -5.118 -38.182 1.00 40.41 366 PRO A N 1
ATOM 2870 C CA . PRO A 1 366 ? 57.624 -3.999 -39.117 1.00 40.41 366 PRO A CA 1
ATOM 2871 C C . PRO A 1 366 ? 57.117 -4.347 -40.544 1.00 40.41 366 PRO A C 1
ATOM 2873 O O . PRO A 1 366 ? 57.580 -5.271 -41.198 1.00 40.41 366 PRO A O 1
ATOM 2876 N N . ALA A 1 367 ? 56.241 -3.467 -41.042 1.00 29.03 367 ALA A N 1
ATOM 2877 C CA . ALA A 1 367 ? 56.269 -2.794 -42.355 1.00 29.03 367 ALA A CA 1
ATOM 2878 C C . ALA A 1 367 ? 56.330 -3.540 -43.727 1.00 29.03 367 ALA A C 1
ATOM 2880 O O . ALA A 1 367 ? 57.326 -4.143 -44.104 1.00 29.03 367 ALA A O 1
ATOM 2881 N N . ALA A 1 368 ? 55.343 -3.157 -44.561 1.00 27.80 368 ALA A N 1
ATOM 2882 C CA . ALA A 1 368 ? 55.469 -2.612 -45.934 1.00 27.80 368 ALA A CA 1
ATOM 2883 C C . ALA A 1 368 ? 55.252 -3.489 -47.197 1.00 27.80 368 ALA A C 1
ATOM 2885 O O . ALA A 1 368 ? 56.056 -4.341 -47.553 1.00 27.80 368 ALA A O 1
ATOM 2886 N N . GLY A 1 369 ? 54.255 -3.055 -47.992 1.00 24.92 369 GLY A N 1
ATOM 2887 C CA . GLY A 1 369 ? 54.201 -3.166 -49.462 1.00 24.92 369 GLY A CA 1
ATOM 2888 C C . GLY A 1 369 ? 53.499 -4.406 -50.047 1.00 24.92 369 GLY A C 1
ATOM 2889 O O . GLY A 1 369 ? 53.593 -5.491 -49.496 1.00 24.92 369 GLY A O 1
ATOM 2890 N N . THR A 1 370 ? 52.803 -4.345 -51.192 1.00 27.67 370 THR A N 1
ATOM 2891 C CA . THR A 1 370 ? 52.317 -3.188 -51.982 1.00 27.67 370 THR A CA 1
ATOM 2892 C C . THR A 1 370 ? 51.289 -3.670 -53.020 1.00 27.67 370 THR A C 1
ATOM 2894 O O . THR A 1 370 ? 51.438 -4.774 -53.528 1.00 27.67 370 THR A O 1
ATOM 2897 N N . ALA A 1 371 ? 50.372 -2.783 -53.435 1.00 29.34 371 ALA A N 1
ATOM 2898 C CA . ALA A 1 371 ? 49.487 -2.899 -54.612 1.00 29.34 371 ALA A CA 1
ATOM 2899 C C . ALA A 1 371 ? 48.418 -4.029 -54.615 1.00 29.34 371 ALA A C 1
ATOM 2901 O O . ALA A 1 371 ? 48.627 -5.122 -54.115 1.00 29.34 371 ALA A O 1
ATOM 2902 N N . GLY A 1 372 ? 47.240 -3.831 -55.217 1.00 27.92 372 GLY A N 1
ATOM 2903 C CA . GLY A 1 372 ? 46.703 -2.604 -55.818 1.00 27.92 372 GLY A CA 1
ATOM 2904 C C . GLY A 1 372 ? 45.664 -2.870 -56.915 1.00 27.92 372 GLY A C 1
ATOM 2905 O O . GLY A 1 372 ? 45.531 -3.997 -57.381 1.00 27.92 372 GLY A O 1
ATOM 2906 N N . LYS A 1 373 ? 45.033 -1.778 -57.381 1.00 31.92 373 LYS A N 1
ATOM 2907 C CA . LYS A 1 373 ? 43.952 -1.695 -58.388 1.00 31.92 373 LYS A CA 1
ATOM 2908 C C . LYS A 1 373 ? 42.599 -2.222 -57.906 1.00 31.92 373 LYS A C 1
ATOM 2910 O O . LYS A 1 373 ? 42.539 -3.249 -57.255 1.00 31.92 373 LYS A O 1
ATOM 2915 N N . ASN A 1 374 ? 41.446 -1.676 -58.268 1.00 28.95 374 ASN A N 1
ATOM 2916 C CA . ASN A 1 374 ? 40.915 -0.452 -58.901 1.00 28.95 374 ASN A CA 1
ATOM 2917 C C . ASN A 1 374 ? 39.406 -0.819 -58.988 1.00 28.95 374 ASN A C 1
ATOM 2919 O O . ASN A 1 374 ? 39.104 -1.974 -59.269 1.00 28.95 374 ASN A O 1
ATOM 2923 N N . GLY A 1 375 ? 38.405 0.029 -58.778 1.00 27.91 375 GLY A N 1
ATOM 2924 C CA . GLY A 1 375 ? 38.366 1.488 -58.754 1.00 27.91 375 GLY A CA 1
ATOM 2925 C C . GLY A 1 375 ? 37.335 1.990 -59.779 1.00 27.91 375 GLY A C 1
ATOM 2926 O O . GLY A 1 375 ? 36.957 1.230 -60.663 1.00 27.91 375 GLY A O 1
ATOM 2927 N N . VAL A 1 376 ? 36.997 3.286 -59.702 1.00 29.53 376 VAL A N 1
ATOM 2928 C CA . VAL A 1 376 ? 36.175 4.081 -60.654 1.00 29.53 376 VAL A CA 1
ATOM 2929 C C . VAL A 1 376 ? 34.642 3.995 -60.395 1.00 29.53 376 VAL A C 1
ATOM 2931 O O . VAL A 1 376 ? 34.086 2.912 -60.517 1.00 29.53 376 VAL A O 1
ATOM 2934 N N . LEU A 1 377 ? 33.938 5.016 -59.844 1.00 27.81 377 LEU A N 1
ATOM 2935 C CA . LEU A 1 377 ? 33.675 6.429 -60.288 1.00 27.81 377 LEU A CA 1
ATOM 2936 C C . LEU A 1 377 ? 32.490 6.486 -61.301 1.00 27.81 377 LEU A C 1
ATOM 2938 O O . LEU A 1 377 ? 32.376 5.551 -62.083 1.00 27.81 377 LEU A O 1
ATOM 2942 N N . LEU A 1 378 ? 31.551 7.455 -61.387 1.00 28.72 378 LEU A N 1
ATOM 2943 C CA . LEU A 1 378 ? 31.285 8.833 -60.870 1.00 28.72 378 LEU A CA 1
ATOM 2944 C C . LEU A 1 378 ? 29.728 9.033 -60.712 1.00 28.72 378 LEU A C 1
ATOM 2946 O O . LEU A 1 378 ? 29.013 8.058 -60.919 1.00 28.72 378 LEU A O 1
ATOM 2950 N N . GLU A 1 379 ? 29.078 10.167 -60.365 1.00 29.30 379 GLU A N 1
ATOM 2951 C CA . GLU A 1 379 ? 29.439 11.600 -60.193 1.00 29.30 379 GLU A CA 1
ATOM 2952 C C . GLU A 1 379 ? 28.384 12.359 -59.329 1.00 29.30 379 GLU A C 1
ATOM 2954 O O . GLU A 1 379 ? 27.210 12.019 -59.401 1.00 29.30 379 GLU A O 1
ATOM 2959 N N . ASP A 1 380 ? 28.816 13.395 -58.582 1.00 28.31 380 ASP A N 1
ATOM 2960 C CA . ASP A 1 380 ? 28.225 14.755 -58.404 1.00 28.31 380 ASP A CA 1
ATOM 2961 C C . ASP A 1 380 ? 26.710 15.026 -58.099 1.00 28.31 380 ASP A C 1
ATOM 2963 O O . ASP A 1 380 ? 25.816 14.300 -58.503 1.00 28.31 380 ASP A O 1
ATOM 2967 N N . ARG A 1 381 ? 26.302 16.129 -57.421 1.00 29.84 381 ARG A N 1
ATOM 2968 C CA . ARG A 1 381 ? 27.023 17.378 -57.059 1.00 29.84 381 ARG A CA 1
ATOM 2969 C C . ARG A 1 381 ? 26.383 18.227 -55.927 1.00 29.84 381 ARG A C 1
ATOM 2971 O O . ARG A 1 381 ? 25.176 18.405 -55.940 1.00 29.84 381 ARG A O 1
ATOM 2978 N N . HIS A 1 382 ? 27.240 18.884 -55.117 1.00 30.39 382 HIS A N 1
ATOM 2979 C CA . HIS A 1 382 ? 27.095 20.192 -54.395 1.00 30.39 382 HIS A CA 1
ATOM 2980 C C . HIS A 1 382 ? 25.869 20.463 -53.458 1.00 30.39 382 HIS A C 1
ATOM 2982 O O . HIS A 1 382 ? 24.778 19.973 -53.678 1.00 30.39 382 HIS A O 1
ATOM 2988 N N . THR A 1 383 ? 25.946 21.259 -52.368 1.00 28.80 383 THR A N 1
ATOM 2989 C CA . THR A 1 383 ? 26.932 22.293 -51.939 1.00 28.80 383 THR A CA 1
ATOM 2990 C C . THR A 1 383 ? 26.923 22.546 -50.409 1.00 28.80 383 THR A C 1
ATOM 2992 O O . THR A 1 383 ? 25.853 22.495 -49.825 1.00 28.80 383 THR A O 1
ATOM 2995 N N . ARG A 1 384 ? 28.101 22.892 -49.832 1.00 30.36 384 ARG A N 1
ATOM 2996 C CA . ARG A 1 384 ? 28.440 23.801 -48.677 1.00 30.36 384 ARG A CA 1
ATOM 2997 C C . ARG A 1 384 ? 27.410 24.100 -47.551 1.00 30.36 384 ARG A C 1
ATOM 2999 O O . ARG A 1 384 ? 26.247 24.322 -47.829 1.00 30.36 384 ARG A O 1
ATOM 3006 N N . SER A 1 385 ? 27.780 24.354 -46.284 1.00 28.81 385 SER A N 1
ATOM 3007 C CA . SER A 1 385 ? 29.066 24.408 -45.535 1.00 28.81 385 SER A CA 1
ATOM 3008 C C . SER A 1 385 ? 28.752 24.560 -44.028 1.00 28.81 385 SER A C 1
ATOM 3010 O O . SER A 1 385 ? 27.797 25.251 -43.705 1.00 28.81 385 SER A O 1
ATOM 3012 N N . GLY A 1 386 ? 29.497 23.963 -43.091 1.00 28.12 386 GLY A N 1
ATOM 3013 C CA . GLY A 1 386 ? 30.566 24.676 -42.361 1.00 28.12 386 GLY A CA 1
ATOM 3014 C C . GLY A 1 386 ? 30.210 24.949 -40.881 1.00 28.12 386 GLY A C 1
ATOM 3015 O O . GLY A 1 386 ? 29.301 25.715 -40.601 1.00 28.12 386 GLY A O 1
ATOM 3016 N N . VAL A 1 387 ? 30.933 24.318 -39.948 1.00 32.69 387 VAL A N 1
ATOM 3017 C CA . VAL A 1 387 ? 30.739 24.311 -38.471 1.00 32.69 387 VAL A CA 1
ATOM 3018 C C . VAL A 1 387 ? 31.922 25.081 -37.832 1.00 32.69 387 VAL A C 1
ATOM 3020 O O . VAL A 1 387 ? 33.022 24.942 -38.376 1.00 32.69 387 VAL A O 1
ATOM 3023 N N . PRO A 1 388 ? 31.762 25.927 -36.778 1.00 34.97 388 PRO A N 1
ATOM 3024 C CA . PRO A 1 388 ? 31.872 25.460 -35.379 1.00 34.97 388 PRO A CA 1
ATOM 3025 C C . PRO A 1 388 ? 31.055 26.219 -34.301 1.00 34.97 388 PRO A C 1
ATOM 3027 O O . PRO A 1 388 ? 30.383 27.211 -34.560 1.00 34.97 388 PRO A O 1
ATOM 3030 N N . TRP A 1 389 ? 31.119 25.684 -33.075 1.00 30.70 389 TRP A N 1
ATOM 3031 C CA . TRP A 1 389 ? 30.413 26.116 -31.858 1.00 30.70 389 TRP A CA 1
ATOM 3032 C C . TRP A 1 389 ? 30.953 27.423 -31.242 1.00 30.70 389 TRP A C 1
ATOM 3034 O O . TRP A 1 389 ? 32.122 27.763 -31.425 1.00 30.70 389 TRP A O 1
ATOM 3044 N N . SER A 1 390 ? 30.154 28.065 -30.378 1.00 28.00 390 SER A N 1
ATOM 3045 C CA . SER A 1 390 ? 30.622 29.046 -29.385 1.00 28.00 390 SER A CA 1
ATOM 3046 C C . SER A 1 390 ? 29.881 28.913 -28.043 1.00 28.00 390 SER A C 1
ATOM 3048 O O . SER A 1 390 ? 28.722 28.505 -27.988 1.00 28.00 390 SER A O 1
ATOM 3050 N N . GLN A 1 391 ? 30.571 29.242 -26.947 1.00 30.98 391 GLN A N 1
ATOM 3051 C CA . GLN A 1 391 ? 30.005 29.306 -25.595 1.00 30.98 391 GLN A CA 1
ATOM 3052 C C . GLN A 1 391 ? 29.364 30.675 -25.302 1.00 30.98 391 GLN A C 1
ATOM 3054 O O . GLN A 1 391 ? 29.810 31.699 -25.814 1.00 30.98 391 GLN A O 1
ATOM 3059 N N . SER A 1 392 ? 28.451 30.672 -24.323 1.00 27.95 392 SER A N 1
ATOM 3060 C CA . SER A 1 392 ? 28.068 31.783 -23.427 1.00 27.95 392 SER A CA 1
ATOM 3061 C C . SER A 1 392 ? 27.325 33.024 -23.970 1.00 27.95 392 SER A C 1
ATOM 3063 O O . SER A 1 392 ? 27.757 33.708 -24.889 1.00 27.95 392 SER A O 1
ATOM 3065 N N . SER A 1 393 ? 26.274 33.373 -23.213 1.00 30.08 393 SER A N 1
ATOM 3066 C CA . SER A 1 393 ? 25.710 34.718 -22.991 1.00 30.08 393 SER A CA 1
ATOM 3067 C C . SER A 1 393 ? 24.979 35.443 -24.129 1.00 30.08 393 SER A C 1
ATOM 3069 O O . SER A 1 393 ? 25.592 36.078 -24.979 1.00 30.08 393 SER A O 1
ATOM 3071 N N . THR A 1 394 ? 23.647 35.547 -24.007 1.00 29.20 394 THR A N 1
ATOM 3072 C CA . THR A 1 394 ? 22.933 36.851 -23.973 1.00 29.20 394 THR A CA 1
ATOM 3073 C C . THR A 1 394 ? 21.465 36.691 -23.541 1.00 29.20 394 THR A C 1
ATOM 3075 O O . THR A 1 394 ? 20.689 35.995 -24.186 1.00 29.20 394 THR A O 1
ATOM 3078 N N . LEU A 1 395 ? 21.076 37.370 -22.456 1.00 37.53 395 LEU A N 1
ATOM 3079 C CA . LEU A 1 395 ? 19.676 37.648 -22.095 1.00 37.53 395 LEU A CA 1
ATOM 3080 C C . LEU A 1 395 ? 19.278 39.033 -22.641 1.00 37.53 395 LEU A C 1
ATOM 3082 O O . LEU A 1 395 ? 20.110 39.942 -22.580 1.00 37.53 395 LEU A O 1
ATOM 3086 N N . PRO A 1 396 ? 18.020 39.263 -23.061 1.00 28.52 396 PRO A N 1
ATOM 3087 C CA . PRO A 1 396 ? 17.485 40.605 -23.245 1.00 28.52 396 PRO A CA 1
ATOM 3088 C C . PRO A 1 396 ? 16.845 41.141 -21.950 1.00 28.52 396 PRO A C 1
ATOM 3090 O O . PRO A 1 396 ? 15.733 40.776 -21.586 1.00 28.52 396 PRO A O 1
ATOM 3093 N N . THR A 1 397 ? 17.585 42.030 -21.284 1.00 28.62 397 THR A N 1
ATOM 3094 C CA . THR A 1 397 ? 17.132 43.276 -20.621 1.00 28.62 397 THR A CA 1
ATOM 3095 C C . THR A 1 397 ? 15.722 43.384 -20.011 1.00 28.62 397 THR A C 1
ATOM 3097 O O . THR A 1 397 ? 14.727 43.509 -20.723 1.00 28.62 397 THR A O 1
ATOM 3100 N N . GLY A 1 398 ? 15.701 43.606 -18.691 1.00 27.22 398 GLY A N 1
ATOM 3101 C CA . GLY A 1 398 ? 14.615 44.240 -17.931 1.00 27.22 398 GLY A CA 1
ATOM 3102 C C . GLY A 1 398 ? 15.179 45.027 -16.737 1.00 27.22 398 GLY A C 1
ATOM 3103 O O . GLY A 1 398 ? 15.213 44.522 -15.622 1.00 27.22 398 GLY A O 1
ATOM 3104 N N . SER A 1 399 ? 15.702 46.228 -16.998 1.00 29.11 399 SER A N 1
ATOM 3105 C CA . SER A 1 399 ? 16.272 47.176 -16.015 1.00 29.11 399 SER A CA 1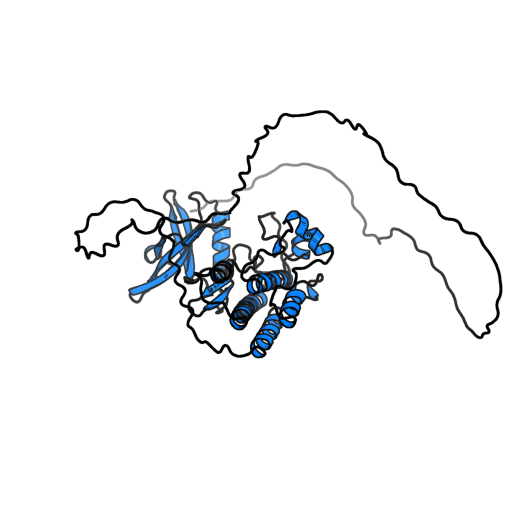
ATOM 3106 C C . SER A 1 399 ? 15.183 47.775 -15.093 1.00 29.11 399 SER A C 1
ATOM 3108 O O . SER A 1 399 ? 14.022 47.773 -15.485 1.00 29.11 399 SER A O 1
ATOM 3110 N N . LEU A 1 400 ? 15.425 48.366 -13.913 1.00 29.08 400 LEU A N 1
ATOM 3111 C CA . LEU A 1 400 ? 16.634 48.805 -13.187 1.00 29.08 400 LEU A CA 1
ATOM 3112 C C . LEU A 1 400 ? 16.245 48.936 -11.687 1.00 29.08 400 LEU A C 1
ATOM 3114 O O . LEU A 1 400 ? 15.111 49.319 -11.403 1.00 29.08 400 LEU A O 1
ATOM 3118 N N . ALA A 1 401 ? 17.154 48.673 -10.740 1.00 35.94 401 ALA A N 1
ATOM 3119 C CA . ALA A 1 401 ? 17.011 49.137 -9.344 1.00 35.94 401 ALA A CA 1
ATOM 3120 C C . ALA A 1 401 ? 17.484 50.613 -9.223 1.00 35.94 401 ALA A C 1
ATOM 3122 O O . ALA A 1 401 ? 17.977 51.147 -10.225 1.00 35.94 401 ALA A O 1
ATOM 3123 N N . PRO A 1 402 ? 17.355 51.292 -8.061 1.00 49.12 402 PRO A N 1
ATOM 3124 C CA . PRO A 1 402 ? 18.403 51.115 -7.043 1.00 49.12 402 PRO A CA 1
ATOM 3125 C C . PRO A 1 402 ? 17.981 51.289 -5.557 1.00 49.12 402 PRO A C 1
ATOM 3127 O O . PRO A 1 402 ? 16.876 51.718 -5.244 1.00 49.12 402 PRO A O 1
ATOM 3130 N N . ASP A 1 403 ? 18.955 50.977 -4.696 1.00 32.69 403 ASP A N 1
ATOM 3131 C CA . ASP A 1 403 ? 19.248 51.482 -3.341 1.00 32.69 403 ASP A CA 1
ATOM 3132 C C . ASP A 1 403 ? 18.304 51.227 -2.142 1.00 32.69 403 ASP A C 1
ATOM 3134 O O . ASP A 1 403 ? 17.278 51.865 -1.939 1.00 32.69 403 ASP A O 1
ATOM 3138 N N . GLU A 1 404 ? 18.753 50.276 -1.313 1.00 36.97 404 GLU A N 1
ATOM 3139 C CA . GLU A 1 404 ? 19.358 50.496 0.018 1.00 36.97 404 GLU A CA 1
ATOM 3140 C C . GLU A 1 404 ? 18.687 51.409 1.080 1.00 36.97 404 GLU A C 1
ATOM 3142 O O . GLU A 1 404 ? 18.288 52.539 0.824 1.00 36.97 404 GLU A O 1
ATOM 3147 N N . LEU A 1 405 ? 18.790 50.922 2.331 1.00 32.44 405 LEU A N 1
ATOM 3148 C CA . LEU A 1 405 ? 18.714 51.601 3.641 1.00 32.44 405 LEU A CA 1
ATOM 3149 C C . LEU A 1 405 ? 17.424 51.521 4.497 1.00 32.44 405 LEU A C 1
ATOM 3151 O O . LEU A 1 405 ? 16.343 51.955 4.118 1.00 32.44 405 LEU A O 1
ATOM 3155 N N . LEU A 1 406 ? 17.696 51.117 5.752 1.00 30.12 406 LEU A N 1
ATOM 3156 C CA . LEU A 1 406 ? 17.086 51.461 7.052 1.00 30.12 406 LEU A CA 1
ATOM 3157 C C . LEU A 1 406 ? 16.255 50.412 7.815 1.00 30.12 406 LEU A C 1
ATOM 3159 O O . LEU A 1 406 ? 15.180 49.976 7.421 1.00 30.12 406 LEU A O 1
ATOM 3163 N N . PHE A 1 407 ? 16.782 50.116 9.010 1.00 38.22 407 PHE A N 1
ATOM 3164 C CA . PHE A 1 407 ? 16.052 49.677 10.196 1.00 38.22 407 PHE A CA 1
ATOM 3165 C C . PHE A 1 407 ? 14.992 50.715 10.599 1.00 38.22 407 PHE A C 1
ATOM 3167 O O . PHE A 1 407 ? 15.306 51.906 10.633 1.00 38.22 407 PHE A O 1
ATOM 3174 N N . ALA A 1 408 ? 13.828 50.255 11.061 1.00 30.98 408 ALA A N 1
ATOM 3175 C CA . ALA A 1 408 ? 13.042 50.932 12.093 1.00 30.98 408 ALA A CA 1
ATOM 3176 C C . ALA A 1 408 ? 12.128 49.928 12.821 1.00 30.98 408 ALA A C 1
ATOM 3178 O O . ALA A 1 408 ? 11.560 49.037 12.192 1.00 30.98 408 ALA A O 1
ATOM 3179 N N . ASP A 1 409 ? 12.039 50.092 14.140 1.00 36.22 409 ASP A N 1
ATOM 3180 C CA . ASP A 1 409 ? 11.031 49.502 15.032 1.00 36.22 409 ASP A CA 1
ATOM 3181 C C . ASP A 1 409 ? 9.691 50.276 14.933 1.00 36.22 409 ASP A C 1
ATOM 3183 O O . ASP A 1 409 ? 9.571 51.201 14.129 1.00 36.22 409 ASP A O 1
ATOM 3187 N N . ASP A 1 410 ? 8.748 49.934 15.821 1.00 31.55 410 ASP A N 1
ATOM 3188 C CA . ASP A 1 410 ? 7.420 50.536 16.066 1.00 31.55 410 ASP A CA 1
ATOM 3189 C C . ASP A 1 410 ? 6.278 50.135 15.099 1.00 31.55 410 ASP A C 1
ATOM 3191 O O . ASP A 1 410 ? 6.443 50.063 13.887 1.00 31.55 410 ASP A O 1
ATOM 3195 N N . SER A 1 411 ? 5.044 49.907 15.574 1.00 33.09 411 SER A N 1
ATOM 3196 C CA . SER A 1 411 ? 4.570 49.723 16.960 1.00 33.09 411 SER A CA 1
ATOM 3197 C C . SER A 1 411 ? 3.192 49.031 16.989 1.00 33.09 411 SER A C 1
ATOM 3199 O O . SER A 1 411 ? 2.593 48.724 15.960 1.00 33.09 411 SER A O 1
ATOM 3201 N N . SER A 1 412 ? 2.719 48.742 18.201 1.00 36.53 412 SER A N 1
ATOM 3202 C CA . SER A 1 412 ? 1.394 48.217 18.557 1.00 36.53 412 SER A CA 1
ATOM 3203 C C . SER A 1 412 ? 0.193 48.966 17.961 1.00 36.53 412 SER A C 1
ATOM 3205 O O . SER A 1 412 ? 0.163 50.190 18.038 1.00 36.53 412 SER A O 1
ATOM 3207 N N . GLU A 1 413 ? -0.886 48.238 17.645 1.00 36.78 413 GLU A N 1
ATOM 3208 C CA . GLU A 1 413 ? -2.245 48.662 18.028 1.00 36.78 413 GLU A CA 1
ATOM 3209 C C . GLU A 1 413 ? -3.077 47.478 18.558 1.00 36.78 413 GLU A C 1
ATOM 3211 O O . GLU A 1 413 ? -3.054 46.371 18.016 1.00 36.78 413 GLU A O 1
ATOM 3216 N N . ASP A 1 414 ? -3.792 47.736 19.656 1.00 36.69 414 ASP A N 1
ATOM 3217 C CA . ASP A 1 414 ? -4.742 46.839 20.320 1.00 36.69 414 ASP A CA 1
ATOM 3218 C C . ASP A 1 414 ? -6.050 46.675 19.535 1.00 36.69 414 ASP A C 1
ATOM 3220 O O . ASP A 1 414 ? -6.517 47.621 18.903 1.00 36.69 414 ASP A O 1
ATOM 3224 N N . SER A 1 415 ? -6.724 45.529 19.717 1.00 37.75 415 SER A N 1
ATOM 3225 C CA . SER A 1 415 ? -8.177 45.416 20.002 1.00 37.75 415 SER A CA 1
ATOM 3226 C C . SER A 1 415 ? -8.666 43.969 19.842 1.00 37.75 415 SER A C 1
ATOM 3228 O O . SER A 1 415 ? -8.242 43.273 18.928 1.00 37.75 415 SER A O 1
ATOM 3230 N N . ALA A 1 416 ? -9.636 43.455 20.599 1.00 36.81 416 ALA A N 1
ATOM 3231 C CA . ALA A 1 416 ? -10.133 43.793 21.934 1.00 36.81 416 ALA A CA 1
ATOM 3232 C C . ALA A 1 416 ? -10.969 42.586 22.414 1.00 36.81 416 ALA A C 1
ATOM 3234 O O . ALA A 1 416 ? -11.681 41.972 21.619 1.00 36.81 416 ALA A O 1
ATOM 3235 N N . VAL A 1 417 ? -10.917 42.246 23.704 1.00 40.47 417 VAL A N 1
ATOM 3236 C CA . VAL A 1 417 ? -11.799 41.224 24.297 1.00 40.47 417 VAL A CA 1
ATOM 3237 C C . VAL A 1 417 ? -13.142 41.856 24.654 1.00 40.47 417 VAL A C 1
ATOM 3239 O O . VAL A 1 417 ? -13.156 42.827 25.408 1.00 40.47 417 VAL A O 1
ATOM 3242 N N . LEU A 1 418 ? -14.259 41.262 24.219 1.00 41.94 418 LEU A N 1
ATOM 3243 C CA . LEU A 1 418 ? -15.563 41.456 24.861 1.00 41.94 418 LEU A CA 1
ATOM 3244 C C . LEU A 1 418 ? -16.391 40.158 24.897 1.00 41.94 418 LEU A C 1
ATOM 3246 O O . LEU A 1 418 ? -16.916 39.736 23.872 1.00 41.94 418 LEU A O 1
ATOM 3250 N N . VAL A 1 419 ? -16.521 39.652 26.134 1.00 43.59 419 VAL A N 1
ATOM 3251 C CA . VAL A 1 419 ? -17.632 38.883 26.748 1.00 43.59 419 VAL A CA 1
ATOM 3252 C C . VAL A 1 419 ? -18.062 37.571 26.084 1.00 43.59 419 VAL A C 1
ATOM 3254 O O . VAL A 1 419 ? -18.886 37.607 25.149 1.00 43.59 419 VAL A O 1
#

pLDDT: mean 72.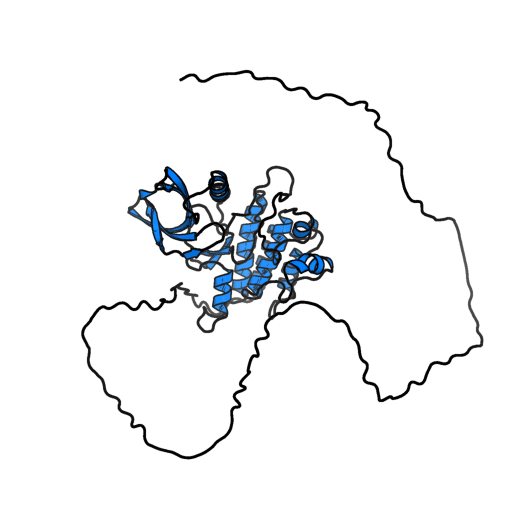23, std 28.04, range [24.92, 98.88]

Sequence (419 aa):
MIDRSLLTLGKILGEGEFGSVMEGSLSQQDGSSEKVAVKTMKLDNFSQREIEEFLSEAACMKDFSHPNVIGLLGVCIEMGSQGTPKPMVILPFMKYGDLHTYLLYSRLETGSKHIPVQTLVKFMVDIAQGMEYLSNRNFLHRDLAARNCMLRDDMTVCVADFGLSKKIYSGDYYRQGRIAKMPVKWIAIESLADRVYTSKSDVWAFGVTMWEIATRGMTPYPGVQNHEMYDYLLHGHRLKQPEDCLDELYEIMHSCWRAEPLDRPTFSMLRLQLEKFLESLPEVQDKAEVIYINTPFPESCEGLAEGPPLTQLDMAIDADSIIATCATSAAVSVVTAQVHENGPHEGRYILDGGSENWEDMALAVPAAGTAGKNGVLLEDRHTRSGVPWSQSSTLPTGSLAPDELLFADDSSEDSAVLV

Secondary structure (DSSP, 8-state):
---GGGEEEEEEEEE-SS-EEEEEEEE-TTS-EEEEEEEE-S-S---HHHHHHHHHHHHHHTT---TTBPPP-EEEEEE-TTS-EEEEEEEE--TT-BHHHHHHHTTSTTSSS---HHHHHHHHHHHHHHHHHHHTTTEE-S--SGGGEEE-TTS-EEE---TT-EE--SSS-EE--S-----GGGS-HHHHHH-EE-HHHHHHHHHHHHHHHHTTSPPSSTT--TTTHHHHHHTT--PPPPTT--HHHHHHHHHTT-SSGGGS--HHHHHHHHHHHHHHSPP-S---------------------------------S-----------------PPP--------------------------------------------------------------------------------

Foldseek 3Di:
DAEPVQKDWDAFPAADPQATKTWIWGQDPVRDIAIKIKGWGHDQDDDPVSVVLVVVLLVVQDPDDDLQAWHWPDKDWDQDPVRDTTIITITHDFQCAFQLVLLVQCPDPPRWDNDDPLLLLQQLLSNLRQLLVCVVQQKFQQQDARNQWTAHPVRRIHGHDSSVMDRDDDDFWDADPDDDDHPLLLFALCCVVGVITGSLRVLSSSLVRSVCSVQSNDDFPPPDDSVCSNVCVVVVDDGDQDPPHDPLSNVLSVLSRDNDSVSRDGSVVSSVSSVVVSVVDDDDPDPDDRDDGPDDDDDDDPDDDDDDDDDDDDDDDDDDDDDDDDDDDDDDDDDDDDDDDDDDDDDDDDDDDDDDDDDDDDDDDDDDDDDDDDDDDDDDDDDDDDDDDDDDDDDDDDDDDDDDDDDDDDDDDDDDDDD

Solvent-accessible surface area (backbone atoms only — not comparable to full-atom values): 27336 Å² total; per-residue (Å²): 119,44,65,60,91,40,52,45,81,60,58,78,76,47,78,61,93,81,20,36,33,22,36,28,38,37,58,46,97,89,73,51,72,46,67,27,29,33,42,31,61,78,74,88,81,74,55,73,63,59,54,50,55,58,50,46,34,54,60,68,26,63,84,48,86,51,88,19,34,61,42,55,76,38,40,32,62,47,75,42,99,85,69,45,76,43,62,34,43,32,29,74,51,45,74,62,38,30,44,27,62,45,33,45,41,38,73,42,95,88,32,59,76,76,80,50,70,66,56,50,46,46,46,48,32,29,41,26,51,23,49,31,59,34,45,79,65,44,37,37,52,78,58,55,38,40,69,31,22,34,24,40,95,86,72,49,31,17,40,44,73,50,81,71,37,48,74,57,90,66,77,81,56,46,72,67,88,69,93,69,96,69,71,61,88,38,54,25,75,60,34,69,74,70,33,44,42,34,69,46,34,42,38,23,6,46,25,47,27,48,50,24,51,71,53,37,45,52,72,79,57,77,94,61,52,76,88,49,48,64,63,47,46,70,75,68,55,73,81,74,82,51,81,95,58,54,67,74,60,45,51,57,37,53,39,24,64,44,84,57,57,82,76,21,70,50,43,66,55,50,26,55,54,43,50,54,51,54,71,70,51,81,84,80,90,71,88,71,82,83,84,81,75,82,72,76,79,81,73,88,75,89,74,92,80,91,80,86,89,80,81,88,80,92,78,89,78,87,93,84,82,83,91,78,90,83,87,87,88,81,89,83,83,83,82,85,83,81,87,79,85,92,80,85,86,88,80,90,83,88,83,89,82,79,88,84,87,84,85,89,86,81,90,85,85,87,88,85,87,79,90,79,89,84,82,85,91,89,79,90,80,89,79,90,81,90,86,86,89,84,83,84,88,86,81,89,83,85,86,81,86,86,80,89,89,82,90,79,84,88,81,91,83,89,86,80,92,80,135

Radius of gyration: 33.91 Å; Cα contacts (8 Å, |Δi|>4): 493; chains: 1; bounding box: 90×107×101 Å

Organism: Pipistrellus kuhlii (NCBI:txid59472)